Protein AF-0000000067789914 (afdb_homodimer)

Radius of gyration: 26.46 Å; Cα contacts (8 Å, |Δi|>4): 735; chains: 2; bounding box: 71×83×66 Å

Structure (mmCIF, N/CA/C/O backbone):
data_AF-0000000067789914-model_v1
#
loop_
_entity.id
_entity.type
_entity.pdbx_description
1 polymer 'HNH nuclease domain-containing protein'
#
loop_
_atom_site.group_PDB
_atom_site.id
_atom_site.type_symbol
_atom_site.label_atom_id
_atom_site.label_alt_id
_atom_site.label_comp_id
_atom_site.label_asym_id
_atom_site.label_entity_id
_atom_site.label_seq_id
_atom_site.pdbx_PDB_ins_code
_atom_site.Cartn_x
_atom_site.Cartn_y
_atom_site.Cartn_z
_atom_site.occupancy
_atom_site.B_iso_or_equiv
_atom_site.auth_seq_id
_atom_site.auth_comp_id
_atom_site.auth_asym_id
_atom_site.auth_atom_id
_atom_site.pdbx_PDB_model_num
ATOM 1 N N . MET A 1 1 ? -0.76 -32.875 -43.969 1 35.53 1 MET A N 1
ATOM 2 C CA . MET A 1 1 ? -0.028 -32.812 -42.719 1 35.53 1 MET A CA 1
ATOM 3 C C . MET A 1 1 ? -0.705 -31.859 -41.719 1 35.53 1 MET A C 1
ATOM 5 O O . MET A 1 1 ? -1.099 -30.75 -42.094 1 35.53 1 MET A O 1
ATOM 9 N N . ALA A 1 2 ? -1.448 -32.344 -40.812 1 41.44 2 ALA A N 1
ATOM 10 C CA . ALA A 1 2 ? -2.148 -31.484 -39.875 1 41.44 2 ALA A CA 1
ATOM 11 C C . ALA A 1 2 ? -1.268 -30.312 -39.438 1 41.44 2 ALA A C 1
ATOM 13 O O . ALA A 1 2 ? -0.087 -30.484 -39.125 1 41.44 2 ALA A O 1
ATOM 14 N N . ALA A 1 3 ? -1.352 -29.172 -39.906 1 44.84 3 ALA A N 1
ATOM 15 C CA . ALA A 1 3 ? -0.562 -27.969 -39.625 1 44.84 3 ALA A CA 1
ATOM 16 C C . ALA A 1 3 ? -0.208 -27.922 -38.125 1 44.84 3 ALA A C 1
ATOM 18 O O . ALA A 1 3 ? -1.093 -27.969 -37.281 1 44.84 3 ALA A O 1
ATOM 19 N N . THR A 1 4 ? 0.9 -28.578 -37.688 1 54.66 4 THR A N 1
ATOM 20 C CA . THR A 1 4 ? 1.365 -28.609 -36.281 1 54.66 4 THR A CA 1
ATOM 21 C C . THR A 1 4 ? 1.207 -27.234 -35.625 1 54.66 4 THR A C 1
ATOM 23 O O . THR A 1 4 ? 1.717 -26.234 -36.156 1 54.66 4 THR A O 1
ATOM 26 N N . ASN A 1 5 ? 0.091 -26.891 -35.062 1 72.44 5 ASN A N 1
ATOM 27 C CA . ASN A 1 5 ? -0.246 -25.625 -34.438 1 72.44 5 ASN A CA 1
ATOM 28 C C . ASN A 1 5 ? 0.739 -25.266 -33.344 1 72.44 5 ASN A C 1
ATOM 30 O O . ASN A 1 5 ? 0.471 -25.5 -32.156 1 72.44 5 ASN A O 1
ATOM 34 N N . HIS A 1 6 ? 1.979 -24.844 -33.812 1 89.19 6 HIS A N 1
ATOM 35 C CA . HIS A 1 6 ? 3.043 -24.453 -32.906 1 89.19 6 HIS A CA 1
ATOM 36 C C . HIS A 1 6 ? 2.676 -23.172 -32.156 1 89.19 6 HIS A C 1
ATOM 38 O O . HIS A 1 6 ? 1.921 -22.344 -32.656 1 89.19 6 HIS A O 1
ATOM 44 N N . TRP A 1 7 ? 3.145 -23.109 -30.922 1 95.88 7 TRP A N 1
ATOM 45 C CA . TRP A 1 7 ? 2.959 -21.906 -30.125 1 95.88 7 TRP A CA 1
ATOM 46 C C . TRP A 1 7 ? 3.75 -20.734 -30.719 1 95.88 7 TRP A C 1
ATOM 48 O O . TRP A 1 7 ? 4.945 -20.875 -31 1 95.88 7 TRP A O 1
ATOM 58 N N . THR A 1 8 ? 3.082 -19.656 -30.969 1 95.44 8 THR A N 1
ATOM 59 C CA . THR A 1 8 ? 3.775 -18.469 -31.453 1 95.44 8 THR A CA 1
ATOM 60 C C . THR A 1 8 ? 4.492 -17.75 -30.312 1 95.44 8 THR A C 1
ATOM 62 O O . THR A 1 8 ? 4.211 -18.016 -29.141 1 95.44 8 THR A O 1
ATOM 65 N N . ARG A 1 9 ? 5.383 -16.891 -30.688 1 96.25 9 ARG A N 1
ATOM 66 C CA . ARG A 1 9 ? 6.109 -16.109 -29.703 1 96.25 9 ARG A CA 1
ATOM 67 C C . ARG A 1 9 ? 5.148 -15.336 -28.797 1 96.25 9 ARG A C 1
ATOM 69 O O . ARG A 1 9 ? 5.297 -15.328 -27.578 1 96.25 9 ARG A O 1
ATOM 76 N N . ASP A 1 10 ? 4.172 -14.703 -29.359 1 96.25 10 ASP A N 1
ATOM 77 C CA . ASP A 1 10 ? 3.197 -13.93 -28.594 1 96.25 10 ASP A CA 1
ATOM 78 C C . ASP A 1 10 ? 2.404 -14.828 -27.656 1 96.25 10 ASP A C 1
ATOM 80 O O . ASP A 1 10 ? 2.174 -14.469 -26.484 1 96.25 10 ASP A O 1
ATOM 84 N N . GLN A 1 11 ? 2.037 -15.938 -28.141 1 97.5 11 GLN A N 1
ATOM 85 C CA . GLN A 1 11 ? 1.298 -16.875 -27.312 1 97.5 11 GLN A CA 1
ATOM 86 C C . GLN A 1 11 ? 2.133 -17.328 -26.109 1 97.5 11 GLN A C 1
ATOM 88 O O . GLN A 1 11 ? 1.62 -17.438 -25 1 97.5 11 GLN A O 1
ATOM 93 N N . LEU A 1 12 ? 3.377 -17.547 -26.375 1 98 12 LEU A N 1
ATOM 94 C CA . LEU A 1 12 ? 4.289 -17.984 -25.328 1 98 12 LEU A CA 1
ATOM 95 C C . LEU A 1 12 ? 4.469 -16.891 -24.281 1 98 12 LEU A C 1
ATOM 97 O O . LEU A 1 12 ? 4.496 -17.188 -23.078 1 98 12 LEU A O 1
ATOM 101 N N . LEU A 1 13 ? 4.59 -15.68 -24.703 1 97.56 13 LEU A N 1
ATOM 102 C CA . LEU A 1 13 ? 4.75 -14.555 -23.781 1 97.56 13 LEU A CA 1
ATOM 103 C C . LEU A 1 13 ? 3.496 -14.352 -22.938 1 97.56 13 LEU A C 1
ATOM 105 O O . LEU A 1 13 ? 3.586 -14.055 -21.75 1 97.56 13 LEU A O 1
ATOM 109 N N . ILE A 1 14 ? 2.371 -14.547 -23.531 1 96.81 14 ILE A N 1
ATOM 110 C CA . ILE A 1 14 ? 1.101 -14.445 -22.828 1 96.81 14 ILE A CA 1
ATOM 111 C C . ILE A 1 14 ? 0.996 -15.57 -21.781 1 96.81 14 ILE A C 1
ATOM 113 O O . ILE A 1 14 ? 0.598 -15.336 -20.641 1 96.81 14 ILE A O 1
ATOM 117 N N . ALA A 1 15 ? 1.391 -16.734 -22.219 1 97.81 15 ALA A N 1
ATOM 118 C CA . ALA A 1 15 ? 1.389 -17.859 -21.297 1 97.81 15 ALA A CA 1
ATOM 119 C C . ALA A 1 15 ? 2.303 -17.594 -20.094 1 97.81 15 ALA A C 1
ATOM 121 O O . ALA A 1 15 ? 1.934 -17.875 -18.953 1 97.81 15 ALA A O 1
ATOM 122 N N . PHE A 1 16 ? 3.447 -17.078 -20.375 1 97.75 16 PHE A N 1
ATOM 123 C CA . PHE A 1 16 ? 4.395 -16.797 -19.297 1 97.75 16 PHE A CA 1
ATOM 124 C C . PHE A 1 16 ? 3.842 -15.734 -18.359 1 97.75 16 PHE A C 1
ATOM 126 O O . PHE A 1 16 ? 4.004 -15.836 -17.141 1 97.75 16 PHE A O 1
ATOM 133 N N . THR A 1 17 ? 3.199 -14.75 -18.922 1 96.38 17 THR A N 1
ATOM 134 C CA . THR A 1 17 ? 2.564 -13.719 -18.109 1 96.38 17 THR A CA 1
ATOM 135 C C . THR A 1 17 ? 1.504 -14.312 -17.188 1 96.38 17 THR A C 1
ATOM 137 O O . THR A 1 17 ? 1.476 -14.023 -15.992 1 96.38 17 THR A O 1
ATOM 140 N N . LEU A 1 18 ? 0.716 -15.188 -17.75 1 96.44 18 LEU A N 1
ATOM 141 C CA . LEU A 1 18 ? -0.323 -15.836 -16.969 1 96.44 18 LEU A CA 1
ATOM 142 C C . LEU A 1 18 ? 0.291 -16.719 -15.875 1 96.44 18 LEU A C 1
ATOM 144 O O . LEU A 1 18 ? -0.175 -16.719 -14.734 1 96.44 18 LEU A O 1
ATOM 148 N N . TYR A 1 19 ? 1.326 -17.453 -16.266 1 96.69 19 TYR A N 1
ATOM 149 C CA . TYR A 1 19 ? 2.018 -18.281 -15.281 1 96.69 19 TYR A CA 1
ATOM 150 C C . TYR A 1 19 ? 2.496 -17.453 -14.102 1 96.69 19 TYR A C 1
ATOM 152 O O . TYR A 1 19 ? 2.361 -17.875 -12.945 1 96.69 19 TYR A O 1
ATOM 160 N N . SER A 1 20 ? 3.043 -16.297 -14.359 1 95.56 20 SER A N 1
ATOM 161 C CA . SER A 1 20 ? 3.633 -15.461 -13.32 1 95.56 20 SER A CA 1
ATOM 162 C C . SER A 1 20 ? 2.566 -14.922 -12.375 1 95.56 20 SER A C 1
ATOM 164 O O . SER A 1 20 ? 2.857 -14.602 -11.219 1 95.56 20 SER A O 1
ATOM 166 N N . GLN A 1 21 ? 1.334 -14.859 -12.773 1 93.88 21 GLN A N 1
ATOM 167 C CA . GLN A 1 21 ? 0.291 -14.18 -12.016 1 93.88 21 GLN A CA 1
ATOM 168 C C . GLN A 1 21 ? -0.58 -15.18 -11.258 1 93.88 21 GLN A C 1
ATOM 170 O O . GLN A 1 21 ? -1.138 -14.859 -10.211 1 93.88 21 GLN A O 1
ATOM 175 N N . LEU A 1 22 ? -0.667 -16.391 -11.789 1 94.88 22 LEU A N 1
ATOM 176 C CA . LEU A 1 22 ? -1.569 -17.375 -11.203 1 94.88 22 LEU A CA 1
ATOM 177 C C . LEU A 1 22 ? -0.856 -18.188 -10.133 1 94.88 22 LEU A C 1
ATOM 179 O O . LEU A 1 22 ? 0.301 -18.578 -10.312 1 94.88 22 LEU A O 1
ATOM 183 N N . PRO A 1 23 ? -1.585 -18.438 -9.023 1 93.56 23 PRO A N 1
ATOM 184 C CA . PRO A 1 23 ? -1.003 -19.344 -8.031 1 93.56 23 PRO A CA 1
ATOM 185 C C . PRO A 1 23 ? -0.77 -20.75 -8.586 1 93.56 23 PRO A C 1
ATOM 187 O O . PRO A 1 23 ? -1.445 -21.172 -9.531 1 93.56 23 PRO A O 1
ATOM 190 N N . PHE A 1 24 ? 0.145 -21.5 -7.984 1 91.19 24 PHE A N 1
ATOM 191 C CA . PHE A 1 24 ? 0.533 -22.828 -8.453 1 91.19 24 PHE A CA 1
ATOM 192 C C . PHE A 1 24 ? -0.662 -23.781 -8.445 1 91.19 24 PHE A C 1
ATOM 194 O O . PHE A 1 24 ? -0.779 -24.641 -9.32 1 91.19 24 PHE A O 1
ATOM 201 N N . GLY A 1 25 ? -1.598 -23.625 -7.578 1 89.44 25 GLY A N 1
ATOM 202 C CA . GLY A 1 25 ? -2.738 -24.516 -7.461 1 89.44 25 GLY A CA 1
ATOM 203 C C . GLY A 1 25 ? -3.863 -24.172 -8.422 1 89.44 25 GLY A C 1
ATOM 204 O O . GLY A 1 25 ? -4.875 -24.891 -8.477 1 89.44 25 GLY A O 1
ATOM 205 N N . ARG A 1 26 ? -3.619 -23.203 -9.25 1 94.12 26 ARG A N 1
ATOM 206 C CA . ARG A 1 26 ? -4.695 -22.734 -10.117 1 94.12 26 ARG A CA 1
ATOM 207 C C . ARG A 1 26 ? -4.293 -22.828 -11.586 1 94.12 26 ARG A C 1
ATOM 209 O O . ARG A 1 26 ? -4.848 -22.125 -12.438 1 94.12 26 ARG A O 1
ATOM 216 N N . LEU A 1 27 ? -3.371 -23.719 -11.914 1 95.25 27 LEU A N 1
ATOM 217 C CA . LEU A 1 27 ? -2.908 -23.922 -13.281 1 95.25 27 LEU A CA 1
ATOM 218 C C . LEU A 1 27 ? -3.646 -25.078 -13.945 1 95.25 27 LEU A C 1
ATOM 220 O O . LEU A 1 27 ? -3.033 -26.078 -14.312 1 95.25 27 LEU A O 1
ATOM 224 N N . HIS A 1 28 ? -5 -24.922 -14.078 1 96.81 28 HIS A N 1
ATOM 225 C CA . HIS A 1 28 ? -5.816 -26 -14.648 1 96.81 28 HIS A CA 1
ATOM 226 C C . HIS A 1 28 ? -6.863 -25.438 -15.609 1 96.81 28 HIS A C 1
ATOM 228 O O . HIS A 1 28 ? -7.145 -24.234 -15.594 1 96.81 28 HIS A O 1
ATOM 234 N N . SER A 1 29 ? -7.418 -26.312 -16.406 1 97.5 29 SER A N 1
ATOM 235 C CA . SER A 1 29 ? -8.242 -25.922 -17.547 1 97.5 29 SER A CA 1
ATOM 236 C C . SER A 1 29 ? -9.586 -25.344 -17.078 1 97.5 29 SER A C 1
ATOM 238 O O . SER A 1 29 ? -10.305 -24.734 -17.875 1 97.5 29 SER A O 1
ATOM 240 N N . ARG A 1 30 ? -9.969 -25.531 -15.836 1 97.19 30 ARG A N 1
ATOM 241 C CA . ARG A 1 30 ? -11.242 -25.047 -15.312 1 97.19 30 ARG A CA 1
ATOM 242 C C . ARG A 1 30 ? -11.109 -23.625 -14.781 1 97.19 30 ARG A C 1
ATOM 244 O O . ARG A 1 30 ? -12.102 -22.984 -14.422 1 97.19 30 ARG A O 1
ATOM 251 N N . ASN A 1 31 ? -9.883 -23.109 -14.711 1 96.25 31 ASN A N 1
ATOM 252 C CA . ASN A 1 31 ? -9.648 -21.75 -14.266 1 96.25 31 ASN A CA 1
ATOM 253 C C . ASN A 1 31 ? -10.219 -20.734 -15.242 1 96.25 31 ASN A C 1
ATOM 255 O O . ASN A 1 31 ? -9.891 -20.75 -16.438 1 96.25 31 ASN A O 1
ATOM 259 N N . PRO A 1 32 ? -11 -19.797 -14.719 1 94.81 32 PRO A N 1
ATOM 260 C CA . PRO A 1 32 ? -11.664 -18.859 -15.617 1 94.81 32 PRO A CA 1
ATOM 261 C C . PRO A 1 32 ? -10.68 -18 -16.406 1 94.81 32 PRO A C 1
ATOM 263 O O . PRO A 1 32 ? -10.938 -17.656 -17.562 1 94.81 32 PRO A O 1
ATOM 266 N N . ASP A 1 33 ? -9.578 -17.672 -15.805 1 94.38 33 ASP A N 1
ATOM 267 C CA . ASP A 1 33 ? -8.578 -16.891 -16.516 1 94.38 33 ASP A CA 1
ATOM 268 C C . ASP A 1 33 ? -7.953 -17.688 -17.656 1 94.38 33 ASP A C 1
ATOM 270 O O . ASP A 1 33 ? -7.746 -17.172 -18.75 1 94.38 33 ASP A O 1
ATOM 274 N N . ILE A 1 34 ? -7.672 -18.891 -17.359 1 97.44 34 ILE A N 1
ATOM 275 C CA . ILE A 1 34 ? -7.078 -19.75 -18.375 1 97.44 34 ILE A CA 1
ATOM 276 C C . ILE A 1 34 ? -8.07 -19.969 -19.516 1 97.44 34 ILE A C 1
ATOM 278 O O . ILE A 1 34 ? -7.699 -19.906 -20.703 1 97.44 34 ILE A O 1
ATOM 282 N N . ILE A 1 35 ? -9.344 -20.172 -19.219 1 97.56 35 ILE A N 1
ATOM 283 C CA . ILE A 1 35 ? -10.383 -20.328 -20.219 1 97.56 35 ILE A CA 1
ATOM 284 C C . ILE A 1 35 ? -10.461 -19.078 -21.094 1 97.56 35 ILE A C 1
ATOM 286 O O . ILE A 1 35 ? -10.445 -19.172 -22.328 1 97.56 35 ILE A O 1
ATOM 290 N N . ARG A 1 36 ? -10.406 -17.969 -20.453 1 95.56 36 ARG A N 1
ATOM 291 C CA . ARG A 1 36 ? -10.531 -16.688 -21.156 1 95.56 36 ARG A CA 1
ATOM 292 C C . ARG A 1 36 ? -9.359 -16.469 -22.094 1 95.56 36 ARG A C 1
ATOM 294 O O . ARG A 1 36 ? -9.547 -16.203 -23.281 1 95.56 36 ARG A O 1
ATOM 301 N N . TYR A 1 37 ? -8.164 -16.609 -21.578 1 96 37 TYR A N 1
ATOM 302 C CA . TYR A 1 37 ? -6.988 -16.281 -22.375 1 96 37 TYR A CA 1
ATOM 303 C C . TYR A 1 37 ? -6.734 -17.344 -23.438 1 96 37 TYR A C 1
ATOM 305 O O . TYR A 1 37 ? -6.23 -17.031 -24.516 1 96 37 TYR A O 1
ATOM 313 N N . ALA A 1 38 ? -7.082 -18.578 -23.172 1 97.38 38 ALA A N 1
ATOM 314 C CA . ALA A 1 38 ? -7 -19.625 -24.203 1 97.38 38 ALA A CA 1
ATOM 315 C C . ALA A 1 38 ? -7.828 -19.25 -25.422 1 97.38 38 ALA A C 1
ATOM 317 O O . ALA A 1 38 ? -7.359 -19.375 -26.562 1 97.38 38 ALA A O 1
ATOM 318 N N . ALA A 1 39 ? -9.031 -18.781 -25.156 1 95.62 39 ALA A N 1
ATOM 319 C CA . ALA A 1 39 ? -9.906 -18.344 -26.25 1 95.62 39 ALA A CA 1
ATOM 320 C C . ALA A 1 39 ? -9.289 -17.188 -27.016 1 95.62 39 ALA A C 1
ATOM 322 O O . ALA A 1 39 ? -9.32 -17.172 -28.25 1 95.62 39 ALA A O 1
ATOM 323 N N . LEU A 1 40 ? -8.703 -16.281 -26.328 1 94.44 40 LEU A N 1
ATOM 324 C CA . LEU A 1 40 ? -8.148 -15.078 -26.953 1 94.44 40 LEU A CA 1
ATOM 325 C C . LEU A 1 40 ? -6.957 -15.43 -27.844 1 94.44 40 LEU A C 1
ATOM 327 O O . LEU A 1 40 ? -6.707 -14.766 -28.844 1 94.44 40 LEU A O 1
ATOM 331 N N . ILE A 1 41 ? -6.258 -16.5 -27.5 1 95.75 41 ILE A N 1
ATOM 332 C CA . ILE A 1 41 ? -5.059 -16.812 -28.281 1 95.75 41 ILE A CA 1
ATOM 333 C C . ILE A 1 41 ? -5.328 -18.016 -29.188 1 95.75 41 ILE A C 1
ATOM 335 O O . ILE A 1 41 ? -4.395 -18.625 -29.703 1 95.75 41 ILE A O 1
ATOM 339 N N . ASN A 1 42 ? -6.617 -18.438 -29.312 1 94.38 42 ASN A N 1
ATOM 340 C CA . ASN A 1 42 ? -7.074 -19.5 -30.203 1 94.38 42 ASN A CA 1
ATOM 341 C C . ASN A 1 42 ? -6.453 -20.844 -29.844 1 94.38 42 ASN A C 1
ATOM 343 O O . ASN A 1 42 ? -5.914 -21.531 -30.703 1 94.38 42 ASN A O 1
ATOM 347 N N . ARG A 1 43 ? -6.465 -21.156 -28.547 1 96.94 43 ARG A N 1
ATOM 348 C CA . ARG A 1 43 ? -6.066 -22.438 -27.969 1 96.94 43 ARG A CA 1
ATOM 349 C C . ARG A 1 43 ? -7.172 -23.016 -27.094 1 96.94 43 ARG A C 1
ATOM 351 O O . ARG A 1 43 ? -8.156 -22.344 -26.797 1 96.94 43 ARG A O 1
ATOM 358 N N . THR A 1 44 ? -7.055 -24.234 -26.75 1 97.5 44 THR A N 1
ATOM 359 C CA . THR A 1 44 ? -7.973 -24.812 -25.781 1 97.5 44 THR A CA 1
ATOM 360 C C . THR A 1 44 ? -7.5 -24.547 -24.359 1 97.5 44 THR A C 1
ATOM 362 O O . THR A 1 44 ? -6.301 -24.375 -24.125 1 97.5 44 THR A O 1
ATOM 365 N N . PRO A 1 45 ? -8.391 -24.484 -23.422 1 98.12 45 PRO A N 1
ATOM 366 C CA . PRO A 1 45 ? -7.984 -24.312 -22.016 1 98.12 45 PRO A CA 1
ATOM 367 C C . PRO A 1 45 ? -7 -25.391 -21.562 1 98.12 45 PRO A C 1
ATOM 369 O O . PRO A 1 45 ? -6.062 -25.094 -20.812 1 98.12 45 PRO A O 1
ATOM 372 N N . SER A 1 46 ? -7.211 -26.578 -22.047 1 97.94 46 SER A N 1
ATOM 373 C CA . SER A 1 46 ? -6.316 -27.672 -21.672 1 97.94 46 SER A CA 1
ATOM 374 C C . SER A 1 46 ? -4.906 -27.438 -22.203 1 97.94 46 SER A C 1
ATOM 376 O O . SER A 1 46 ? -3.926 -27.703 -21.5 1 97.94 46 SER A O 1
ATOM 378 N N . ALA A 1 47 ? -4.82 -26.953 -23.391 1 97.12 47 ALA A N 1
ATOM 379 C CA . ALA A 1 47 ? -3.514 -26.688 -23.984 1 97.12 47 ALA A CA 1
ATOM 380 C C . ALA A 1 47 ? -2.777 -25.594 -23.234 1 97.12 47 ALA A C 1
ATOM 382 O O . ALA A 1 47 ? -1.581 -25.703 -22.953 1 97.12 47 ALA A O 1
ATOM 383 N N . LEU A 1 48 ? -3.484 -24.547 -22.906 1 97.88 48 LEU A N 1
ATOM 384 C CA . LEU A 1 48 ? -2.861 -23.438 -22.172 1 97.88 48 LEU A CA 1
ATOM 385 C C . LEU A 1 48 ? -2.488 -23.875 -20.766 1 97.88 48 LEU A C 1
ATOM 387 O O . LEU A 1 48 ? -1.4 -23.547 -20.281 1 97.88 48 LEU A O 1
ATOM 391 N N . ALA A 1 49 ? -3.35 -24.594 -20.125 1 97.62 49 ALA A N 1
ATOM 392 C CA . ALA A 1 49 ? -3.041 -25.109 -18.797 1 97.62 49 ALA A CA 1
ATOM 393 C C . ALA A 1 49 ? -1.771 -25.953 -18.828 1 97.62 49 ALA A C 1
ATOM 395 O O . ALA A 1 49 ? -0.897 -25.797 -17.969 1 97.62 49 ALA A O 1
ATOM 396 N N . MET A 1 50 ? -1.703 -26.797 -19.828 1 96.56 50 MET A N 1
ATOM 397 C CA . MET A 1 50 ? -0.527 -27.641 -19.953 1 96.56 50 MET A CA 1
ATOM 398 C C . MET A 1 50 ? 0.73 -26.812 -20.172 1 96.56 50 MET A C 1
ATOM 400 O O . MET A 1 50 ? 1.791 -27.125 -19.625 1 96.56 50 MET A O 1
ATOM 404 N N . LYS A 1 51 ? 0.602 -25.797 -20.969 1 96.81 51 LYS A N 1
ATOM 405 C CA . LYS A 1 51 ? 1.731 -24.906 -21.203 1 96.81 51 LYS A CA 1
ATOM 406 C C . LYS A 1 51 ? 2.209 -24.266 -19.906 1 96.81 51 LYS A C 1
ATOM 408 O O . LYS A 1 51 ? 3.412 -24.172 -19.656 1 96.81 51 LYS A O 1
ATOM 413 N N . LEU A 1 52 ? 1.256 -23.828 -19.062 1 97.19 52 LEU A N 1
ATOM 414 C CA . LEU A 1 52 ? 1.596 -23.219 -17.781 1 97.19 52 LEU A CA 1
ATOM 415 C C . LEU A 1 52 ? 2.279 -24.219 -16.875 1 97.19 52 LEU A C 1
ATOM 417 O O . LEU A 1 52 ? 3.236 -23.875 -16.172 1 97.19 52 LEU A O 1
ATOM 421 N N . VAL A 1 53 ? 1.844 -25.422 -16.875 1 95.81 53 VAL A N 1
ATOM 422 C CA . VAL A 1 53 ? 2.439 -26.469 -16.047 1 95.81 53 VAL A CA 1
ATOM 423 C C . VAL A 1 53 ? 3.85 -26.781 -16.547 1 95.81 53 VAL A C 1
ATOM 425 O O . VAL A 1 53 ? 4.754 -27.031 -15.75 1 95.81 53 VAL A O 1
ATOM 428 N N . ASN A 1 54 ? 4.012 -26.766 -17.891 1 95.06 54 ASN A N 1
ATOM 429 C CA . ASN A 1 54 ? 5.352 -26.922 -18.438 1 95.06 54 ASN A CA 1
ATOM 430 C C . ASN A 1 54 ? 6.293 -25.812 -17.969 1 95.06 54 ASN A C 1
ATOM 432 O O . ASN A 1 54 ? 7.438 -26.094 -17.594 1 95.06 54 ASN A O 1
ATOM 436 N N . LEU A 1 55 ? 5.797 -24.625 -17.969 1 96.06 55 LEU A N 1
ATOM 437 C CA . LEU A 1 55 ? 6.59 -23.5 -17.469 1 96.06 55 LEU A CA 1
ATOM 438 C C . LEU A 1 55 ? 6.918 -23.688 -15.992 1 96.06 55 LEU A C 1
ATOM 440 O O . LEU A 1 55 ? 8.031 -23.406 -15.555 1 96.06 55 LEU A O 1
ATOM 444 N N . ALA A 1 56 ? 5.934 -24.156 -15.219 1 94.56 56 ALA A N 1
ATOM 445 C CA . ALA A 1 56 ? 6.125 -24.422 -13.797 1 94.56 56 ALA A CA 1
ATOM 446 C C . ALA A 1 56 ? 7.246 -25.438 -13.57 1 94.56 56 ALA A C 1
ATOM 448 O O . ALA A 1 56 ? 8.055 -25.281 -12.656 1 94.56 56 ALA A O 1
ATOM 449 N N . SER A 1 57 ? 7.336 -26.453 -14.422 1 93.5 57 SER A N 1
ATOM 450 C CA . SER A 1 57 ? 8.312 -27.516 -14.273 1 93.5 57 SER A CA 1
ATOM 451 C C . SER A 1 57 ? 9.734 -27 -14.43 1 93.5 57 SER A C 1
ATOM 453 O O . SER A 1 57 ? 10.695 -27.656 -14.023 1 93.5 57 SER A O 1
ATOM 455 N N . LEU A 1 58 ? 9.844 -25.812 -14.984 1 93.56 58 LEU A N 1
ATOM 456 C CA . LEU A 1 58 ? 11.156 -25.219 -15.219 1 93.56 58 LEU A CA 1
ATOM 457 C C . LEU A 1 58 ? 11.461 -24.141 -14.18 1 93.56 58 LEU A C 1
ATOM 459 O O . LEU A 1 58 ? 12.562 -23.578 -14.164 1 93.56 58 LEU A O 1
ATOM 463 N N . ASP A 1 59 ? 10.477 -23.797 -13.328 1 91.81 59 ASP A N 1
ATOM 464 C CA . ASP A 1 59 ? 10.648 -22.797 -12.273 1 91.81 59 ASP A CA 1
ATOM 465 C C . ASP A 1 59 ? 11.578 -23.312 -11.18 1 91.81 59 ASP A C 1
ATOM 467 O O . ASP A 1 59 ? 11.312 -24.344 -10.562 1 91.81 59 ASP A O 1
ATOM 471 N N . PRO A 1 60 ? 12.68 -22.625 -10.984 1 86.94 60 PRO A N 1
ATOM 472 C CA . PRO A 1 60 ? 13.641 -23.094 -9.969 1 86.94 60 PRO A CA 1
ATOM 473 C C . PRO A 1 60 ? 13 -23.281 -8.602 1 86.94 60 PRO A C 1
ATOM 475 O O . PRO A 1 60 ? 13.422 -24.156 -7.836 1 86.94 60 PRO A O 1
ATOM 478 N N . PHE A 1 61 ? 12.062 -22.516 -8.219 1 86 61 PHE A N 1
ATOM 479 C CA . PHE A 1 61 ? 11.344 -22.641 -6.957 1 86 61 PHE A CA 1
ATOM 480 C C . PHE A 1 61 ? 10.656 -24 -6.863 1 86 61 PHE A C 1
ATOM 482 O O . PHE A 1 61 ? 10.672 -24.641 -5.809 1 86 61 PHE A O 1
ATOM 489 N N . ILE A 1 62 ? 10.094 -24.375 -7.965 1 85.38 62 ILE A N 1
ATOM 490 C CA . ILE A 1 62 ? 9.391 -25.656 -8 1 85.38 62 ILE A CA 1
ATOM 491 C C . ILE A 1 62 ? 10.398 -26.797 -8.008 1 85.38 62 ILE A C 1
ATOM 493 O O . ILE A 1 62 ? 10.25 -27.766 -7.258 1 85.38 62 ILE A O 1
ATOM 497 N N . ILE A 1 63 ? 11.391 -26.688 -8.789 1 84.06 63 ILE A N 1
ATOM 498 C CA . ILE A 1 63 ? 12.422 -27.703 -8.891 1 84.06 63 ILE A CA 1
ATOM 499 C C . ILE A 1 63 ? 13.07 -27.906 -7.523 1 84.06 63 ILE A C 1
ATOM 501 O O . ILE A 1 63 ? 13.219 -29.047 -7.066 1 84.06 63 ILE A O 1
ATOM 505 N N . ASP A 1 64 ? 13.352 -26.844 -6.816 1 82.88 64 ASP A N 1
ATOM 506 C CA . ASP A 1 64 ? 14.039 -26.875 -5.531 1 82.88 64 ASP A CA 1
ATOM 507 C C . ASP A 1 64 ? 13.148 -27.484 -4.445 1 82.88 64 ASP A C 1
ATOM 509 O O . ASP A 1 64 ? 13.648 -28.047 -3.469 1 82.88 64 ASP A O 1
ATOM 513 N N . SER A 1 65 ? 11.867 -27.281 -4.621 1 79 65 SER A N 1
ATOM 514 C CA . SER A 1 65 ? 10.922 -27.781 -3.619 1 79 65 SER A CA 1
ATOM 515 C C . SER A 1 65 ? 10.703 -29.281 -3.764 1 79 65 SER A C 1
ATOM 517 O O . SER A 1 65 ? 10.125 -29.922 -2.883 1 79 65 SER A O 1
ATOM 519 N N . GLY A 1 66 ? 11.227 -29.859 -4.895 1 75.62 66 GLY A N 1
ATOM 520 C CA . GLY A 1 66 ? 11.047 -31.266 -5.148 1 75.62 66 GLY A CA 1
ATOM 521 C C . GLY A 1 66 ? 9.75 -31.594 -5.871 1 75.62 66 GLY A C 1
ATOM 522 O O . GLY A 1 66 ? 9.5 -32.75 -6.234 1 75.62 66 GLY A O 1
ATOM 52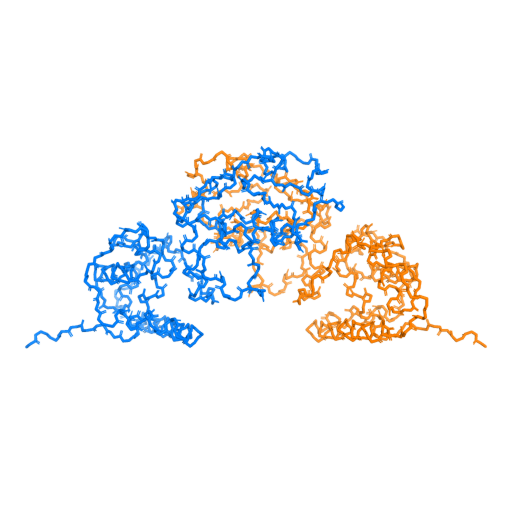3 N N . ARG A 1 67 ? 8.984 -30.562 -5.992 1 71.62 67 ARG A N 1
ATOM 524 C CA . ARG A 1 67 ? 7.766 -30.766 -6.77 1 71.62 67 ARG A CA 1
ATOM 525 C C . ARG A 1 67 ? 8.086 -30.953 -8.25 1 71.62 67 ARG A C 1
ATOM 527 O O . ARG A 1 67 ? 9.047 -30.375 -8.758 1 71.62 67 ARG A O 1
ATOM 534 N N . THR A 1 68 ? 7.555 -32 -8.852 1 68.62 68 THR A N 1
ATOM 535 C CA . THR A 1 68 ? 7.855 -32.25 -10.258 1 68.62 68 THR A CA 1
ATOM 536 C C . THR A 1 68 ? 6.699 -31.797 -11.141 1 68.62 68 THR A C 1
ATOM 538 O O . THR A 1 68 ? 5.535 -32.062 -10.836 1 68.62 68 THR A O 1
ATOM 541 N N . GLY A 1 69 ? 6.934 -30.703 -11.828 1 63.5 69 GLY A N 1
ATOM 542 C CA . GLY A 1 69 ? 5.984 -30.453 -12.898 1 63.5 69 GLY A CA 1
ATOM 543 C C . GLY A 1 69 ? 6.035 -31.484 -14.008 1 63.5 69 GLY A C 1
ATOM 544 O O . GLY A 1 69 ? 6.77 -32.469 -13.906 1 63.5 69 GLY A O 1
ATOM 545 N N . LEU A 1 70 ? 5.121 -31.422 -14.977 1 69.38 70 LEU A N 1
ATOM 546 C CA . LEU A 1 70 ? 5.117 -32.344 -16.109 1 69.38 70 LEU A CA 1
ATOM 547 C C . LEU A 1 70 ? 6.441 -32.25 -16.875 1 69.38 70 LEU A C 1
ATOM 549 O O . LEU A 1 70 ? 7.066 -31.203 -16.938 1 69.38 70 LEU A O 1
ATOM 553 N N . ARG A 1 71 ? 7.004 -33.344 -17.25 1 73 71 ARG A N 1
ATOM 554 C CA . ARG A 1 71 ? 8.266 -33.469 -17.969 1 73 71 ARG A CA 1
ATOM 555 C C . ARG A 1 71 ? 8.109 -33 -19.422 1 73 71 ARG A C 1
ATOM 557 O O . ARG A 1 71 ? 9.07 -33.062 -20.188 1 73 71 ARG A O 1
ATOM 564 N N . GLY A 1 72 ? 7.117 -32.312 -19.766 1 84.44 72 GLY A N 1
ATOM 565 C CA . GLY A 1 72 ? 6.867 -32.031 -21.172 1 84.44 72 GLY A CA 1
ATOM 566 C C . GLY A 1 72 ? 7.273 -30.625 -21.594 1 84.44 72 GLY A C 1
ATOM 567 O O . GLY A 1 72 ? 6.84 -30.125 -22.625 1 84.44 72 GLY A O 1
ATOM 568 N N . ALA A 1 73 ? 8.203 -30 -20.891 1 91.5 73 ALA A N 1
ATOM 569 C CA . ALA A 1 73 ? 8.602 -28.641 -21.25 1 91.5 73 ALA A CA 1
ATOM 570 C C . ALA A 1 73 ? 9.406 -28.625 -22.562 1 91.5 73 ALA A C 1
ATOM 572 O O . ALA A 1 73 ? 10.273 -29.484 -22.766 1 91.5 73 ALA A O 1
ATOM 573 N N . SER A 1 74 ? 9.086 -27.812 -23.422 1 93.12 74 SER A N 1
ATOM 574 C CA . SER A 1 74 ? 9.727 -27.688 -24.719 1 93.12 74 SER A CA 1
ATOM 575 C C . SER A 1 74 ? 10.953 -26.797 -24.656 1 93.12 74 SER A C 1
ATOM 577 O O . SER A 1 74 ? 11.211 -26.156 -23.641 1 93.12 74 SER A O 1
ATOM 579 N N . ASN A 1 75 ? 11.711 -26.766 -25.781 1 94.5 75 ASN A N 1
ATOM 580 C CA . ASN A 1 75 ? 12.828 -25.828 -25.906 1 94.5 75 ASN A CA 1
ATOM 581 C C . ASN A 1 75 ? 12.359 -24.375 -25.859 1 94.5 75 ASN A C 1
ATOM 583 O O . ASN A 1 75 ? 13.062 -23.516 -25.344 1 94.5 75 ASN A O 1
ATOM 587 N N . ALA A 1 76 ? 11.211 -24.156 -26.391 1 95.75 76 ALA A N 1
ATOM 588 C CA . ALA A 1 76 ? 10.648 -22.812 -26.375 1 95.75 76 ALA A CA 1
ATOM 589 C C . ALA A 1 76 ? 10.344 -22.375 -24.938 1 95.75 76 ALA A C 1
ATOM 591 O O . ALA A 1 76 ? 10.562 -21.219 -24.578 1 95.75 76 ALA A O 1
ATOM 592 N N . ASP A 1 77 ? 9.852 -23.266 -24.156 1 96.25 77 ASP A N 1
ATOM 593 C CA . ASP A 1 77 ? 9.602 -22.969 -22.75 1 96.25 77 ASP A CA 1
ATOM 594 C C . ASP A 1 77 ? 10.891 -22.594 -22.031 1 96.25 77 ASP A C 1
ATOM 596 O O . ASP A 1 77 ? 10.93 -21.625 -21.281 1 96.25 77 ASP A O 1
ATOM 600 N N . ARG A 1 78 ? 11.969 -23.375 -22.266 1 96.12 78 ARG A N 1
ATOM 601 C CA . ARG A 1 78 ? 13.273 -23.125 -21.656 1 96.12 78 ARG A CA 1
ATOM 602 C C . ARG A 1 78 ? 13.844 -21.781 -22.078 1 96.12 78 ARG A C 1
ATOM 604 O O . ARG A 1 78 ? 14.438 -21.062 -21.281 1 96.12 78 ARG A O 1
ATOM 611 N N . ALA A 1 79 ? 13.609 -21.5 -23.297 1 96.81 79 ALA A N 1
ATOM 612 C CA . ALA A 1 79 ? 14.117 -20.234 -23.844 1 96.81 79 ALA A CA 1
ATOM 613 C C . ALA A 1 79 ? 13.461 -19.047 -23.156 1 96.81 79 ALA A C 1
ATOM 615 O O . ALA A 1 79 ? 14.109 -18.016 -22.938 1 96.81 79 ALA A O 1
ATOM 616 N N . LEU A 1 80 ? 12.195 -19.125 -22.828 1 97.31 80 LEU A N 1
ATOM 617 C CA . LEU A 1 80 ? 11.492 -18.047 -22.141 1 97.31 80 LEU A CA 1
ATOM 618 C C . LEU A 1 80 ? 12.148 -17.75 -20.797 1 97.31 80 LEU A C 1
ATOM 620 O O . LEU A 1 80 ? 12.398 -16.578 -20.469 1 97.31 80 LEU A O 1
ATOM 624 N N . TRP A 1 81 ? 12.445 -18.781 -20.078 1 95.94 81 TRP A N 1
ATOM 625 C CA . TRP A 1 81 ? 13.086 -18.594 -18.781 1 95.94 81 TRP A CA 1
ATOM 626 C C . TRP A 1 81 ? 14.477 -17.984 -18.938 1 95.94 81 TRP A C 1
ATOM 628 O O . TRP A 1 81 ? 14.867 -17.125 -18.156 1 95.94 81 TRP A O 1
ATOM 638 N N . GLN A 1 82 ? 15.227 -18.422 -19.906 1 96.19 82 GLN A N 1
ATOM 639 C CA . GLN A 1 82 ? 16.562 -17.891 -20.172 1 96.19 82 GLN A CA 1
ATOM 640 C C . GLN A 1 82 ? 16.5 -16.406 -20.5 1 96.19 82 GLN A C 1
ATOM 642 O O . GLN A 1 82 ? 17.312 -15.617 -20.031 1 96.19 82 GLN A O 1
ATOM 647 N N . GLU A 1 83 ? 15.5 -16.109 -21.266 1 96.25 83 GLU A N 1
ATOM 648 C CA . GLU A 1 83 ? 15.328 -14.703 -21.641 1 96.25 83 GLU A CA 1
ATOM 649 C C . GLU A 1 83 ? 14.953 -13.852 -20.438 1 96.25 83 GLU A C 1
ATOM 651 O O . GLU A 1 83 ? 15.484 -12.758 -20.25 1 96.25 83 GLU A O 1
ATOM 656 N N . MET A 1 84 ? 14.031 -14.359 -19.656 1 93.69 84 MET A N 1
ATOM 657 C CA . MET A 1 84 ? 13.617 -13.648 -18.438 1 93.69 84 MET A CA 1
ATOM 658 C C . MET A 1 84 ? 14.797 -13.438 -17.5 1 93.69 84 MET A C 1
ATOM 660 O O . MET A 1 84 ? 14.984 -12.344 -16.969 1 93.69 84 MET A O 1
ATOM 664 N N . ASP A 1 85 ? 15.602 -14.414 -17.375 1 90.19 85 ASP A N 1
ATOM 665 C CA . ASP A 1 85 ? 16.766 -14.352 -16.484 1 90.19 85 ASP A CA 1
ATOM 666 C C . ASP A 1 85 ? 17.844 -13.438 -17.047 1 90.19 85 ASP A C 1
ATOM 668 O O . ASP A 1 85 ? 18.5 -12.711 -16.312 1 90.19 85 ASP A O 1
ATOM 672 N N . GLY A 1 86 ? 18.031 -13.484 -18.297 1 91.12 86 GLY A N 1
ATOM 673 C CA . GLY A 1 86 ? 19.109 -12.75 -18.953 1 91.12 86 GLY A CA 1
ATOM 674 C C . GLY A 1 86 ? 18.859 -11.258 -19 1 91.12 86 GLY A C 1
ATOM 675 O O . GLY A 1 86 ? 19.781 -10.469 -18.781 1 91.12 86 GLY A O 1
ATOM 676 N N . ASN A 1 87 ? 17.656 -10.898 -19.359 1 92.81 87 ASN A N 1
ATOM 677 C CA . ASN A 1 87 ? 17.25 -9.5 -19.438 1 92.81 87 ASN A CA 1
ATOM 678 C C . ASN A 1 87 ? 15.797 -9.312 -19.031 1 92.81 87 ASN A C 1
ATOM 680 O O . ASN A 1 87 ? 14.922 -9.133 -19.875 1 92.81 87 ASN A O 1
ATOM 684 N N . PRO A 1 88 ? 15.617 -9.25 -17.781 1 89.56 88 PRO A N 1
ATOM 685 C CA . PRO A 1 88 ? 14.25 -9.195 -17.266 1 89.56 88 PRO A CA 1
ATOM 686 C C . PRO A 1 88 ? 13.469 -7.984 -17.781 1 89.56 88 PRO A C 1
ATOM 688 O O . PRO A 1 88 ? 12.266 -8.078 -18.016 1 89.56 88 PRO A O 1
ATOM 691 N N . GLU A 1 89 ? 14.125 -6.902 -17.922 1 88.81 89 GLU A N 1
ATOM 692 C CA . GLU A 1 89 ? 13.438 -5.691 -18.359 1 88.81 89 GLU A CA 1
ATOM 693 C C . GLU A 1 89 ? 12.906 -5.84 -19.781 1 88.81 89 GLU A C 1
ATOM 695 O O . GLU A 1 89 ? 11.742 -5.531 -20.047 1 88.81 89 GLU A O 1
ATOM 700 N N . LEU A 1 90 ? 13.82 -6.285 -20.641 1 93.25 90 LEU A N 1
ATOM 701 C CA . LEU A 1 90 ? 13.406 -6.488 -22.016 1 93.25 90 LEU A CA 1
ATOM 702 C C . LEU A 1 90 ? 12.312 -7.551 -22.109 1 93.25 90 LEU A C 1
ATOM 704 O O . LEU A 1 90 ? 11.352 -7.391 -22.859 1 93.25 90 LEU A O 1
ATOM 708 N N . PHE A 1 91 ? 12.477 -8.594 -21.406 1 95 91 PHE A N 1
ATOM 709 C CA . PHE A 1 91 ? 11.492 -9.672 -21.391 1 95 91 PHE A CA 1
ATOM 710 C C . PHE A 1 91 ? 10.125 -9.148 -20.938 1 95 91 PHE A C 1
ATOM 712 O O . PHE A 1 91 ? 9.109 -9.469 -21.562 1 95 91 PHE A O 1
ATOM 719 N N . GLU A 1 92 ? 10.133 -8.344 -19.922 1 93.56 92 GLU A N 1
ATOM 720 C CA . GLU A 1 92 ? 8.906 -7.738 -19.406 1 93.56 92 GLU A CA 1
ATOM 721 C C . GLU A 1 92 ? 8.234 -6.859 -20.453 1 93.56 92 GLU A C 1
ATOM 723 O O . GLU A 1 92 ? 7.016 -6.887 -20.609 1 93.56 92 GLU A O 1
ATOM 728 N N . GLN A 1 93 ? 9 -6.102 -21.078 1 93.62 93 GLN A N 1
ATOM 729 C CA . GLN A 1 93 ? 8.477 -5.238 -22.125 1 93.62 93 GLN A CA 1
ATOM 730 C C . GLN A 1 93 ? 7.801 -6.055 -23.219 1 93.62 93 GLN A C 1
ATOM 732 O O . GLN A 1 93 ? 6.738 -5.676 -23.719 1 93.62 93 GLN A O 1
ATOM 737 N N . GLN A 1 94 ? 8.422 -7.125 -23.547 1 95.81 94 GLN A N 1
ATOM 738 C CA . GLN A 1 94 ? 7.859 -7.988 -24.578 1 95.81 94 GLN A CA 1
ATOM 739 C C . GLN A 1 94 ? 6.547 -8.617 -24.125 1 95.81 94 GLN A C 1
ATOM 741 O O . GLN A 1 94 ? 5.594 -8.703 -24.891 1 95.81 94 GLN A O 1
ATOM 746 N N . CYS A 1 95 ? 6.484 -9.047 -22.922 1 96.12 95 CYS A N 1
ATOM 747 C CA . CYS A 1 95 ? 5.258 -9.602 -22.359 1 96.12 95 CYS A CA 1
ATOM 748 C C . CYS A 1 95 ? 4.141 -8.57 -22.375 1 96.12 95 CYS A C 1
ATOM 750 O O . CYS A 1 95 ? 3.012 -8.867 -22.766 1 96.12 95 CYS A O 1
ATOM 752 N N . GLN A 1 96 ? 4.496 -7.383 -21.969 1 93.19 96 GLN A N 1
ATOM 753 C CA . GLN A 1 96 ? 3.516 -6.305 -21.938 1 93.19 96 GLN A CA 1
ATOM 754 C C . GLN A 1 96 ? 2.99 -6.004 -23.344 1 93.19 96 GLN A C 1
ATOM 756 O O . GLN A 1 96 ? 1.786 -5.82 -23.531 1 93.19 96 GLN A O 1
ATOM 761 N N . GLN A 1 97 ? 3.9 -5.969 -24.266 1 93.12 97 GLN A N 1
ATOM 762 C CA . GLN A 1 97 ? 3.514 -5.703 -25.656 1 93.12 97 GLN A CA 1
ATOM 763 C C . GLN A 1 97 ? 2.6 -6.801 -26.188 1 93.12 97 GLN A C 1
ATOM 765 O O . GLN A 1 97 ? 1.626 -6.52 -26.891 1 93.12 97 GLN A O 1
ATOM 770 N N . ALA A 1 98 ? 2.893 -8.016 -25.875 1 95.06 98 ALA A N 1
ATOM 771 C CA . ALA A 1 98 ? 2.066 -9.141 -26.297 1 95.06 98 ALA A CA 1
ATOM 772 C C . ALA A 1 98 ? 0.659 -9.039 -25.719 1 95.06 98 ALA A C 1
ATOM 774 O O . ALA A 1 98 ? -0.327 -9.289 -26.422 1 95.06 98 ALA A O 1
ATOM 775 N N . MET A 1 99 ? 0.576 -8.648 -24.516 1 93.31 99 MET A N 1
ATOM 776 C CA . MET A 1 99 ? -0.715 -8.523 -23.844 1 93.31 99 MET A CA 1
ATOM 777 C C . MET A 1 99 ? -1.529 -7.379 -24.438 1 93.31 99 MET A C 1
ATOM 779 O O . MET A 1 99 ? -2.742 -7.508 -24.625 1 93.31 99 MET A O 1
ATOM 783 N N . ILE A 1 100 ? -0.879 -6.297 -24.703 1 89.56 100 ILE A N 1
ATOM 784 C CA . ILE A 1 100 ? -1.535 -5.141 -25.297 1 89.56 100 ILE A CA 1
ATOM 785 C C . ILE A 1 100 ? -2.066 -5.504 -26.688 1 89.56 100 ILE A C 1
ATOM 787 O O . ILE A 1 100 ? -3.209 -5.184 -27.016 1 89.56 100 ILE A O 1
ATOM 791 N N . SER A 1 101 ? -1.265 -6.18 -27.453 1 90.5 101 SER A N 1
ATOM 792 C CA . SER A 1 101 ? -1.655 -6.594 -28.797 1 90.5 101 SER A CA 1
ATOM 793 C C . SER A 1 101 ? -2.848 -7.547 -28.75 1 90.5 101 SER A C 1
ATOM 795 O O . SER A 1 101 ? -3.729 -7.48 -29.609 1 90.5 101 SER A O 1
ATOM 797 N N . LEU A 1 102 ? -2.83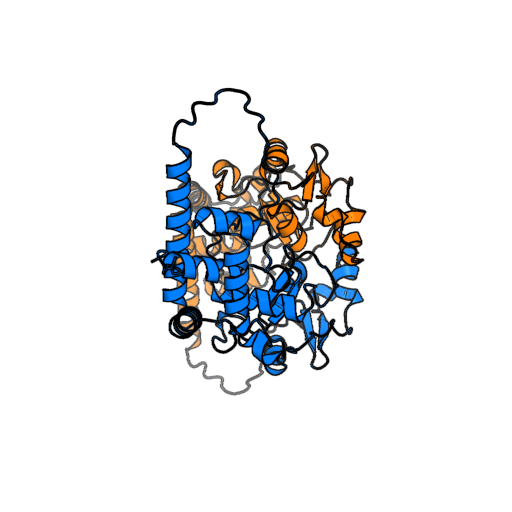2 -8.367 -27.828 1 90.62 102 LEU A N 1
ATOM 798 C CA . LEU A 1 102 ? -3.92 -9.328 -27.672 1 90.62 102 LEU A CA 1
ATOM 799 C C . LEU A 1 102 ? -5.238 -8.609 -27.391 1 90.62 102 LEU A C 1
ATOM 801 O O . LEU A 1 102 ? -6.266 -8.938 -27.984 1 90.62 102 LEU A O 1
ATOM 805 N N . GLU A 1 103 ? -5.203 -7.672 -26.469 1 82.75 103 GLU A N 1
ATOM 806 C CA . GLU A 1 103 ? -6.41 -6.949 -26.062 1 82.75 103 GLU A CA 1
ATOM 807 C C . GLU A 1 103 ? -6.922 -6.066 -27.203 1 82.75 103 GLU A C 1
ATOM 809 O O . GLU A 1 103 ? -8.133 -5.91 -27.375 1 82.75 103 GLU A O 1
ATOM 814 N N . ALA A 1 104 ? -6.023 -5.48 -27.922 1 79 104 ALA A N 1
ATOM 815 C CA . ALA A 1 104 ? -6.398 -4.652 -29.062 1 79 104 ALA A CA 1
ATOM 816 C C . ALA A 1 104 ? -7.059 -5.488 -30.156 1 79 104 ALA A C 1
ATOM 818 O O . ALA A 1 104 ? -8.016 -5.043 -30.781 1 79 104 ALA A O 1
ATOM 819 N N . GLY A 1 105 ? -6.559 -6.629 -30.359 1 73.5 105 GLY A N 1
ATOM 820 C CA . GLY A 1 105 ? -7.137 -7.52 -31.344 1 73.5 105 GLY A CA 1
ATOM 821 C C . GLY A 1 105 ? -8.516 -8.023 -30.969 1 73.5 105 GLY A C 1
ATOM 822 O O . GLY A 1 105 ? -9.391 -8.172 -31.828 1 73.5 105 GLY A O 1
ATOM 823 N N . ALA A 1 106 ? -8.734 -8.375 -29.766 1 69.06 106 ALA A N 1
ATOM 824 C CA . ALA A 1 106 ? -10.023 -8.844 -29.281 1 69.06 106 ALA A CA 1
ATOM 825 C C . ALA A 1 106 ? -11.086 -7.762 -29.422 1 69.06 106 ALA A C 1
ATOM 827 O O . ALA A 1 106 ? -12.25 -8.062 -29.703 1 69.06 106 ALA A O 1
ATOM 828 N N . ALA A 1 107 ? -10.664 -6.504 -29.203 1 58.78 107 ALA A N 1
ATOM 829 C CA . ALA A 1 107 ? -11.594 -5.383 -29.344 1 58.78 107 ALA A CA 1
ATOM 830 C C . ALA A 1 107 ? -12.047 -5.215 -30.781 1 58.78 107 ALA A C 1
ATOM 832 O O . ALA A 1 107 ? -13.203 -4.859 -31.047 1 58.78 107 ALA A O 1
ATOM 833 N N . THR A 1 108 ? -11.188 -5.496 -31.656 1 53.44 108 THR A N 1
ATOM 834 C CA . THR A 1 108 ? -11.508 -5.379 -33.062 1 53.44 108 THR A CA 1
ATOM 835 C C . THR A 1 108 ? -12.352 -6.562 -33.531 1 53.44 108 THR A C 1
ATOM 837 O O . THR A 1 108 ? -13.156 -6.43 -34.438 1 53.44 108 THR A O 1
ATOM 840 N N . ALA A 1 109 ? -12.195 -7.77 -33.031 1 49.94 109 ALA A N 1
ATOM 841 C CA . ALA A 1 109 ? -12.961 -8.938 -33.438 1 49.94 109 ALA A CA 1
ATOM 842 C C . ALA A 1 109 ? -14.406 -8.859 -32.938 1 49.94 109 ALA A C 1
ATOM 844 O O . ALA A 1 109 ? -15.305 -9.438 -33.562 1 49.94 109 ALA A O 1
ATOM 845 N N . THR A 1 110 ? -14.742 -8.172 -31.875 1 44.78 110 THR A N 1
ATOM 846 C CA . THR A 1 110 ? -16.094 -8.078 -31.344 1 44.78 110 THR A CA 1
ATOM 847 C C . THR A 1 110 ? -16.938 -7.129 -32.188 1 44.78 110 THR A C 1
ATOM 849 O O . THR A 1 110 ? -18.156 -7.039 -32 1 44.78 110 THR A O 1
ATOM 852 N N . VAL A 1 111 ? -16.312 -6.387 -33.094 1 38.94 111 VAL A N 1
ATOM 853 C CA . VAL A 1 111 ? -17.156 -5.523 -33.906 1 38.94 111 VAL A CA 1
ATOM 854 C C . VAL A 1 111 ? -17.734 -6.316 -35.094 1 38.94 111 VAL A C 1
ATOM 856 O O . VAL A 1 111 ? -18.328 -5.738 -36 1 38.94 111 VAL A O 1
ATOM 859 N N . ALA A 1 112 ? -17.5 -7.625 -35.312 1 36.66 112 ALA A N 1
ATOM 860 C CA . ALA A 1 112 ? -18.281 -8.141 -36.438 1 36.66 112 ALA A CA 1
ATOM 861 C C . ALA A 1 112 ? -19.766 -8.164 -36.094 1 36.66 112 ALA A C 1
ATOM 863 O O . ALA A 1 112 ? -20.156 -8.477 -34.969 1 36.66 112 ALA A O 1
ATOM 864 N N . PRO A 1 113 ? -20.688 -7.48 -36.906 1 35.59 113 PRO A N 1
ATOM 865 C CA . PRO A 1 113 ? -22.141 -7.418 -36.781 1 35.59 113 PRO A CA 1
ATOM 866 C C . PRO A 1 113 ? -22.766 -8.797 -36.531 1 35.59 113 PRO A C 1
ATOM 868 O O . PRO A 1 113 ? -22.656 -9.68 -37.406 1 35.59 113 PRO A O 1
ATOM 871 N N . SER A 1 114 ? -22.641 -9.43 -35.438 1 33.62 114 SER A N 1
ATOM 872 C CA . SER A 1 114 ? -23.516 -10.602 -35.375 1 33.62 114 SER A CA 1
ATOM 873 C C . SER A 1 114 ? -24.969 -10.219 -35.656 1 33.62 114 SER A C 1
ATOM 875 O O . SER A 1 114 ? -25.453 -9.188 -35.188 1 33.62 114 SER A O 1
ATOM 877 N N . PRO A 1 115 ? -25.609 -10.656 -36.719 1 33.44 115 PRO A N 1
ATOM 878 C CA . PRO A 1 115 ? -27.031 -10.398 -37 1 33.44 115 PRO A CA 1
ATOM 879 C C . PRO A 1 115 ? -27.922 -10.609 -35.781 1 33.44 115 PRO A C 1
ATOM 881 O O . PRO A 1 115 ? -29.141 -10.406 -35.875 1 33.44 115 PRO A O 1
ATOM 884 N N . PHE A 1 116 ? -27.75 -11.75 -35.125 1 33.53 116 PHE A N 1
ATOM 885 C CA . PHE A 1 116 ? -28.781 -12.078 -34.156 1 33.53 116 PHE A CA 1
ATOM 886 C C . PHE A 1 116 ? -28.906 -10.984 -33.125 1 33.53 116 PHE A C 1
ATOM 888 O O . PHE A 1 116 ? -27.922 -10.633 -32.469 1 33.53 116 PHE A O 1
ATOM 895 N N . GLN A 1 117 ? -29.922 -10 -33.25 1 26.78 117 GLN A N 1
ATOM 896 C CA . GLN A 1 117 ? -30.438 -8.805 -32.594 1 26.78 117 GLN A CA 1
ATOM 897 C C . GLN A 1 117 ? -30.344 -8.93 -31.062 1 26.78 117 GLN A C 1
ATOM 899 O O . GLN A 1 117 ? -29.766 -8.07 -30.406 1 26.78 117 GLN A O 1
ATOM 904 N N . ALA A 1 118 ? -31.641 -8.547 -30.359 1 28.25 118 ALA A N 1
ATOM 905 C CA . ALA A 1 118 ? -32.125 -7.812 -29.203 1 28.25 118 ALA A CA 1
ATOM 906 C C . ALA A 1 118 ? -31.844 -8.578 -27.906 1 28.25 118 ALA A C 1
ATOM 908 O O . ALA A 1 118 ? -32.125 -8.086 -26.812 1 28.25 118 ALA A O 1
ATOM 909 N N . ASN A 1 119 ? -32.062 -9.914 -27.938 1 28.56 119 ASN A N 1
ATOM 910 C CA . ASN A 1 119 ? -32.281 -10.297 -26.547 1 28.56 119 ASN A CA 1
ATOM 911 C C . ASN A 1 119 ? -31.031 -10.086 -25.703 1 28.56 119 ASN A C 1
ATOM 913 O O . ASN A 1 119 ? -30.047 -10.82 -25.844 1 28.56 119 ASN A O 1
ATOM 917 N N . GLU A 1 120 ? -30.641 -8.898 -25.594 1 29.38 120 GLU A N 1
ATOM 918 C CA . GLU A 1 120 ? -29.562 -8.25 -24.844 1 29.38 120 GLU A CA 1
ATOM 919 C C . GLU A 1 120 ? -29.5 -8.773 -23.406 1 29.38 120 GLU A C 1
ATOM 921 O O . GLU A 1 120 ? -30.156 -8.227 -22.516 1 29.38 120 GLU A O 1
ATOM 926 N N . SER A 1 121 ? -29.859 -10.102 -23.297 1 29.91 121 SER A N 1
ATOM 927 C CA . SER A 1 121 ? -29.688 -10.461 -21.906 1 29.91 121 SER A CA 1
ATOM 928 C C . SER A 1 121 ? -28.312 -10.023 -21.391 1 29.91 121 SER A C 1
ATOM 930 O O . SER A 1 121 ? -27.297 -10.32 -22.016 1 29.91 121 SER A O 1
ATOM 932 N N . ASP A 1 122 ? -28.234 -8.836 -20.891 1 29.56 122 ASP A N 1
ATOM 933 C CA . ASP A 1 122 ? -27.203 -8.195 -20.078 1 29.56 122 ASP A CA 1
ATOM 934 C C . ASP A 1 122 ? -26.531 -9.195 -19.141 1 29.56 122 ASP A C 1
ATOM 936 O O . ASP A 1 122 ? -27.016 -9.422 -18.031 1 29.56 122 ASP A O 1
ATOM 940 N N . ILE A 1 123 ? -26.328 -10.414 -19.625 1 26.44 123 ILE A N 1
ATOM 941 C CA . ILE A 1 123 ? -25.516 -11.18 -18.672 1 26.44 123 ILE A CA 1
ATOM 942 C C . ILE A 1 123 ? -24.328 -10.352 -18.219 1 26.44 123 ILE A C 1
ATOM 944 O O . ILE A 1 123 ? -23.453 -10.031 -19.031 1 26.44 123 ILE A O 1
ATOM 948 N N . ARG A 1 124 ? -24.578 -9.438 -17.391 1 29.78 124 ARG A N 1
ATOM 949 C CA . ARG A 1 124 ? -23.516 -8.914 -16.531 1 29.78 124 ARG A CA 1
ATOM 950 C C . ARG A 1 124 ? -22.5 -9.992 -16.203 1 29.78 124 ARG A C 1
ATOM 952 O O . ARG A 1 124 ? -22.828 -11.008 -15.594 1 29.78 124 ARG A O 1
ATOM 959 N N . ASP A 1 125 ? -21.719 -10.406 -17.219 1 27.69 125 ASP A N 1
ATOM 960 C CA . ASP A 1 125 ? -20.578 -11.273 -16.969 1 27.69 125 ASP A CA 1
ATOM 961 C C . ASP A 1 125 ? -19.938 -10.953 -15.609 1 27.69 125 ASP A C 1
ATOM 963 O O . ASP A 1 125 ? -19.203 -9.977 -15.477 1 27.69 125 ASP A O 1
ATOM 967 N N . TYR A 1 126 ? -20.734 -11.109 -14.547 1 29.81 126 TYR A N 1
ATOM 968 C CA . TYR A 1 126 ? -20.25 -11.164 -13.172 1 29.81 126 TYR A CA 1
ATOM 969 C C . TYR A 1 126 ? -18.984 -12.008 -13.062 1 29.81 126 TYR A C 1
ATOM 971 O O . TYR A 1 126 ? -18.672 -12.539 -11.992 1 29.81 126 TYR A O 1
ATOM 979 N N . HIS A 1 127 ? -18.516 -12.656 -14.156 1 29.27 127 HIS A N 1
ATOM 980 C CA . HIS A 1 127 ? -17.375 -13.531 -13.906 1 29.27 127 HIS A CA 1
ATOM 981 C C . HIS A 1 127 ? -16.266 -12.789 -13.172 1 29.27 127 HIS A C 1
ATOM 983 O O . HIS A 1 127 ? -16.062 -11.594 -13.383 1 29.27 127 HIS A O 1
ATOM 989 N N . GLY A 1 128 ? -16.062 -13.141 -11.961 1 31.52 128 GLY A N 1
ATOM 990 C CA . GLY A 1 128 ? -14.93 -12.875 -11.086 1 31.52 128 GLY A CA 1
ATOM 991 C C . GLY A 1 128 ? -13.633 -12.641 -11.844 1 31.52 128 GLY A C 1
ATOM 992 O O . GLY A 1 128 ? -12.547 -12.961 -11.352 1 31.52 128 GLY A O 1
ATOM 993 N N . GLY A 1 129 ? -13.75 -12.609 -13.164 1 31.39 129 GLY A N 1
ATOM 994 C CA . GLY A 1 129 ? -12.406 -12.438 -13.695 1 31.39 129 GLY A CA 1
ATOM 995 C C . GLY A 1 129 ? -11.648 -11.297 -13.039 1 31.39 129 GLY A C 1
ATOM 996 O O . GLY A 1 129 ? -12.188 -10.203 -12.875 1 31.39 129 GLY A O 1
ATOM 997 N N . GLU A 1 130 ? -10.953 -11.633 -12 1 37.09 130 GLU A N 1
ATOM 998 C CA . GLU A 1 130 ? -9.906 -10.758 -11.484 1 37.09 130 GLU A CA 1
ATOM 999 C C . GLU A 1 130 ? -9.312 -9.891 -12.594 1 37.09 130 GLU A C 1
ATOM 1001 O O . GLU A 1 130 ? -8.758 -10.414 -13.562 1 37.09 130 GLU A O 1
ATOM 1006 N N . ARG A 1 131 ? -10.039 -8.961 -13.031 1 35.34 131 ARG A N 1
ATOM 1007 C CA . ARG A 1 131 ? -9.422 -8.008 -13.945 1 35.34 131 ARG A CA 1
ATOM 1008 C C . ARG A 1 131 ? -7.922 -7.883 -13.672 1 35.34 131 ARG A C 1
ATOM 1010 O O . ARG A 1 131 ? -7.512 -7.668 -12.531 1 35.34 131 ARG A O 1
ATOM 1017 N N . PHE A 1 132 ? -7.203 -8.758 -14.445 1 37.66 132 PHE A N 1
ATOM 1018 C CA . PHE A 1 132 ? -5.781 -8.43 -14.5 1 37.66 132 PHE A CA 1
ATOM 1019 C C . PHE A 1 132 ? -5.57 -6.922 -14.5 1 37.66 132 PHE A C 1
ATOM 1021 O O . PHE A 1 132 ? -5.965 -6.234 -15.445 1 37.66 132 PHE A O 1
ATOM 1028 N N . ALA A 1 133 ? -6.027 -6.355 -13.516 1 40.78 133 ALA A N 1
ATOM 1029 C CA . ALA A 1 133 ? -5.617 -4.957 -13.477 1 40.78 133 ALA A CA 1
ATOM 1030 C C . ALA A 1 133 ? -4.25 -4.766 -14.133 1 40.78 133 ALA A C 1
ATOM 1032 O O . ALA A 1 133 ? -3.309 -5.508 -13.852 1 40.78 133 ALA A O 1
ATOM 1033 N N . GLN A 1 134 ? -4.238 -4.375 -15.328 1 42.81 134 GLN A N 1
ATOM 1034 C CA . GLN A 1 134 ? -3.033 -3.98 -16.047 1 42.81 134 GLN A CA 1
ATOM 1035 C C . GLN A 1 134 ? -2.062 -3.238 -15.141 1 42.81 134 GLN A C 1
ATOM 1037 O O . GLN A 1 134 ? -2.049 -2.006 -15.109 1 42.81 134 GLN A O 1
ATOM 1042 N N . VAL A 1 135 ? -2.191 -3.471 -13.875 1 47.53 135 VAL A N 1
ATOM 1043 C CA . VAL A 1 135 ? -1.069 -2.826 -13.195 1 47.53 135 VAL A CA 1
ATOM 1044 C C . VAL A 1 135 ? 0.246 -3.305 -13.805 1 47.53 135 VAL A C 1
ATOM 1046 O O . VAL A 1 135 ? 0.467 -4.508 -13.953 1 47.53 135 VAL A O 1
ATOM 1049 N N . LYS A 1 136 ? 0.811 -2.52 -14.578 1 57.22 136 LYS A N 1
ATOM 1050 C CA . LYS A 1 136 ? 2.141 -2.672 -15.164 1 57.22 136 LYS A CA 1
ATOM 1051 C C . LYS A 1 136 ? 3.133 -3.209 -14.133 1 57.22 136 LYS A C 1
ATOM 1053 O O . LYS A 1 136 ? 3.955 -2.457 -13.609 1 57.22 136 LYS A O 1
ATOM 1058 N N . THR A 1 137 ? 2.631 -4.402 -13.508 1 65.69 137 THR A N 1
ATOM 1059 C CA . THR A 1 137 ? 3.615 -4.992 -12.609 1 65.69 137 THR A CA 1
ATOM 1060 C C . THR A 1 137 ? 4.648 -5.801 -13.391 1 65.69 137 THR A C 1
ATOM 1062 O O . THR A 1 137 ? 4.305 -6.48 -14.359 1 65.69 137 THR A O 1
ATOM 1065 N N . ARG A 1 138 ? 5.801 -5.664 -12.969 1 81.5 138 ARG A N 1
ATOM 1066 C CA . ARG A 1 138 ? 6.941 -6.332 -13.586 1 81.5 138 ARG A CA 1
ATOM 1067 C C . ARG A 1 138 ? 6.879 -7.84 -13.359 1 81.5 138 ARG A C 1
ATOM 1069 O O . ARG A 1 138 ? 6.461 -8.297 -12.297 1 81.5 138 ARG A O 1
ATOM 1076 N N . ILE A 1 139 ? 7.184 -8.648 -14.352 1 89.5 139 ILE A N 1
ATOM 1077 C CA . ILE A 1 139 ? 7.113 -10.109 -14.359 1 89.5 139 ILE A CA 1
ATOM 1078 C C . ILE A 1 139 ? 7.91 -10.664 -13.18 1 89.5 139 ILE A C 1
ATOM 1080 O O . ILE A 1 139 ? 7.445 -11.57 -12.477 1 89.5 139 ILE A O 1
ATOM 1084 N N . GLY A 1 140 ? 9.047 -10.133 -12.922 1 88.38 140 GLY A N 1
ATOM 1085 C CA . GLY A 1 140 ? 9.867 -10.578 -11.805 1 88.38 140 GLY A CA 1
ATOM 1086 C C . GLY A 1 140 ? 9.18 -10.422 -10.461 1 88.38 140 GLY A C 1
ATOM 1087 O O . GLY A 1 140 ? 9.258 -11.305 -9.609 1 88.38 140 GLY A O 1
ATOM 1088 N N . GLN A 1 141 ? 8.508 -9.328 -10.305 1 91.31 141 GLN A N 1
ATOM 1089 C CA . GLN A 1 141 ? 7.785 -9.07 -9.062 1 91.31 141 GLN A CA 1
ATOM 1090 C C . GLN A 1 141 ? 6.609 -10.031 -8.898 1 91.31 141 GLN A C 1
ATOM 1092 O O . GLN A 1 141 ? 6.32 -10.484 -7.793 1 91.31 141 GLN A O 1
ATOM 1097 N N . GLN A 1 142 ? 6.012 -10.375 -10.016 1 94.31 142 GLN A N 1
ATOM 1098 C CA . GLN A 1 142 ? 4.898 -11.32 -9.977 1 94.31 142 GLN A CA 1
ATOM 1099 C C . GLN A 1 142 ? 5.375 -12.719 -9.594 1 94.31 142 GLN A C 1
ATOM 1101 O O . GLN A 1 142 ? 4.727 -13.398 -8.797 1 94.31 142 GLN A O 1
ATOM 1106 N N . LEU A 1 143 ? 6.473 -13.102 -10.18 1 93.94 143 LEU A N 1
ATOM 1107 C CA . LEU A 1 143 ? 7.043 -14.398 -9.844 1 93.94 143 LEU A CA 1
ATOM 1108 C C . LEU A 1 143 ? 7.461 -14.445 -8.375 1 93.94 143 LEU A C 1
ATOM 1110 O O . LEU A 1 143 ? 7.211 -15.438 -7.688 1 93.94 143 LEU A O 1
ATOM 1114 N N . PHE A 1 144 ? 8.109 -13.375 -7.918 1 94.88 144 PHE A N 1
ATOM 1115 C CA . PHE A 1 144 ? 8.492 -13.281 -6.516 1 94.88 144 PHE A CA 1
ATOM 1116 C C . PHE A 1 144 ? 7.281 -13.422 -5.609 1 94.88 144 PHE A C 1
ATOM 1118 O O . PHE A 1 144 ? 7.293 -14.219 -4.668 1 94.88 144 PHE A O 1
ATOM 1125 N N . ARG A 1 145 ? 6.234 -12.68 -5.867 1 97.12 145 ARG A N 1
ATOM 1126 C CA . ARG A 1 145 ? 5 -12.758 -5.094 1 97.12 145 ARG A CA 1
ATOM 1127 C C . ARG A 1 145 ? 4.43 -14.172 -5.098 1 97.12 145 ARG A C 1
ATOM 1129 O O . ARG A 1 145 ? 4.078 -14.711 -4.047 1 97.12 145 ARG A O 1
ATOM 1136 N N . LYS A 1 146 ? 4.336 -14.75 -6.25 1 95.94 146 LYS A N 1
ATOM 1137 C CA . LYS A 1 146 ? 3.818 -16.109 -6.406 1 95.94 146 LYS A CA 1
ATOM 1138 C C . LYS A 1 146 ? 4.57 -17.078 -5.512 1 95.94 146 LYS A C 1
ATOM 1140 O O . LYS A 1 146 ? 3.951 -17.875 -4.789 1 95.94 146 LYS A O 1
ATOM 1145 N N . ARG A 1 147 ? 5.828 -17.016 -5.5 1 95.81 147 ARG A N 1
ATOM 1146 C CA . ARG A 1 147 ? 6.684 -17.922 -4.734 1 95.81 147 ARG A CA 1
ATOM 1147 C C . ARG A 1 147 ? 6.535 -17.672 -3.236 1 95.81 147 ARG A C 1
ATOM 1149 O O . ARG A 1 147 ? 6.379 -18.609 -2.459 1 95.81 147 ARG A O 1
ATOM 1156 N N . VAL A 1 148 ? 6.508 -16.453 -2.863 1 97.44 148 VAL A N 1
ATOM 1157 C CA . VAL A 1 148 ? 6.445 -16.109 -1.445 1 97.44 148 VAL A CA 1
ATOM 1158 C C . VAL A 1 148 ? 5.086 -16.516 -0.879 1 97.44 148 VAL A C 1
ATOM 1160 O O . VAL A 1 148 ? 5.008 -17.141 0.181 1 97.44 148 VAL A O 1
ATOM 1163 N N . LEU A 1 149 ? 4.047 -16.109 -1.546 1 97.94 149 LEU A N 1
ATOM 1164 C CA . LEU A 1 149 ? 2.729 -16.484 -1.044 1 97.94 149 LEU A CA 1
ATOM 1165 C C . LEU A 1 149 ? 2.584 -18 -0.952 1 97.94 149 LEU A C 1
ATOM 1167 O O . LEU A 1 149 ? 2.098 -18.516 0.054 1 97.94 149 LEU A O 1
ATOM 1171 N N . SER A 1 150 ? 3.059 -18.688 -1.943 1 96 150 SER A N 1
ATOM 1172 C CA . SER A 1 150 ? 2.99 -20.141 -1.92 1 96 150 SER A CA 1
ATOM 1173 C C . SER A 1 150 ? 3.816 -20.719 -0.773 1 96 150 SER A C 1
ATOM 1175 O O . SER A 1 150 ? 3.391 -21.656 -0.105 1 96 150 SER A O 1
ATOM 1177 N N . ASN A 1 151 ? 4.961 -20.141 -0.536 1 96.19 151 ASN A N 1
ATOM 1178 C CA . ASN A 1 151 ? 5.859 -20.594 0.521 1 96.19 151 ASN A CA 1
ATOM 1179 C C . ASN A 1 151 ? 5.195 -20.516 1.893 1 96.19 151 ASN A C 1
ATOM 1181 O O . ASN A 1 151 ? 5.551 -21.281 2.799 1 96.19 151 ASN A O 1
ATOM 1185 N N . TYR A 1 152 ? 4.191 -19.656 2.014 1 97.81 152 TYR A N 1
ATOM 1186 C CA . TYR A 1 152 ? 3.521 -19.484 3.297 1 97.81 152 TYR A CA 1
ATOM 1187 C C . TYR A 1 152 ? 2.082 -19.969 3.236 1 97.81 152 TYR A C 1
ATOM 1189 O O . TYR A 1 152 ? 1.244 -19.562 4.043 1 97.81 152 TYR A O 1
ATOM 1197 N N . GLY A 1 153 ? 1.747 -20.719 2.207 1 96.25 153 GLY A N 1
ATOM 1198 C CA . GLY A 1 153 ? 0.423 -21.312 2.109 1 96.25 153 GLY A CA 1
ATOM 1199 C C . GLY A 1 153 ? -0.667 -20.297 1.834 1 96.25 153 GLY A C 1
ATOM 1200 O O . GLY A 1 153 ? -1.801 -20.453 2.291 1 96.25 153 GLY A O 1
ATOM 1201 N N . GLU A 1 154 ? -0.289 -19.203 1.232 1 97.19 154 GLU A N 1
ATOM 1202 C CA . GLU A 1 154 ? -1.231 -18.156 0.86 1 97.19 154 GLU A CA 1
ATOM 1203 C C . GLU A 1 154 ? -1.876 -17.531 2.094 1 97.19 154 GLU A C 1
ATOM 1205 O O . GLU A 1 154 ? -3.076 -17.25 2.1 1 97.19 154 GLU A O 1
ATOM 1210 N N . ARG A 1 155 ? -1.096 -17.406 3.098 1 98.31 155 ARG A N 1
ATOM 1211 C CA . ARG A 1 155 ? -1.576 -16.812 4.34 1 98.31 155 ARG A CA 1
ATOM 1212 C C . ARG A 1 155 ? -0.546 -15.852 4.918 1 98.31 155 ARG A C 1
ATOM 1214 O O . ARG A 1 155 ? 0.66 -16.078 4.797 1 98.31 155 ARG A O 1
ATOM 1221 N N . CYS A 1 156 ? -1.065 -14.828 5.516 1 98.88 156 CYS A N 1
ATOM 1222 C CA . CYS A 1 156 ? -0.174 -13.984 6.297 1 98.88 156 CYS A CA 1
ATOM 1223 C C . CYS A 1 156 ? 0.553 -14.797 7.363 1 98.88 156 CYS A C 1
ATOM 1225 O O . CYS A 1 156 ? -0.079 -15.5 8.156 1 98.88 156 CYS A O 1
ATOM 1227 N N . CYS A 1 157 ? 1.812 -14.625 7.469 1 98.88 157 CYS A N 1
ATOM 1228 C CA . CYS A 1 157 ? 2.57 -15.484 8.375 1 98.88 157 CYS A CA 1
ATOM 1229 C C . CYS A 1 157 ? 2.43 -15.016 9.812 1 98.88 157 CYS A C 1
ATOM 1231 O O . CYS A 1 157 ? 2.801 -15.734 10.742 1 98.88 157 CYS A O 1
ATOM 1233 N N . VAL A 1 158 ? 1.836 -13.836 10.07 1 98.81 158 VAL A N 1
ATOM 1234 C CA . VAL A 1 158 ? 1.619 -13.32 11.414 1 98.81 158 VAL A CA 1
ATOM 1235 C C . VAL A 1 158 ? 0.221 -13.703 11.898 1 98.81 158 VAL A C 1
ATOM 1237 O O . VAL A 1 158 ? 0.071 -14.344 12.945 1 98.81 158 VAL A O 1
ATOM 1240 N N . THR A 1 159 ? -0.794 -13.438 11.07 1 98.75 159 THR A N 1
ATOM 1241 C CA . THR A 1 159 ? -2.156 -13.461 11.594 1 98.75 159 THR A CA 1
ATOM 1242 C C . THR A 1 159 ? -2.93 -14.648 11.031 1 98.75 159 THR A C 1
ATOM 1244 O O . THR A 1 159 ? -3.984 -15.016 11.562 1 98.75 159 THR A O 1
ATOM 1247 N N . GLY A 1 160 ? -2.471 -15.125 9.82 1 98.62 160 GLY A N 1
ATOM 1248 C CA . GLY A 1 160 ? -3.186 -16.219 9.18 1 98.62 160 GLY A CA 1
ATOM 1249 C C . GLY A 1 160 ? -4.234 -15.75 8.188 1 98.62 160 GLY A C 1
ATOM 1250 O O . GLY A 1 160 ? -4.949 -16.562 7.605 1 98.62 160 GLY A O 1
ATOM 1251 N N . LEU A 1 161 ? -4.34 -14.461 7.945 1 98.69 161 LEU A N 1
ATOM 1252 C CA . LEU A 1 161 ? -5.273 -13.945 6.953 1 98.69 161 LEU A CA 1
ATOM 1253 C C . LEU A 1 161 ? -5.086 -14.641 5.613 1 98.69 161 LEU A C 1
ATOM 1255 O O . LEU A 1 161 ? -3.957 -14.805 5.145 1 98.69 161 LEU A O 1
ATOM 1259 N N . GLU A 1 162 ? -6.176 -15.094 4.934 1 98.12 162 GLU A N 1
ATOM 1260 C CA . GLU A 1 162 ? -6.023 -15.992 3.791 1 98.12 162 GLU A CA 1
ATOM 1261 C C . GLU A 1 162 ? -6.676 -15.406 2.541 1 98.12 162 GLU A C 1
ATOM 1263 O O . GLU A 1 162 ? -7.078 -16.141 1.641 1 98.12 162 GLU A O 1
ATOM 1268 N N . GLU A 1 163 ? -6.859 -14.117 2.434 1 97.56 163 GLU A N 1
ATOM 1269 C CA . GLU A 1 163 ? -7.316 -13.469 1.21 1 97.56 163 GLU A CA 1
ATOM 1270 C C . GLU A 1 163 ? -6.137 -12.938 0.396 1 97.56 163 GLU A C 1
ATOM 1272 O O . GLU A 1 163 ? -5.539 -11.914 0.753 1 97.56 163 GLU A O 1
ATOM 1277 N N . PRO A 1 164 ? -5.836 -13.562 -0.711 1 96.69 164 PRO A N 1
ATOM 1278 C CA . PRO A 1 164 ? -4.605 -13.234 -1.438 1 96.69 164 PRO A CA 1
ATOM 1279 C C . PRO A 1 164 ? -4.527 -11.766 -1.84 1 96.69 164 PRO A C 1
ATOM 1281 O O . PRO A 1 164 ? -3.441 -11.18 -1.843 1 96.69 164 PRO A O 1
ATOM 1284 N N . THR A 1 165 ? -5.652 -11.141 -2.139 1 96.5 165 THR A N 1
ATOM 1285 C CA . THR A 1 165 ? -5.676 -9.75 -2.562 1 96.5 165 THR A CA 1
ATOM 1286 C C . THR A 1 165 ? -5.211 -8.836 -1.433 1 96.5 165 THR A C 1
ATOM 1288 O O . THR A 1 165 ? -4.809 -7.695 -1.676 1 96.5 165 THR A O 1
ATOM 1291 N N . LEU A 1 166 ? -5.215 -9.328 -0.215 1 98.69 166 LEU A N 1
ATOM 1292 C CA . LEU A 1 166 ? -4.859 -8.531 0.954 1 98.69 166 LEU A CA 1
ATOM 1293 C C . LEU A 1 166 ? -3.496 -8.945 1.498 1 98.69 166 LEU A C 1
ATOM 1295 O O . LEU A 1 166 ? -3.135 -8.594 2.621 1 98.69 166 LEU A O 1
ATOM 1299 N N . LEU A 1 167 ? -2.805 -9.742 0.68 1 98.62 167 LEU A N 1
ATOM 1300 C CA . LEU A 1 167 ? -1.471 -10.195 1.06 1 98.62 167 LEU A CA 1
ATOM 1301 C C . LEU A 1 167 ? -0.404 -9.531 0.196 1 98.62 167 LEU A C 1
ATOM 1303 O O . LEU A 1 167 ? -0.666 -9.172 -0.954 1 98.62 167 LEU A O 1
ATOM 1307 N N . VAL A 1 168 ? 0.733 -9.391 0.814 1 98.5 168 VAL A N 1
ATOM 1308 C CA . VAL A 1 168 ? 1.894 -8.82 0.141 1 98.5 168 VAL A CA 1
ATOM 1309 C C . VAL A 1 168 ? 3.102 -9.734 0.322 1 98.5 168 VAL A C 1
ATOM 1311 O O . VAL A 1 168 ? 3.322 -10.273 1.409 1 98.5 168 VAL A O 1
ATOM 1314 N N . ALA A 1 169 ? 3.775 -9.992 -0.777 1 98 169 ALA A N 1
ATOM 1315 C CA . ALA A 1 169 ? 5.129 -10.523 -0.653 1 98 169 ALA A CA 1
ATOM 1316 C C . ALA A 1 169 ? 6.109 -9.438 -0.222 1 98 169 ALA A C 1
ATOM 1318 O O . ALA A 1 169 ? 6.629 -8.695 -1.058 1 98 169 ALA A O 1
ATOM 1319 N N . SER A 1 170 ? 6.324 -9.359 1.037 1 98.19 170 SER A N 1
ATOM 1320 C CA . SER A 1 170 ? 7.125 -8.289 1.616 1 98.19 170 SER A CA 1
ATOM 1321 C C . SER A 1 170 ? 8.617 -8.602 1.52 1 98.19 170 SER A C 1
ATOM 1323 O O . SER A 1 170 ? 9.07 -9.656 1.973 1 98.19 170 SER A O 1
ATOM 1325 N N . HIS A 1 171 ? 9.359 -7.715 0.905 1 97.25 171 HIS A N 1
ATOM 1326 C CA . HIS A 1 171 ? 10.812 -7.871 0.899 1 97.25 171 HIS A CA 1
ATOM 1327 C C . HIS A 1 171 ? 11.406 -7.582 2.275 1 97.25 171 HIS A C 1
ATOM 1329 O O . HIS A 1 171 ? 11.141 -6.531 2.861 1 97.25 171 HIS A O 1
ATOM 1335 N N . ILE A 1 172 ? 12.164 -8.477 2.748 1 97.88 172 ILE A N 1
ATOM 1336 C CA . ILE A 1 172 ? 12.852 -8.242 4.012 1 97.88 172 ILE A CA 1
ATOM 1337 C C . ILE A 1 172 ? 13.898 -7.137 3.834 1 97.88 172 ILE A C 1
ATOM 1339 O O . ILE A 1 172 ? 13.875 -6.129 4.547 1 97.88 172 ILE A O 1
ATOM 1343 N N . ARG A 1 173 ? 14.75 -7.406 2.967 1 95 173 ARG A N 1
ATOM 1344 C CA . ARG A 1 173 ? 15.633 -6.34 2.5 1 95 173 ARG A CA 1
ATOM 1345 C C . ARG A 1 173 ? 14.984 -5.551 1.371 1 95 173 ARG A C 1
ATOM 1347 O O . ARG A 1 173 ? 14.57 -6.125 0.359 1 95 173 ARG A O 1
ATOM 1354 N N . PRO A 1 174 ? 14.867 -4.258 1.586 1 91.25 174 PRO A N 1
ATOM 1355 C CA . PRO A 1 174 ? 14.164 -3.459 0.582 1 91.25 174 PRO A CA 1
ATOM 1356 C C . PRO A 1 174 ? 14.758 -3.609 -0.816 1 91.25 174 PRO A C 1
ATOM 1358 O O . PRO A 1 174 ? 15.977 -3.719 -0.964 1 91.25 174 PRO A O 1
ATOM 1361 N N . TRP A 1 175 ? 13.969 -3.486 -1.824 1 79.5 175 TRP A N 1
ATOM 1362 C CA . TRP A 1 175 ? 14.258 -3.709 -3.238 1 79.5 175 TRP A CA 1
ATOM 1363 C C . TRP A 1 175 ? 15.406 -2.824 -3.705 1 79.5 175 TRP A C 1
ATOM 1365 O O . TRP A 1 175 ? 16.281 -3.271 -4.453 1 79.5 175 TRP A O 1
ATOM 1375 N N . LYS A 1 176 ? 15.43 -1.69 -3.213 1 78.94 176 LYS A N 1
ATOM 1376 C CA . LYS A 1 176 ? 16.391 -0.699 -3.674 1 78.94 176 LYS A CA 1
ATOM 1377 C C . LYS A 1 176 ? 17.797 -1.004 -3.145 1 78.94 176 LYS A C 1
ATOM 1379 O O . LYS A 1 176 ? 18.797 -0.563 -3.719 1 78.94 176 LYS A O 1
ATOM 1384 N N . THR A 1 177 ? 17.906 -1.8 -2.143 1 80.88 177 THR A N 1
ATOM 1385 C CA . THR A 1 177 ? 19.188 -1.903 -1.45 1 80.88 177 THR A CA 1
ATOM 1386 C C . THR A 1 177 ? 19.828 -3.256 -1.719 1 80.88 177 THR A C 1
ATOM 1388 O O . THR A 1 177 ? 21 -3.459 -1.404 1 80.88 177 THR A O 1
ATOM 1391 N N . ALA A 1 178 ? 19.078 -4.148 -2.279 1 82.12 178 ALA A N 1
ATOM 1392 C CA . ALA A 1 178 ? 19.672 -5.477 -2.465 1 82.12 178 ALA A CA 1
ATOM 1393 C C . ALA A 1 178 ? 19.141 -6.137 -3.73 1 82.12 178 ALA A C 1
ATOM 1395 O O . ALA A 1 178 ? 18.297 -7.039 -3.66 1 82.12 178 ALA A O 1
ATOM 1396 N N . ALA A 1 179 ? 19.703 -5.875 -4.812 1 80.56 179 ALA A N 1
ATOM 1397 C CA . ALA A 1 179 ? 19.25 -6.371 -6.109 1 80.56 179 ALA A CA 1
ATOM 1398 C C . ALA A 1 179 ? 19.406 -7.883 -6.207 1 80.56 179 ALA A C 1
ATOM 1400 O O . ALA A 1 179 ? 18.562 -8.562 -6.793 1 80.56 179 ALA A O 1
ATOM 1401 N N . GLU A 1 180 ? 20.406 -8.406 -5.523 1 82.81 180 GLU A N 1
ATOM 1402 C CA . GLU A 1 180 ? 20.719 -9.828 -5.621 1 82.81 180 GLU A CA 1
ATOM 1403 C C . GLU A 1 180 ? 19.688 -10.68 -4.902 1 82.81 180 GLU A C 1
ATOM 1405 O O . GLU A 1 180 ? 19.594 -11.883 -5.148 1 82.81 180 GLU A O 1
ATOM 1410 N N . HIS A 1 181 ? 18.906 -10.07 -4.113 1 85.81 181 HIS A N 1
ATOM 1411 C CA . HIS A 1 181 ? 17.969 -10.828 -3.297 1 85.81 181 HIS A CA 1
ATOM 1412 C C . HIS A 1 181 ? 16.531 -10.578 -3.73 1 85.81 181 HIS A C 1
ATOM 1414 O O . HIS A 1 181 ? 15.602 -11.18 -3.195 1 85.81 181 HIS A O 1
ATOM 1420 N N . ARG A 1 182 ? 16.312 -9.844 -4.73 1 84.56 182 ARG A N 1
ATOM 1421 C CA . ARG A 1 182 ? 15 -9.328 -5.094 1 84.56 182 ARG A CA 1
ATOM 1422 C C . ARG A 1 182 ? 14.039 -10.461 -5.426 1 84.56 182 ARG A C 1
ATOM 1424 O O . ARG A 1 182 ? 12.852 -10.398 -5.105 1 84.56 182 ARG A O 1
ATOM 1431 N N . LEU A 1 183 ? 14.602 -11.539 -5.988 1 86.56 183 LEU A N 1
ATOM 1432 C CA . LEU A 1 183 ? 13.703 -12.578 -6.457 1 86.56 183 LEU A CA 1
ATOM 1433 C C . LEU A 1 183 ? 13.852 -13.844 -5.621 1 86.56 183 LEU A C 1
ATOM 1435 O O . LEU A 1 183 ? 13.234 -14.875 -5.922 1 86.56 183 LEU A O 1
ATOM 1439 N N . ASN A 1 184 ? 14.672 -13.773 -4.531 1 90.69 184 ASN A N 1
ATOM 1440 C CA . ASN A 1 184 ? 14.867 -14.875 -3.598 1 90.69 184 ASN A CA 1
ATOM 1441 C C . ASN A 1 184 ? 13.703 -14.992 -2.613 1 90.69 184 ASN A C 1
ATOM 1443 O O . ASN A 1 184 ? 13.469 -14.078 -1.818 1 90.69 184 ASN A O 1
ATOM 1447 N N . PRO A 1 185 ? 13.031 -16.125 -2.635 1 94.25 185 PRO A N 1
ATOM 1448 C CA . PRO A 1 185 ? 11.891 -16.266 -1.73 1 94.25 185 PRO A CA 1
ATOM 1449 C C . PRO A 1 185 ? 12.289 -16.172 -0.258 1 94.25 185 PRO A C 1
ATOM 1451 O O . PRO A 1 185 ? 11.461 -15.828 0.587 1 94.25 185 PRO A O 1
ATOM 1454 N N . SER A 1 186 ? 13.523 -16.391 0.06 1 95.75 186 SER A N 1
ATOM 1455 C CA . SER A 1 186 ? 13.992 -16.297 1.438 1 95.75 186 SER A CA 1
ATOM 1456 C C . SER A 1 186 ? 14.148 -14.836 1.864 1 95.75 186 SER A C 1
ATOM 1458 O O . SER A 1 186 ? 14.344 -14.547 3.047 1 95.75 186 SER A O 1
ATOM 1460 N N . ASN A 1 187 ? 14.031 -13.992 0.959 1 96.75 187 ASN A N 1
ATOM 1461 C CA . ASN A 1 187 ? 13.992 -12.562 1.276 1 96.75 187 ASN A CA 1
ATOM 1462 C C . ASN A 1 187 ? 12.555 -12.055 1.375 1 96.75 187 ASN A C 1
ATOM 1464 O O . ASN A 1 187 ? 12.312 -10.852 1.265 1 96.75 187 ASN A O 1
ATOM 1468 N N . GLY A 1 188 ? 11.617 -12.938 1.467 1 97.75 188 GLY A N 1
ATOM 1469 C CA . GLY A 1 188 ? 10.219 -12.547 1.462 1 97.75 188 GLY A CA 1
ATOM 1470 C C . GLY A 1 188 ? 9.461 -13.039 2.678 1 97.75 188 GLY A C 1
ATOM 1471 O O . GLY A 1 188 ? 9.703 -14.141 3.164 1 97.75 188 GLY A O 1
ATOM 1472 N N . LEU A 1 189 ? 8.57 -12.273 3.184 1 98.75 189 LEU A N 1
ATOM 1473 C CA . LEU A 1 189 ? 7.531 -12.625 4.148 1 98.75 189 LEU A CA 1
ATOM 1474 C C . LEU A 1 189 ? 6.145 -12.43 3.547 1 98.75 189 LEU A C 1
ATOM 1476 O O . LEU A 1 189 ? 5.906 -11.461 2.824 1 98.75 189 LEU A O 1
ATOM 1480 N N . CYS A 1 190 ? 5.301 -13.336 3.775 1 98.81 190 CYS A N 1
ATOM 1481 C CA . CYS A 1 190 ? 3.908 -13.117 3.396 1 98.81 190 CYS A CA 1
ATOM 1482 C C . CYS A 1 190 ? 3.158 -12.359 4.488 1 98.81 190 CYS A C 1
ATOM 1484 O O . CYS A 1 190 ? 2.848 -12.93 5.539 1 98.81 190 CYS A O 1
ATOM 1486 N N . LEU A 1 191 ? 2.836 -11.125 4.23 1 98.94 191 LEU A N 1
ATOM 1487 C CA . LEU A 1 191 ? 2.213 -10.258 5.227 1 98.94 191 LEU A CA 1
ATOM 1488 C C . LEU A 1 191 ? 0.924 -9.648 4.684 1 98.94 191 LEU A C 1
ATOM 1490 O O . LEU A 1 191 ? 0.752 -9.531 3.471 1 98.94 191 LEU A O 1
ATOM 1494 N N . SER A 1 192 ? 0.001 -9.375 5.559 1 98.88 192 SER A N 1
ATOM 1495 C CA . SER A 1 192 ? -1.112 -8.531 5.145 1 98.88 192 SER A CA 1
ATOM 1496 C C . SER A 1 192 ? -0.632 -7.129 4.766 1 98.88 192 SER A C 1
ATOM 1498 O O . SER A 1 192 ? 0.48 -6.734 5.121 1 98.88 192 SER A O 1
ATOM 1500 N N . ASN A 1 193 ? -1.501 -6.422 4.086 1 98.75 193 ASN A N 1
ATOM 1501 C CA . ASN A 1 193 ? -1.168 -5.047 3.734 1 98.75 193 ASN A CA 1
ATOM 1502 C C . ASN A 1 193 ? -0.824 -4.219 4.969 1 98.75 193 ASN A C 1
ATOM 1504 O O . ASN A 1 193 ? 0.078 -3.381 4.93 1 98.75 193 ASN A O 1
ATOM 1508 N N . LEU A 1 194 ? -1.481 -4.426 6.051 1 98.88 194 LEU A N 1
ATOM 1509 C CA . LEU A 1 194 ? -1.241 -3.701 7.293 1 98.88 194 LEU A CA 1
ATOM 1510 C C . LEU A 1 194 ? 0.134 -4.039 7.863 1 98.88 194 LEU A C 1
ATOM 1512 O O . LEU A 1 194 ? 0.92 -3.139 8.172 1 98.88 194 LEU A O 1
ATOM 1516 N N . HIS A 1 195 ? 0.43 -5.273 7.91 1 98.88 195 HIS A N 1
ATOM 1517 C CA . HIS A 1 195 ? 1.671 -5.711 8.539 1 98.88 195 HIS A CA 1
ATOM 1518 C C . HIS A 1 195 ? 2.871 -5.449 7.633 1 98.88 195 HIS A C 1
ATOM 1520 O O . HIS A 1 195 ? 3.973 -5.18 8.117 1 98.88 195 HIS A O 1
ATOM 1526 N N . ASP A 1 196 ? 2.594 -5.562 6.383 1 98.75 196 ASP A N 1
ATOM 1527 C CA . ASP A 1 196 ? 3.652 -5.18 5.453 1 98.75 196 ASP A CA 1
ATOM 1528 C C . ASP A 1 196 ? 4.059 -3.721 5.656 1 98.75 196 ASP A C 1
ATOM 1530 O O . ASP A 1 196 ? 5.246 -3.406 5.723 1 98.75 196 ASP A O 1
ATOM 1534 N N . LYS A 1 197 ? 3.059 -2.857 5.746 1 98.75 197 LYS A N 1
ATOM 1535 C CA . LYS A 1 197 ? 3.352 -1.447 5.984 1 98.75 197 LYS A CA 1
ATOM 1536 C C . LYS A 1 197 ? 4.082 -1.253 7.309 1 98.75 197 LYS A C 1
ATOM 1538 O O . LYS A 1 197 ? 5.055 -0.496 7.379 1 98.75 197 LYS A O 1
ATOM 1543 N N . ALA A 1 198 ? 3.623 -1.91 8.32 1 98.81 198 ALA A N 1
ATOM 1544 C CA . ALA A 1 198 ? 4.262 -1.815 9.633 1 98.81 198 ALA A CA 1
ATOM 1545 C C . ALA A 1 198 ? 5.715 -2.27 9.57 1 98.81 198 ALA A C 1
ATOM 1547 O O . ALA A 1 198 ? 6.59 -1.661 10.188 1 98.81 198 ALA A O 1
ATOM 1548 N N . PHE A 1 199 ? 5.961 -3.318 8.812 1 98.75 199 PHE A N 1
ATOM 1549 C CA . PHE A 1 199 ? 7.305 -3.857 8.648 1 98.75 199 PHE A CA 1
ATOM 1550 C C . PHE A 1 199 ? 8.18 -2.9 7.855 1 98.75 199 PHE A C 1
ATOM 1552 O O . PHE A 1 199 ? 9.297 -2.578 8.273 1 98.75 199 PHE A O 1
ATOM 1559 N N . ASP A 1 200 ? 7.652 -2.359 6.816 1 97.56 200 ASP A N 1
ATOM 1560 C CA . ASP A 1 200 ? 8.359 -1.427 5.945 1 97.56 200 ASP A CA 1
ATOM 1561 C C . ASP A 1 200 ? 8.742 -0.156 6.703 1 97.56 200 ASP A C 1
ATOM 1563 O O . ASP A 1 200 ? 9.812 0.414 6.469 1 97.56 200 ASP A O 1
ATOM 1567 N N . MET A 1 201 ? 7.887 0.217 7.594 1 97.44 201 MET A N 1
ATOM 1568 C CA . MET A 1 201 ? 8.078 1.488 8.281 1 97.44 201 MET A CA 1
ATOM 1569 C C . MET A 1 201 ? 8.836 1.287 9.594 1 97.44 201 MET A C 1
ATOM 1571 O O . MET A 1 201 ? 9.016 2.232 10.359 1 97.44 201 MET A O 1
ATOM 1575 N N . GLY A 1 202 ? 9.211 0.111 9.859 1 98.19 202 GLY A N 1
ATOM 1576 C CA . GLY A 1 202 ? 10.031 -0.187 11.023 1 98.19 202 GLY A CA 1
ATOM 1577 C C . GLY A 1 202 ? 9.234 -0.25 12.32 1 98.19 202 GLY A C 1
ATOM 1578 O O . GLY A 1 202 ? 9.805 -0.137 13.406 1 98.19 202 GLY A O 1
ATOM 1579 N N . LEU A 1 203 ? 7.965 -0.424 12.203 1 98.62 203 LEU A N 1
ATOM 1580 C CA . LEU A 1 203 ? 7.121 -0.482 13.391 1 98.62 203 LEU A CA 1
ATOM 1581 C C . LEU A 1 203 ? 7.125 -1.882 13.992 1 98.62 203 LEU A C 1
ATOM 1583 O O . LEU A 1 203 ? 6.805 -2.057 15.172 1 98.62 203 LEU A O 1
ATOM 1587 N N . ILE A 1 204 ? 7.41 -2.881 13.156 1 98.81 204 ILE A N 1
ATOM 1588 C CA . ILE A 1 204 ? 7.586 -4.246 13.633 1 98.81 204 ILE A CA 1
ATOM 1589 C C . ILE A 1 204 ? 8.836 -4.855 13.008 1 98.81 204 ILE A C 1
ATOM 1591 O O . ILE A 1 204 ? 9.344 -4.352 12.008 1 98.81 204 ILE A O 1
ATOM 1595 N N . SER A 1 205 ? 9.344 -5.824 13.586 1 98.81 205 SER A N 1
ATOM 1596 C CA . SER A 1 205 ? 10.414 -6.676 13.078 1 98.81 205 SER A CA 1
ATOM 1597 C C . SER A 1 205 ? 10.344 -8.078 13.68 1 98.81 205 SER A C 1
ATOM 1599 O O . SER A 1 205 ? 9.367 -8.414 14.352 1 98.81 205 SER A O 1
ATOM 1601 N N . PHE A 1 206 ? 11.289 -8.898 13.336 1 98.75 206 PHE A N 1
ATOM 1602 C CA . PHE A 1 206 ? 11.344 -10.258 13.852 1 98.75 206 PHE A CA 1
ATOM 1603 C C . PHE A 1 206 ? 12.758 -10.609 14.305 1 98.75 206 PHE A C 1
ATOM 1605 O O . PHE A 1 206 ? 13.734 -10.242 13.641 1 98.75 206 PHE A O 1
ATOM 1612 N N . ASN A 1 207 ? 12.859 -11.273 15.406 1 98.44 207 ASN A N 1
ATOM 1613 C CA . ASN A 1 207 ? 14.172 -11.672 15.898 1 98.44 207 ASN A CA 1
ATOM 1614 C C . ASN A 1 207 ? 14.656 -12.945 15.211 1 98.44 207 ASN A C 1
ATOM 1616 O O . ASN A 1 207 ? 14.062 -13.398 14.227 1 98.44 207 ASN A O 1
ATOM 1620 N N . ASP A 1 208 ? 15.742 -13.555 15.711 1 98.12 208 ASP A N 1
ATOM 1621 C CA . ASP A 1 208 ? 16.391 -14.68 15.039 1 98.12 208 ASP A CA 1
ATOM 1622 C C . ASP A 1 208 ? 15.539 -15.945 15.148 1 98.12 208 ASP A C 1
ATOM 1624 O O . ASP A 1 208 ? 15.727 -16.906 14.398 1 98.12 208 ASP A O 1
ATOM 1628 N N . SER A 1 209 ? 14.664 -15.938 16.109 1 98.38 209 SER A N 1
ATOM 1629 C CA . SER A 1 209 ? 13.703 -17.031 16.234 1 98.38 209 SER A CA 1
ATOM 1630 C C . SER A 1 209 ? 12.414 -16.734 15.469 1 98.38 209 SER A C 1
ATOM 1632 O O . SER A 1 209 ? 11.422 -17.453 15.609 1 98.38 209 SER A O 1
ATOM 1634 N N . LEU A 1 210 ? 12.367 -15.57 14.734 1 98.56 210 LEU A N 1
ATOM 1635 C CA . LEU A 1 210 ? 11.25 -15.109 13.922 1 98.56 210 LEU A CA 1
ATOM 1636 C C . LEU A 1 210 ? 10.039 -14.797 14.797 1 98.56 210 LEU A C 1
ATOM 1638 O O . LEU A 1 210 ? 8.898 -15.062 14.406 1 98.56 210 LEU A O 1
ATOM 1642 N N . GLU A 1 211 ? 10.391 -14.328 15.984 1 98.81 211 GLU A N 1
ATOM 1643 C CA . GLU A 1 211 ? 9.359 -13.781 16.875 1 98.81 211 GLU A CA 1
ATOM 1644 C C . GLU A 1 211 ? 9.18 -12.281 16.641 1 98.81 211 GLU A C 1
ATOM 1646 O O . GLU A 1 211 ? 10.164 -11.555 16.469 1 98.81 211 GLU A O 1
ATOM 1651 N N . MET A 1 212 ? 7.977 -11.82 16.734 1 98.75 212 MET A N 1
ATOM 1652 C CA . MET A 1 212 ? 7.68 -10.43 16.375 1 98.75 212 MET A CA 1
ATOM 1653 C C . MET A 1 212 ? 8.188 -9.469 17.438 1 98.75 212 MET A C 1
ATOM 1655 O O . MET A 1 212 ? 8.016 -9.719 18.641 1 98.75 212 MET A O 1
ATOM 1659 N N . LEU A 1 213 ? 8.844 -8.484 17.016 1 98.81 213 LEU A N 1
ATOM 1660 C CA . LEU A 1 213 ? 9.234 -7.332 17.812 1 98.81 213 LEU A CA 1
ATOM 1661 C C . LEU A 1 213 ? 8.352 -6.129 17.5 1 98.81 213 LEU A C 1
ATOM 1663 O O . LEU A 1 213 ? 8.039 -5.875 16.328 1 98.81 213 LEU A O 1
ATOM 1667 N N . LEU A 1 214 ? 7.945 -5.434 18.484 1 98.69 214 LEU A N 1
ATOM 1668 C CA . LEU A 1 214 ? 7.152 -4.223 18.312 1 98.69 214 LEU A CA 1
ATOM 1669 C C . LEU A 1 214 ? 7.973 -2.979 18.641 1 98.69 214 LEU A C 1
ATOM 1671 O O . LEU A 1 214 ? 8.734 -2.973 19.609 1 98.69 214 LEU A O 1
ATOM 1675 N N . SER A 1 215 ? 7.797 -1.969 17.906 1 98.31 215 SER A N 1
ATOM 1676 C CA . SER A 1 215 ? 8.375 -0.672 18.25 1 98.31 215 SER A CA 1
ATOM 1677 C C . SER A 1 215 ? 7.637 -0.041 19.438 1 98.31 215 SER A C 1
ATOM 1679 O O . SER A 1 215 ? 6.512 -0.433 19.75 1 98.31 215 SER A O 1
ATOM 1681 N N . THR A 1 216 ? 8.234 0.938 20.031 1 96.75 216 THR A N 1
ATOM 1682 C CA . THR A 1 216 ? 7.598 1.66 21.125 1 96.75 216 THR A CA 1
ATOM 1683 C C . THR A 1 216 ? 6.344 2.387 20.625 1 96.75 216 THR A C 1
ATOM 1685 O O . THR A 1 216 ? 5.371 2.523 21.375 1 96.75 216 THR A O 1
ATOM 1688 N N . ARG A 1 217 ? 6.371 2.785 19.406 1 96.12 217 ARG A N 1
ATOM 1689 C CA . ARG A 1 217 ? 5.23 3.484 18.828 1 96.12 217 ARG A CA 1
ATOM 1690 C C . ARG A 1 217 ? 3.992 2.594 18.797 1 96.12 217 ARG A C 1
ATOM 1692 O O . ARG A 1 217 ? 2.891 3.045 19.109 1 96.12 217 ARG A O 1
ATOM 1699 N N . ILE A 1 218 ? 4.223 1.364 18.469 1 98.12 218 ILE A N 1
ATOM 1700 C CA . ILE A 1 218 ? 3.107 0.426 18.438 1 98.12 218 ILE A CA 1
ATOM 1701 C C . ILE A 1 218 ? 2.672 0.084 19.859 1 98.12 218 ILE A C 1
ATOM 1703 O O . ILE A 1 218 ? 1.475 0.007 20.141 1 98.12 218 ILE A O 1
ATOM 1707 N N . LYS A 1 219 ? 3.605 -0.043 20.75 1 97.25 219 LYS A N 1
ATOM 1708 C CA . LYS A 1 219 ? 3.318 -0.448 22.125 1 97.25 219 LYS A CA 1
ATOM 1709 C C . LYS A 1 219 ? 2.498 0.615 22.844 1 97.25 219 LYS A C 1
ATOM 1711 O O . LYS A 1 219 ? 1.776 0.308 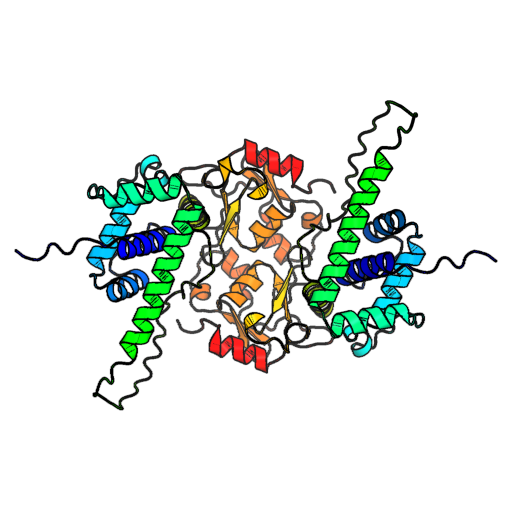23.797 1 97.25 219 LYS A O 1
ATOM 1716 N N . LYS A 1 220 ? 2.572 1.792 22.375 1 96.75 220 LYS A N 1
ATOM 1717 C CA . LYS A 1 220 ? 1.911 2.9 23.062 1 96.75 220 LYS A CA 1
ATOM 1718 C C . LYS A 1 220 ? 0.476 3.07 22.578 1 96.75 220 LYS A C 1
ATOM 1720 O O . LYS A 1 220 ? -0.294 3.844 23.141 1 96.75 220 LYS A O 1
ATOM 1725 N N . LEU A 1 221 ? 0.12 2.424 21.531 1 97.56 221 LEU A N 1
ATOM 1726 C CA . LEU A 1 221 ? -1.234 2.543 21 1 97.56 221 LEU A CA 1
ATOM 1727 C C . LEU A 1 221 ? -2.258 2.02 22.016 1 97.56 221 LEU A C 1
ATOM 1729 O O . LEU A 1 221 ? -1.954 1.127 22.797 1 97.56 221 LEU A O 1
ATOM 1733 N N . LYS A 1 222 ? -3.469 2.611 21.891 1 96.94 222 LYS A N 1
ATOM 1734 C CA . LYS A 1 222 ? -4.473 2.291 22.906 1 96.94 222 LYS A CA 1
ATOM 1735 C C . LYS A 1 222 ? -5.691 1.623 22.266 1 96.94 222 LYS A C 1
ATOM 1737 O O . LYS A 1 222 ? -6.527 1.054 22.969 1 96.94 222 LYS A O 1
ATOM 1742 N N . SER A 1 223 ? -5.781 1.621 21.016 1 96.81 223 SER A N 1
ATOM 1743 C CA . SER A 1 223 ? -6.949 1.056 20.344 1 96.81 223 SER A CA 1
ATOM 1744 C C . SER A 1 223 ? -7 -0.46 20.5 1 96.81 223 SER A C 1
ATOM 1746 O O . SER A 1 223 ? -5.961 -1.126 20.484 1 96.81 223 SER A O 1
ATOM 1748 N N . ALA A 1 224 ? -8.188 -1.008 20.578 1 96.88 224 ALA A N 1
ATOM 1749 C CA . ALA A 1 224 ? -8.375 -2.451 20.688 1 96.88 224 ALA A CA 1
ATOM 1750 C C . ALA A 1 224 ? -7.852 -3.174 19.453 1 96.88 224 ALA A C 1
ATOM 1752 O O . ALA A 1 224 ? -7.305 -4.273 19.547 1 96.88 224 ALA A O 1
ATOM 1753 N N . ILE A 1 225 ? -7.973 -2.531 18.328 1 98.06 225 ILE A N 1
ATOM 1754 C CA . ILE A 1 225 ? -7.57 -3.17 17.078 1 98.06 225 ILE A CA 1
ATOM 1755 C C . ILE A 1 225 ? -6.051 -3.322 17.047 1 98.06 225 ILE A C 1
ATOM 1757 O O . ILE A 1 225 ? -5.531 -4.266 16.453 1 98.06 225 ILE A O 1
ATOM 1761 N N . SER A 1 226 ? -5.328 -2.361 17.656 1 98.19 226 SER A N 1
ATOM 1762 C CA . SER A 1 226 ? -3.875 -2.488 17.703 1 98.19 226 SER A CA 1
ATOM 1763 C C . SER A 1 226 ? -3.455 -3.701 18.531 1 98.19 226 SER A C 1
ATOM 1765 O O . SER A 1 226 ? -2.461 -4.359 18.203 1 98.19 226 SER A O 1
ATOM 1767 N N . ASP A 1 227 ? -4.195 -4.027 19.531 1 97.94 227 ASP A N 1
ATOM 1768 C CA . ASP A 1 227 ? -3.904 -5.203 20.344 1 97.94 227 ASP A CA 1
ATOM 1769 C C . ASP A 1 227 ? -4.039 -6.484 19.531 1 97.94 227 ASP A C 1
ATOM 1771 O O . ASP A 1 227 ? -3.143 -7.332 19.531 1 97.94 227 ASP A O 1
ATOM 1775 N N . VAL A 1 228 ? -5.066 -6.504 18.812 1 97.94 228 VAL A N 1
ATOM 1776 C CA . VAL A 1 228 ? -5.402 -7.738 18.109 1 97.94 228 VAL A CA 1
ATOM 1777 C C . VAL A 1 228 ? -4.48 -7.91 16.906 1 97.94 228 VAL A C 1
ATOM 1779 O O . VAL A 1 228 ? -4.145 -9.031 16.531 1 97.94 228 VAL A O 1
ATOM 1782 N N . ASN A 1 229 ? -4.059 -6.809 16.312 1 98.44 229 ASN A N 1
ATOM 1783 C CA . ASN A 1 229 ? -3.248 -6.91 15.094 1 98.44 229 ASN A CA 1
ATOM 1784 C C . ASN A 1 229 ? -1.757 -6.914 15.414 1 98.44 229 ASN A C 1
ATOM 1786 O O . ASN A 1 229 ? -0.938 -7.289 14.578 1 98.44 229 ASN A O 1
ATOM 1790 N N . PHE A 1 230 ? -1.396 -6.445 16.641 1 98.62 230 PHE A N 1
ATOM 1791 C CA . PHE A 1 230 ? 0.032 -6.297 16.906 1 98.62 230 PHE A CA 1
ATOM 1792 C C . PHE A 1 230 ? 0.397 -6.863 18.266 1 98.62 230 PHE A C 1
ATOM 1794 O O . PHE A 1 230 ? 1.08 -7.883 18.359 1 98.62 230 PHE A O 1
ATOM 1801 N N . ALA A 1 231 ? -0.115 -6.371 19.328 1 98.5 231 ALA A N 1
ATOM 1802 C CA . ALA A 1 231 ? 0.322 -6.668 20.688 1 98.5 231 ALA A CA 1
ATOM 1803 C C . ALA A 1 231 ? 0.222 -8.164 20.984 1 98.5 231 ALA A C 1
ATOM 1805 O O . ALA A 1 231 ? 1.113 -8.734 21.625 1 98.5 231 ALA A O 1
ATOM 1806 N N . GLN A 1 232 ? -0.807 -8.797 20.578 1 97.94 232 GLN A N 1
ATOM 1807 C CA . GLN A 1 232 ? -1.025 -10.203 20.906 1 97.94 232 GLN A CA 1
ATOM 1808 C C . GLN A 1 232 ? 0.022 -11.094 20.25 1 97.94 232 GLN A C 1
ATOM 1810 O O . GLN A 1 232 ? 0.209 -12.242 20.656 1 97.94 232 GLN A O 1
ATOM 1815 N N . TYR A 1 233 ? 0.726 -10.578 19.281 1 98.56 233 TYR A N 1
ATOM 1816 C CA . TYR A 1 233 ? 1.689 -11.383 18.531 1 98.56 233 TYR A CA 1
ATOM 1817 C C . TYR A 1 233 ? 3.113 -11.086 18.984 1 98.56 233 TYR A C 1
ATOM 1819 O O . TYR A 1 233 ? 4.062 -11.734 18.531 1 98.56 233 TYR A O 1
ATOM 1827 N N . GLU A 1 234 ? 3.301 -10.117 19.797 1 98.5 234 GLU A N 1
ATOM 1828 C CA . GLU A 1 234 ? 4.641 -9.844 20.312 1 98.5 234 GLU A CA 1
ATOM 1829 C C . GLU A 1 234 ? 5.25 -11.078 20.969 1 98.5 234 GLU A C 1
ATOM 1831 O O . GLU A 1 234 ? 4.598 -11.75 21.766 1 98.5 234 GLU A O 1
ATOM 1836 N N . GLY A 1 235 ? 6.434 -11.359 20.531 1 98.5 235 GLY A N 1
ATOM 1837 C CA . GLY A 1 235 ? 7.148 -12.492 21.094 1 98.5 235 GLY A CA 1
ATOM 1838 C C . GLY A 1 235 ? 6.676 -13.828 20.562 1 98.5 235 GLY A C 1
ATOM 1839 O O . GLY A 1 235 ? 7.188 -14.875 20.953 1 98.5 235 GLY A O 1
ATOM 1840 N N . LYS A 1 236 ? 5.742 -13.844 19.688 1 98.69 236 LYS A N 1
ATOM 1841 C CA . LYS A 1 236 ? 5.27 -15.086 19.094 1 98.69 236 LYS A CA 1
ATOM 1842 C C . LYS A 1 236 ? 5.941 -15.328 17.734 1 98.69 236 LYS A C 1
ATOM 1844 O O . LYS A 1 236 ? 6.133 -14.391 16.953 1 98.69 236 LYS A O 1
ATOM 1849 N N . GLN A 1 237 ? 6.305 -16.531 17.484 1 98.75 237 GLN A N 1
ATOM 1850 C CA . GLN A 1 237 ? 6.914 -16.922 16.219 1 98.75 237 GLN A CA 1
ATOM 1851 C C . GLN A 1 237 ? 5.898 -16.859 15.078 1 98.75 237 GLN A C 1
ATOM 1853 O O . GLN A 1 237 ? 4.734 -17.234 15.258 1 98.75 237 GLN A O 1
ATOM 1858 N N . ILE A 1 238 ? 6.289 -16.406 14 1 98.75 238 ILE A N 1
ATOM 1859 C CA . ILE A 1 238 ? 5.422 -16.406 12.828 1 98.75 238 ILE A CA 1
ATOM 1860 C C . ILE A 1 238 ? 5.125 -17.844 12.414 1 98.75 238 ILE A C 1
ATOM 1862 O O . ILE A 1 238 ? 5.82 -18.781 12.828 1 98.75 238 ILE A O 1
ATOM 1866 N N . HIS A 1 239 ? 4.066 -18.031 11.594 1 98.38 239 HIS A N 1
ATOM 1867 C CA . HIS A 1 239 ? 3.898 -19.312 10.914 1 98.38 239 HIS A CA 1
ATOM 1868 C C . HIS A 1 239 ? 5.039 -19.578 9.938 1 98.38 239 HIS A C 1
ATOM 1870 O O . HIS A 1 239 ? 5.23 -18.812 8.984 1 98.38 239 HIS A O 1
ATOM 1876 N N . LEU A 1 240 ? 5.738 -20.547 10.117 1 97.75 240 LEU A N 1
ATOM 1877 C CA . LEU A 1 240 ? 6.934 -20.828 9.328 1 97.75 240 LEU A CA 1
ATOM 1878 C C . LEU A 1 240 ? 6.559 -21.25 7.91 1 97.75 240 LEU A C 1
ATOM 1880 O O . LEU A 1 240 ? 5.508 -21.875 7.703 1 97.75 240 LEU A O 1
ATOM 1884 N N . PRO A 1 241 ? 7.422 -20.922 6.996 1 96.62 241 PRO A N 1
ATOM 1885 C CA . PRO A 1 241 ? 7.141 -21.297 5.609 1 96.62 241 PRO A CA 1
ATOM 1886 C C . PRO A 1 241 ? 7.41 -22.781 5.34 1 96.62 241 PRO A C 1
ATOM 1888 O O . PRO A 1 241 ? 7.992 -23.469 6.184 1 96.62 241 PRO A O 1
ATOM 1891 N N . ASP A 1 242 ? 6.98 -23.219 4.211 1 91.38 242 ASP A N 1
ATOM 1892 C CA . ASP A 1 242 ? 7.055 -24.641 3.836 1 91.38 242 ASP A CA 1
ATOM 1893 C C . ASP A 1 242 ? 8.477 -25.031 3.457 1 91.38 242 ASP A C 1
ATOM 1895 O O . ASP A 1 242 ? 8.961 -26.094 3.846 1 91.38 242 ASP A O 1
ATOM 1899 N N . ALA A 1 243 ? 9.188 -24.172 2.723 1 90.5 243 ALA A N 1
ATOM 1900 C CA . ALA A 1 243 ? 10.438 -24.656 2.141 1 90.5 243 ALA A CA 1
ATOM 1901 C C . ALA A 1 243 ? 11.539 -23.609 2.273 1 90.5 243 ALA A C 1
ATOM 1903 O O . ALA A 1 243 ? 12.703 -23.953 2.518 1 90.5 243 ALA A O 1
ATOM 1904 N N . TYR A 1 244 ? 11.234 -22.391 2.17 1 93.38 244 TYR A N 1
ATOM 1905 C CA . TYR A 1 244 ? 12.227 -21.328 2.131 1 93.38 244 TYR A CA 1
ATOM 1906 C C . TYR A 1 244 ? 12.086 -20.406 3.338 1 93.38 244 TYR A C 1
ATOM 1908 O O . TYR A 1 244 ? 11.344 -19.422 3.293 1 93.38 244 TYR A O 1
ATOM 1916 N N . PRO A 1 245 ? 12.852 -20.641 4.324 1 95.88 245 PRO A N 1
ATOM 1917 C CA . PRO A 1 245 ? 12.773 -19.766 5.492 1 95.88 245 PRO A CA 1
ATOM 1918 C C . PRO A 1 245 ? 13.375 -18.391 5.238 1 95.88 245 PRO A C 1
ATOM 1920 O O . PRO A 1 245 ? 14.25 -18.234 4.379 1 95.88 245 PRO A O 1
ATOM 1923 N N . PRO A 1 246 ? 12.914 -17.375 6.023 1 97.69 246 PRO A N 1
ATOM 1924 C CA . PRO A 1 246 ? 13.508 -16.031 5.875 1 97.69 246 PRO A CA 1
ATOM 1925 C C . PRO A 1 246 ? 15.016 -16.031 6.109 1 97.69 246 PRO A C 1
ATOM 1927 O O . PRO A 1 246 ? 15.508 -16.734 6.996 1 97.69 246 PRO A O 1
ATOM 1930 N N . ASP A 1 247 ? 15.688 -15.32 5.262 1 96.81 247 ASP A N 1
ATOM 1931 C CA . ASP A 1 247 ? 17.125 -15.125 5.445 1 96.81 247 ASP A CA 1
ATOM 1932 C C . ASP A 1 247 ? 17.406 -14.281 6.688 1 96.81 247 ASP A C 1
ATOM 1934 O O . ASP A 1 247 ? 17.094 -13.094 6.73 1 96.81 247 ASP A O 1
ATOM 1938 N N . LEU A 1 248 ? 18.094 -14.867 7.637 1 97.62 248 LEU A N 1
ATOM 1939 C CA . LEU A 1 248 ? 18.281 -14.227 8.938 1 97.62 248 LEU A CA 1
ATOM 1940 C C . LEU A 1 248 ? 19.234 -13.047 8.828 1 97.62 248 LEU A C 1
ATOM 1942 O O . LEU A 1 248 ? 19.125 -12.086 9.594 1 97.62 248 LEU A O 1
ATOM 1946 N N . SER A 1 249 ? 20.125 -13.094 7.871 1 96.62 249 SER A N 1
ATOM 1947 C CA . SER A 1 249 ? 21.016 -11.953 7.676 1 96.62 249 SER A CA 1
ATOM 1948 C C . SER A 1 249 ? 20.25 -10.727 7.199 1 96.62 249 SER A C 1
ATOM 1950 O O . SER A 1 249 ? 20.531 -9.609 7.617 1 96.62 249 SER A O 1
ATOM 1952 N N . GLN A 1 250 ? 19.312 -10.969 6.336 1 96.81 250 GLN A N 1
ATOM 1953 C CA . GLN A 1 250 ? 18.484 -9.867 5.875 1 96.81 250 GLN A CA 1
ATOM 1954 C C . GLN A 1 250 ? 17.578 -9.367 6.996 1 96.81 250 GLN A C 1
ATOM 1956 O O . GLN A 1 250 ? 17.312 -8.164 7.098 1 96.81 250 GLN A O 1
ATOM 1961 N N . MET A 1 251 ? 17.141 -10.281 7.797 1 97.94 251 MET A N 1
ATOM 1962 C CA . MET A 1 251 ? 16.312 -9.891 8.938 1 97.94 251 MET A CA 1
ATOM 1963 C C . MET A 1 251 ? 17.125 -9.039 9.914 1 97.94 251 MET A C 1
ATOM 1965 O O . MET A 1 251 ? 16.609 -8.07 10.469 1 97.94 251 MET A O 1
ATOM 1969 N N . GLU A 1 252 ? 18.344 -9.438 10.094 1 97.81 252 GLU A N 1
ATOM 1970 C CA . GLU A 1 252 ? 19.234 -8.648 10.938 1 97.81 252 GLU A CA 1
ATOM 1971 C C . GLU A 1 252 ? 19.422 -7.238 10.375 1 97.81 252 GLU A C 1
ATOM 1973 O O . GLU A 1 252 ? 19.422 -6.262 11.125 1 97.81 252 GLU A O 1
ATOM 1978 N N . TYR A 1 253 ? 19.609 -7.191 9.109 1 96.5 253 TYR A N 1
ATOM 1979 C CA . TYR A 1 253 ? 19.703 -5.883 8.469 1 96.5 253 TYR A CA 1
ATOM 1980 C C . TYR A 1 253 ? 18.484 -5.035 8.766 1 96.5 253 TYR A C 1
ATOM 1982 O O . TYR A 1 253 ? 18.594 -3.854 9.094 1 96.5 253 TYR A O 1
ATOM 1990 N N . HIS A 1 254 ? 17.297 -5.605 8.656 1 97.81 254 HIS A N 1
ATOM 1991 C CA . HIS A 1 254 ? 16.062 -4.895 8.938 1 97.81 254 HIS A CA 1
ATOM 1992 C C . HIS A 1 254 ? 16.047 -4.379 10.367 1 97.81 254 HIS A C 1
ATOM 1994 O O . HIS A 1 254 ? 15.664 -3.23 10.617 1 97.81 254 HIS A O 1
ATOM 2000 N N . ARG A 1 255 ? 16.469 -5.199 11.312 1 97.81 255 ARG A N 1
ATOM 2001 C CA . ARG A 1 255 ? 16.5 -4.801 12.719 1 97.81 255 ARG A CA 1
ATOM 2002 C C . ARG A 1 255 ? 17.469 -3.639 12.938 1 97.81 255 ARG A C 1
ATOM 2004 O O . ARG A 1 255 ? 17.172 -2.717 13.703 1 97.81 255 ARG A O 1
ATOM 2011 N N . GLU A 1 256 ? 18.531 -3.613 12.25 1 96.69 256 GLU A N 1
ATOM 2012 C CA . GLU A 1 256 ? 19.609 -2.664 12.508 1 96.69 256 GLU A CA 1
ATOM 2013 C C . GLU A 1 256 ? 19.344 -1.337 11.797 1 96.69 256 GLU A C 1
ATOM 2015 O O . GLU A 1 256 ? 19.703 -0.274 12.305 1 96.69 256 GLU A O 1
ATOM 2020 N N . HIS A 1 257 ? 18.703 -1.435 10.656 1 95.5 257 HIS A N 1
ATOM 2021 C CA . HIS A 1 257 ? 18.703 -0.242 9.812 1 95.5 257 HIS A CA 1
ATOM 2022 C C . HIS A 1 257 ? 17.297 0.307 9.617 1 95.5 257 HIS A C 1
ATOM 2024 O O . HIS A 1 257 ? 17.125 1.456 9.203 1 95.5 257 HIS A O 1
ATOM 2030 N N . ILE A 1 258 ? 16.297 -0.469 9.93 1 96.06 258 ILE A N 1
ATOM 2031 C CA . ILE A 1 258 ? 14.945 -0.045 9.562 1 96.06 258 ILE A CA 1
ATOM 2032 C C . ILE A 1 258 ? 14.055 -0.025 10.797 1 96.06 258 ILE A C 1
ATOM 2034 O O . ILE A 1 258 ? 13.344 0.953 11.047 1 96.06 258 ILE A O 1
ATOM 2038 N N . PHE A 1 259 ? 14.18 -1.008 11.633 1 97.62 259 PHE A N 1
ATOM 2039 C CA . PHE A 1 259 ? 13.336 -1.187 12.812 1 97.62 259 PHE A CA 1
ATOM 2040 C C . PHE A 1 259 ? 13.523 -0.031 13.789 1 97.62 259 PHE A C 1
ATOM 2042 O O . PHE A 1 259 ? 14.656 0.36 14.094 1 97.62 259 PHE A O 1
ATOM 2049 N N . LEU A 1 260 ? 12.336 0.49 14.203 1 92.88 260 LEU A N 1
ATOM 2050 C CA . LEU A 1 260 ? 12.328 1.59 15.164 1 92.88 260 LEU A CA 1
ATOM 2051 C C . LEU A 1 260 ? 12.109 1.075 16.578 1 92.88 260 LEU A C 1
ATOM 2053 O O . LEU A 1 260 ? 11.094 1.386 17.203 1 92.88 260 LEU A O 1
ATOM 2057 N N . GLY A 1 261 ? 12.992 0.191 17.062 1 84 261 GLY A N 1
ATOM 2058 C CA . GLY A 1 261 ? 12.867 -0.424 18.375 1 84 261 GLY A CA 1
ATOM 2059 C C . GLY A 1 261 ? 12.656 0.583 19.484 1 84 261 GLY A C 1
ATOM 2060 O O . GLY A 1 261 ? 11.633 0.55 20.172 1 84 261 GLY A O 1
ATOM 2061 N N . GLN A 1 262 ? 13.836 1.279 20.062 1 67.75 262 GLN A N 1
ATOM 2062 C CA . GLN A 1 262 ? 13.82 2.125 21.25 1 67.75 262 GLN A CA 1
ATOM 2063 C C . GLN A 1 262 ? 13.602 3.59 20.875 1 67.75 262 GLN A C 1
ATOM 2065 O O . GLN A 1 262 ? 13.359 4.426 21.75 1 67.75 262 GLN A O 1
ATOM 2070 N N . GLY A 1 263 ? 12.859 4.039 19.906 1 48.91 263 GLY A N 1
ATOM 2071 C CA . GLY A 1 263 ? 12.828 5.48 19.719 1 48.91 263 GLY A CA 1
ATOM 2072 C C . GLY A 1 263 ? 11.617 6.141 20.344 1 48.91 263 GLY A C 1
ATOM 2073 O O . GLY A 1 263 ? 10.625 5.469 20.641 1 48.91 263 GLY A O 1
ATOM 2074 N N . MET B 1 1 ? 19.453 50.125 9.352 1 35.25 1 MET B N 1
ATOM 2075 C CA . MET B 1 1 ? 18.125 49.5 9.172 1 35.25 1 MET B CA 1
ATOM 2076 C C . MET B 1 1 ? 18.203 48 9.25 1 35.25 1 MET B C 1
ATOM 2078 O O . MET B 1 1 ? 19.109 47.375 8.672 1 35.25 1 MET B O 1
ATOM 2082 N N . ALA B 1 2 ? 17.859 47.438 10.344 1 42.22 2 ALA B N 1
ATOM 2083 C CA . ALA B 1 2 ? 17.953 45.969 10.492 1 42.22 2 ALA B CA 1
ATOM 2084 C C . ALA B 1 2 ? 17.5 45.25 9.219 1 42.22 2 ALA B C 1
ATOM 2086 O O . ALA B 1 2 ? 16.453 45.594 8.656 1 42.22 2 ALA B O 1
ATOM 2087 N N . ALA B 1 3 ? 18.25 44.812 8.344 1 44.62 3 ALA B N 1
ATOM 2088 C CA . ALA B 1 3 ? 17.938 44.125 7.094 1 44.62 3 ALA B CA 1
ATOM 2089 C C . ALA B 1 3 ? 16.719 43.219 7.254 1 44.62 3 ALA B C 1
ATOM 2091 O O . ALA B 1 3 ? 16.688 42.375 8.148 1 44.62 3 ALA B O 1
ATOM 2092 N N . THR B 1 4 ? 15.484 43.719 7.062 1 54.38 4 THR B N 1
ATOM 2093 C CA . THR B 1 4 ? 14.234 43 7.176 1 54.38 4 THR B CA 1
ATOM 2094 C C . THR B 1 4 ? 14.367 41.594 6.57 1 54.38 4 THR B C 1
ATOM 2096 O O . THR B 1 4 ? 14.742 41.438 5.402 1 54.38 4 THR B O 1
ATOM 2099 N N . ASN B 1 5 ? 14.781 40.594 7.27 1 72.31 5 ASN B N 1
ATOM 2100 C CA . ASN B 1 5 ? 15.016 39.219 6.844 1 72.31 5 ASN B CA 1
ATOM 2101 C C . ASN B 1 5 ? 13.758 38.594 6.25 1 72.31 5 ASN B C 1
ATOM 2103 O O . ASN B 1 5 ? 13.023 37.875 6.938 1 72.31 5 ASN B O 1
ATOM 2107 N N . HIS B 1 6 ? 13.461 39.094 4.973 1 89.12 6 HIS B N 1
ATOM 2108 C CA . HIS B 1 6 ? 12.297 38.594 4.242 1 89.12 6 HIS B CA 1
ATOM 2109 C C . HIS B 1 6 ? 12.461 37.125 3.875 1 89.12 6 HIS B C 1
ATOM 2111 O O . HIS B 1 6 ? 13.578 36.625 3.707 1 89.12 6 HIS B O 1
ATOM 2117 N N . TRP B 1 7 ? 11.328 36.438 3.865 1 95.81 7 TRP B N 1
ATOM 2118 C CA . TRP B 1 7 ? 11.328 35.031 3.424 1 95.81 7 TRP B CA 1
ATOM 2119 C C . TRP B 1 7 ? 11.664 34.938 1.94 1 95.81 7 TRP B C 1
ATOM 2121 O O . TRP B 1 7 ? 11.07 35.625 1.114 1 95.81 7 TRP B O 1
ATOM 2131 N N . THR B 1 8 ? 12.633 34.125 1.62 1 95.38 8 THR B N 1
ATOM 2132 C CA . THR B 1 8 ? 12.961 33.906 0.218 1 95.38 8 THR B CA 1
ATOM 2133 C C . THR B 1 8 ? 11.977 32.938 -0.418 1 95.38 8 THR B C 1
ATOM 2135 O O . THR B 1 8 ? 11.242 32.219 0.286 1 95.38 8 THR B O 1
ATOM 2138 N N . ARG B 1 9 ? 11.992 32.938 -1.703 1 96.25 9 ARG B N 1
ATOM 2139 C CA . ARG B 1 9 ? 11.133 32 -2.438 1 96.25 9 ARG B CA 1
ATOM 2140 C C . ARG B 1 9 ? 11.383 30.562 -2.018 1 96.25 9 ARG B C 1
ATOM 2142 O O . ARG B 1 9 ? 10.445 29.812 -1.771 1 96.25 9 ARG B O 1
ATOM 2149 N N . ASP B 1 10 ? 12.609 30.156 -1.911 1 96.12 10 ASP B N 1
ATOM 2150 C CA . ASP B 1 10 ? 12.961 28.797 -1.521 1 96.12 10 ASP B CA 1
ATOM 2151 C C . ASP B 1 10 ? 12.477 28.5 -0.106 1 96.12 10 ASP B C 1
ATOM 2153 O O . ASP B 1 10 ? 11.945 27.406 0.15 1 96.12 10 ASP B O 1
ATOM 2157 N N . GLN B 1 11 ? 12.648 29.438 0.738 1 97.5 11 GLN B N 1
ATOM 2158 C CA . GLN B 1 11 ? 12.195 29.25 2.111 1 97.5 11 GLN B CA 1
ATOM 2159 C C . GLN B 1 11 ? 10.688 29.047 2.17 1 97.5 11 GLN B C 1
ATOM 2161 O O . GLN B 1 11 ? 10.188 28.203 2.918 1 97.5 11 GLN B O 1
ATOM 2166 N N . LEU B 1 12 ? 10.016 29.812 1.354 1 98 12 LEU B N 1
ATOM 2167 C CA . LEU B 1 12 ? 8.562 29.734 1.306 1 98 12 LEU B CA 1
ATOM 2168 C C . LEU B 1 12 ? 8.109 28.375 0.77 1 98 12 LEU B C 1
ATOM 2170 O O . LEU B 1 12 ? 7.156 27.781 1.286 1 98 12 LEU B O 1
ATOM 2174 N N . LEU B 1 13 ? 8.758 27.891 -0.225 1 97.56 13 LEU B N 1
ATOM 2175 C CA . LEU B 1 13 ? 8.422 26.594 -0.811 1 97.56 13 LEU B CA 1
ATOM 2176 C C . LEU B 1 13 ? 8.695 25.469 0.178 1 97.56 13 LEU B C 1
ATOM 2178 O O . LEU B 1 13 ? 7.914 24.516 0.263 1 97.56 13 LEU B O 1
ATOM 2182 N N . ILE B 1 14 ? 9.727 25.578 0.922 1 96.81 14 ILE B N 1
ATOM 2183 C CA . ILE B 1 14 ? 10.062 24.609 1.948 1 96.81 14 ILE B CA 1
ATOM 2184 C C . ILE B 1 14 ? 9.008 24.625 3.053 1 96.81 14 ILE B C 1
ATOM 2186 O O . ILE B 1 14 ? 8.547 23.578 3.504 1 96.81 14 ILE B O 1
ATOM 2190 N N . ALA B 1 15 ? 8.648 25.828 3.412 1 97.81 15 ALA B N 1
ATOM 2191 C CA . ALA B 1 15 ? 7.598 25.969 4.422 1 97.81 15 ALA B CA 1
ATOM 2192 C C . ALA B 1 15 ? 6.297 25.328 3.957 1 97.81 15 ALA B C 1
ATOM 2194 O O . ALA B 1 15 ? 5.633 24.625 4.727 1 97.81 15 ALA B O 1
ATOM 2195 N N . PHE B 1 16 ? 5.965 25.562 2.729 1 97.75 16 PHE B N 1
ATOM 2196 C CA . PHE B 1 16 ? 4.727 25.016 2.193 1 97.75 16 PHE B CA 1
ATOM 2197 C C . PHE B 1 16 ? 4.793 23.484 2.16 1 97.75 16 PHE B C 1
ATOM 2199 O O . PHE B 1 16 ? 3.805 22.812 2.463 1 97.75 16 PHE B O 1
ATOM 2206 N N . THR B 1 17 ? 5.934 22.984 1.802 1 96.38 17 THR B N 1
ATOM 2207 C CA . THR B 1 17 ? 6.141 21.531 1.795 1 96.38 17 THR B CA 1
ATOM 2208 C C . THR B 1 17 ? 5.945 20.953 3.193 1 96.38 17 THR B C 1
ATOM 2210 O O . THR B 1 17 ? 5.234 19.969 3.365 1 96.38 17 THR B O 1
ATOM 2213 N N . LEU B 1 18 ? 6.52 21.609 4.152 1 96.44 18 LEU B N 1
ATOM 2214 C CA . LEU B 1 18 ? 6.383 21.172 5.535 1 96.44 18 LEU B CA 1
ATOM 2215 C C . LEU B 1 18 ? 4.93 21.25 5.992 1 96.44 18 LEU B C 1
ATOM 2217 O O . LEU B 1 18 ? 4.426 20.328 6.645 1 96.44 18 LEU B O 1
ATOM 2221 N N . TYR B 1 19 ? 4.293 22.359 5.629 1 96.69 19 TYR B N 1
ATOM 2222 C CA . TYR B 1 19 ? 2.885 22.516 5.973 1 96.69 19 TYR B CA 1
ATOM 2223 C C . TYR B 1 19 ? 2.057 21.359 5.438 1 96.69 19 TYR B C 1
ATOM 2225 O O . TYR B 1 19 ? 1.189 20.828 6.137 1 96.69 19 TYR B O 1
ATOM 2233 N N . SER B 1 20 ? 2.318 20.953 4.23 1 95.56 20 SER B N 1
ATOM 2234 C CA . SER B 1 20 ? 1.52 19.938 3.572 1 95.56 20 SER B CA 1
ATOM 2235 C C . SER B 1 20 ? 1.715 18.578 4.238 1 95.56 20 SER B C 1
ATOM 2237 O O . SER B 1 20 ? 0.844 17.703 4.156 1 95.56 20 SER B O 1
ATOM 2239 N N . GLN B 1 21 ? 2.779 18.359 4.938 1 93.81 21 GLN B N 1
ATOM 2240 C CA . GLN B 1 21 ? 3.141 17.047 5.438 1 93.81 21 GLN B CA 1
ATOM 2241 C C . GLN B 1 21 ? 2.803 16.906 6.918 1 93.81 21 GLN B C 1
ATOM 2243 O O . GLN B 1 21 ? 2.535 15.797 7.398 1 93.81 21 GLN B O 1
ATOM 2248 N N . LEU B 1 22 ? 2.793 18.016 7.621 1 94.88 22 LEU B N 1
ATOM 2249 C CA . LEU B 1 22 ? 2.598 17.969 9.07 1 94.88 22 LEU B CA 1
ATOM 2250 C C . LEU B 1 22 ? 1.116 18.062 9.422 1 94.88 22 LEU B C 1
ATOM 2252 O O . LEU B 1 22 ? 0.381 18.844 8.812 1 94.88 22 LEU B O 1
ATOM 2256 N N . PRO B 1 23 ? 0.713 17.234 10.406 1 93.69 23 PRO B N 1
ATOM 2257 C CA . PRO B 1 23 ? -0.663 17.391 10.883 1 93.69 23 PRO B CA 1
ATOM 2258 C C . PRO B 1 23 ? -0.923 18.766 11.484 1 93.69 23 PRO B C 1
ATOM 2260 O O . PRO B 1 23 ? 0.007 19.422 11.961 1 93.69 23 PRO B O 1
ATOM 2263 N N . PHE B 1 24 ? -2.17 19.203 11.516 1 91.12 24 PHE B N 1
ATOM 2264 C CA . PHE B 1 24 ? -2.561 20.531 11.984 1 91.12 24 PHE B CA 1
ATOM 2265 C C . PHE B 1 24 ? -2.156 20.734 13.438 1 91.12 24 PHE B C 1
ATOM 2267 O O . PHE B 1 24 ? -1.783 21.844 13.836 1 91.12 24 PHE B O 1
ATOM 2274 N N . GLY B 1 25 ? -2.127 19.734 14.234 1 89.44 25 GLY B N 1
ATOM 2275 C CA . GLY B 1 25 ? -1.815 19.859 15.656 1 89.44 25 GLY B CA 1
ATOM 2276 C C . GLY B 1 25 ? -0.325 19.859 15.938 1 89.44 25 GLY B C 1
ATOM 2277 O O . GLY B 1 25 ? 0.092 20.016 17.094 1 89.44 25 GLY B O 1
ATOM 2278 N N . ARG B 1 26 ? 0.453 19.828 14.883 1 94.12 26 ARG B N 1
ATOM 2279 C CA . ARG B 1 26 ? 1.895 19.719 15.078 1 94.12 26 ARG B CA 1
ATOM 2280 C C . ARG B 1 26 ? 2.629 20.891 14.438 1 94.12 26 ARG B C 1
ATOM 2282 O O . ARG B 1 26 ? 3.816 20.781 14.117 1 94.12 26 ARG B O 1
ATOM 2289 N N . LEU B 1 27 ? 1.958 22.031 14.297 1 95.25 27 LEU B N 1
ATOM 2290 C CA . LEU B 1 27 ? 2.549 23.219 13.711 1 95.25 27 LEU B CA 1
ATOM 2291 C C . LEU B 1 27 ? 3.061 24.172 14.789 1 95.25 27 LEU B C 1
ATOM 2293 O O . LEU B 1 27 ? 2.578 25.297 14.914 1 95.25 27 LEU B O 1
ATOM 2297 N N . HIS B 1 28 ? 4.051 23.688 15.594 1 96.75 28 HIS B N 1
ATOM 2298 C CA . HIS B 1 28 ? 4.578 24.484 16.703 1 96.75 28 HIS B CA 1
ATOM 2299 C C . HIS B 1 28 ? 6.098 24.375 16.781 1 96.75 28 HIS B C 1
ATOM 2301 O O . HIS B 1 28 ? 6.691 23.469 16.203 1 96.75 28 HIS B O 1
ATOM 2307 N N . SER B 1 29 ? 6.691 25.281 17.516 1 97.5 29 SER B N 1
ATOM 2308 C CA . SER B 1 29 ? 8.141 25.469 17.5 1 97.5 29 SER B CA 1
ATOM 2309 C C . SER B 1 29 ? 8.852 24.328 18.203 1 97.5 29 SER B C 1
ATOM 2311 O O . SER B 1 29 ? 10.07 24.172 18.078 1 97.5 29 SER B O 1
ATOM 2313 N N . ARG B 1 30 ? 8.148 23.484 18.938 1 97.19 30 ARG B N 1
ATOM 2314 C CA . ARG B 1 30 ? 8.758 22.359 19.656 1 97.19 30 ARG B CA 1
ATOM 2315 C C . ARG B 1 30 ? 8.805 21.109 18.781 1 97.19 30 ARG B C 1
ATOM 2317 O O . ARG B 1 30 ? 9.398 20.109 19.172 1 97.19 30 ARG B O 1
ATOM 2324 N N . ASN B 1 31 ? 8.172 21.156 17.609 1 96.31 31 ASN B N 1
ATOM 2325 C CA . ASN B 1 31 ? 8.195 20.031 16.688 1 96.31 31 ASN B CA 1
ATOM 2326 C C . ASN B 1 31 ? 9.602 19.797 16.125 1 96.31 31 ASN B C 1
ATOM 2328 O O . ASN B 1 31 ? 10.211 20.719 15.57 1 96.31 31 ASN B O 1
ATOM 2332 N N . PRO B 1 32 ? 10.062 18.562 16.219 1 94.88 32 PRO B N 1
ATOM 2333 C CA . PRO B 1 32 ? 11.438 18.297 15.805 1 94.88 32 PRO B CA 1
ATOM 2334 C C . PRO B 1 32 ? 11.672 18.594 14.32 1 94.88 32 PRO B C 1
ATOM 2336 O O . PRO B 1 32 ? 12.766 19.016 13.945 1 94.88 32 PRO B O 1
ATOM 2339 N N . ASP B 1 33 ? 10.688 18.359 13.516 1 94.44 33 ASP B N 1
ATOM 2340 C CA . ASP B 1 33 ? 10.836 18.656 12.094 1 94.44 33 ASP B CA 1
ATOM 2341 C C . ASP B 1 33 ? 10.953 20.156 11.859 1 94.44 33 ASP B C 1
ATOM 2343 O O . ASP B 1 33 ? 11.766 20.609 11.055 1 94.44 33 ASP B O 1
ATOM 2347 N N . ILE B 1 34 ? 10.156 20.875 12.523 1 97.44 34 ILE B N 1
ATOM 2348 C CA . ILE B 1 34 ? 10.188 22.328 12.383 1 97.44 34 ILE B CA 1
ATOM 2349 C C . ILE B 1 34 ? 11.523 22.859 12.883 1 97.44 34 ILE B C 1
ATOM 2351 O O . ILE B 1 34 ? 12.133 23.719 12.242 1 97.44 34 ILE B O 1
ATOM 2355 N N . ILE B 1 35 ? 12.023 22.344 14 1 97.56 35 ILE B N 1
ATOM 2356 C CA . ILE B 1 35 ? 13.32 22.75 14.539 1 97.56 35 ILE B CA 1
ATOM 2357 C C . ILE B 1 35 ? 14.414 22.453 13.516 1 97.56 35 ILE B C 1
ATOM 2359 O O . ILE B 1 35 ? 15.234 23.328 13.211 1 97.56 35 ILE B O 1
ATOM 2363 N N . ARG B 1 36 ? 14.328 21.312 12.938 1 95.56 36 ARG B N 1
ATOM 2364 C CA . ARG B 1 36 ? 15.344 20.891 11.984 1 95.56 36 ARG B CA 1
ATOM 2365 C C . ARG B 1 36 ? 15.352 21.766 10.742 1 95.56 36 ARG B C 1
ATOM 2367 O O . ARG B 1 36 ? 16.391 22.297 10.352 1 95.56 36 ARG B O 1
ATOM 2374 N N . TYR B 1 37 ? 14.195 21.953 10.156 1 96.06 37 TYR B N 1
ATOM 2375 C CA . TYR B 1 37 ? 14.133 22.672 8.891 1 96.06 37 TYR B CA 1
ATOM 2376 C C . TYR B 1 37 ? 14.336 24.172 9.109 1 96.06 37 TYR B C 1
ATOM 2378 O O . TYR B 1 37 ? 14.883 24.859 8.242 1 96.06 37 TYR B O 1
ATOM 2386 N N . ALA B 1 38 ? 13.938 24.688 10.242 1 97.38 38 ALA B N 1
ATOM 2387 C CA . ALA B 1 38 ? 14.234 26.078 10.578 1 97.38 38 ALA B CA 1
ATOM 2388 C C . ALA B 1 38 ? 15.734 26.344 10.555 1 97.38 38 ALA B C 1
ATOM 2390 O O . ALA B 1 38 ? 16.188 27.344 9.992 1 97.38 38 ALA B O 1
ATOM 2391 N N . ALA B 1 39 ? 16.469 25.438 11.148 1 95.56 39 ALA B N 1
ATOM 2392 C CA . ALA B 1 39 ? 17.922 25.547 11.172 1 95.56 39 ALA B CA 1
ATOM 2393 C C . ALA B 1 39 ? 18.484 25.516 9.758 1 95.56 39 ALA B C 1
ATOM 2395 O O . ALA B 1 39 ? 19.375 26.297 9.414 1 95.56 39 ALA B O 1
ATOM 2396 N N . LEU B 1 40 ? 17.953 24.656 8.945 1 94.31 40 LEU B N 1
ATOM 2397 C CA . LEU B 1 40 ? 18.469 24.469 7.594 1 94.31 40 LEU B CA 1
ATOM 2398 C C . LEU B 1 40 ? 18.219 25.703 6.738 1 94.31 40 LEU B C 1
ATOM 2400 O O . LEU B 1 40 ? 19 26.016 5.84 1 94.31 40 LEU B O 1
ATOM 2404 N N . ILE B 1 41 ? 17.172 26.453 7.055 1 95.69 41 ILE B N 1
ATOM 2405 C CA . ILE B 1 41 ? 16.844 27.594 6.203 1 95.69 41 ILE B CA 1
ATOM 2406 C C . ILE B 1 41 ? 17.219 28.891 6.914 1 95.69 41 ILE B C 1
ATOM 2408 O O . ILE B 1 41 ? 16.781 29.969 6.512 1 95.69 41 ILE B O 1
ATOM 2412 N N . ASN B 1 42 ? 17.969 28.797 8.039 1 94.31 42 ASN B N 1
ATOM 2413 C CA . ASN B 1 42 ? 18.484 29.938 8.797 1 94.31 42 ASN B CA 1
ATOM 2414 C C . ASN B 1 42 ? 17.359 30.797 9.352 1 94.31 42 ASN B C 1
ATOM 2416 O O . ASN B 1 42 ? 17.375 32.031 9.172 1 94.31 42 ASN B O 1
ATOM 2420 N N . ARG B 1 43 ? 16.359 30.156 9.945 1 96.88 43 ARG B N 1
ATOM 2421 C CA . ARG B 1 43 ? 15.258 30.781 10.672 1 96.88 43 ARG B CA 1
ATOM 2422 C C . ARG B 1 43 ? 15.133 30.203 12.078 1 96.88 43 ARG B C 1
ATOM 2424 O O . ARG B 1 43 ? 15.789 29.219 12.406 1 96.88 43 ARG B O 1
ATOM 2431 N N . THR B 1 44 ? 14.391 30.828 12.898 1 97.44 44 THR B N 1
ATOM 2432 C CA . THR B 1 44 ? 14.086 30.266 14.203 1 97.44 44 THR B CA 1
ATOM 2433 C C . THR B 1 44 ? 12.898 29.312 14.109 1 97.44 44 THR B C 1
ATOM 2435 O O . THR B 1 44 ? 12.039 29.453 13.227 1 97.44 44 THR B O 1
ATOM 2438 N N . PRO B 1 45 ? 12.82 28.328 14.961 1 98.12 45 PRO B N 1
ATOM 2439 C CA . PRO B 1 45 ? 11.648 27.438 14.977 1 98.12 45 PRO B CA 1
ATOM 2440 C C . PRO B 1 45 ? 10.336 28.188 15.125 1 98.12 45 PRO B C 1
ATOM 2442 O O . PRO B 1 45 ? 9.336 27.844 14.492 1 98.12 45 PRO B O 1
ATOM 2445 N N . SER B 1 46 ? 10.383 29.234 15.906 1 97.88 46 SER B N 1
ATOM 2446 C CA . SER B 1 46 ? 9.172 30.031 16.109 1 97.88 46 SER B CA 1
ATOM 2447 C C . SER B 1 46 ? 8.742 30.719 14.82 1 97.88 46 SER B C 1
ATOM 2449 O O . SER B 1 46 ? 7.555 30.781 14.508 1 97.88 46 SER B O 1
ATOM 2451 N N . ALA B 1 47 ? 9.695 31.203 14.094 1 97.06 47 ALA B N 1
ATOM 2452 C CA . ALA B 1 47 ? 9.383 31.891 12.836 1 97.06 47 ALA B CA 1
ATOM 2453 C C . ALA B 1 47 ? 8.797 30.922 11.82 1 97.06 47 ALA B C 1
ATOM 2455 O O . ALA B 1 47 ? 7.816 31.25 11.141 1 97.06 47 ALA B O 1
ATOM 2456 N N . LEU B 1 48 ? 9.375 29.75 11.719 1 97.81 48 LEU B N 1
ATOM 2457 C CA . LEU B 1 48 ? 8.867 28.766 10.773 1 97.81 48 LEU B CA 1
ATOM 2458 C C . LEU B 1 48 ? 7.496 28.25 11.211 1 97.81 48 LEU B C 1
ATOM 2460 O O . LEU B 1 48 ? 6.598 28.109 10.383 1 97.81 48 LEU B O 1
ATOM 2464 N N . ALA B 1 49 ? 7.336 28 12.461 1 97.56 49 ALA B N 1
ATOM 2465 C CA . ALA B 1 49 ? 6.035 27.578 12.969 1 97.56 49 ALA B CA 1
ATOM 2466 C C . ALA B 1 49 ? 4.957 28.609 12.633 1 97.56 49 ALA B C 1
ATOM 2468 O O . ALA B 1 49 ? 3.873 28.25 12.172 1 97.56 49 ALA B O 1
ATOM 2469 N N . MET B 1 50 ? 5.32 29.859 12.844 1 96.5 50 MET B N 1
ATOM 2470 C CA . MET B 1 50 ? 4.371 30.922 12.547 1 96.5 50 MET B CA 1
ATOM 2471 C C . MET B 1 50 ? 4.039 30.969 11.062 1 96.5 50 MET B C 1
ATOM 2473 O O . MET B 1 50 ? 2.891 31.188 10.68 1 96.5 50 MET B O 1
ATOM 2477 N N . LYS B 1 51 ? 5.023 30.766 10.258 1 96.75 51 LYS B N 1
ATOM 2478 C CA . LYS B 1 51 ? 4.805 30.734 8.812 1 96.75 51 LYS B CA 1
ATOM 2479 C C . LYS B 1 51 ? 3.83 29.609 8.438 1 96.75 51 LYS B C 1
ATOM 2481 O O . LYS B 1 51 ? 2.949 29.812 7.594 1 96.75 51 LYS B O 1
ATOM 2486 N N . LEU B 1 52 ? 3.998 28.422 9.055 1 97.12 52 LEU B N 1
ATOM 2487 C CA . LEU B 1 52 ? 3.115 27.297 8.789 1 97.12 52 LEU B CA 1
ATOM 2488 C C . LEU B 1 52 ? 1.689 27.609 9.234 1 97.12 52 LEU B C 1
ATOM 2490 O O . LEU B 1 52 ? 0.728 27.25 8.547 1 97.12 52 LEU B O 1
ATOM 2494 N N . VAL B 1 53 ? 1.54 28.25 10.328 1 95.75 53 VAL B N 1
ATOM 2495 C CA . VAL B 1 53 ? 0.221 28.609 10.836 1 95.75 53 VAL B CA 1
ATOM 2496 C C . VAL B 1 53 ? -0.422 29.641 9.906 1 95.75 53 VAL B C 1
ATOM 2498 O O . VAL B 1 53 ? -1.632 29.609 9.672 1 95.75 53 VAL B O 1
ATOM 2501 N N . ASN B 1 54 ? 0.418 30.578 9.391 1 94.94 54 ASN B N 1
ATOM 2502 C CA . ASN B 1 54 ? -0.086 31.531 8.398 1 94.94 54 ASN B CA 1
ATOM 2503 C C . ASN B 1 54 ? -0.613 30.812 7.16 1 94.94 54 ASN B C 1
ATOM 2505 O O . ASN B 1 54 ? -1.678 31.156 6.645 1 94.94 54 ASN B O 1
ATOM 2509 N N . LEU B 1 55 ? 0.123 29.828 6.734 1 95.94 55 LEU B N 1
ATOM 2510 C CA . LEU B 1 55 ? -0.325 29.031 5.598 1 95.94 55 LEU B CA 1
ATOM 2511 C C . LEU B 1 55 ? -1.625 28.312 5.922 1 95.94 55 LEU B C 1
ATOM 2513 O O . LEU B 1 55 ? -2.518 28.219 5.078 1 95.94 55 LEU B O 1
ATOM 2517 N N . ALA B 1 56 ? -1.709 27.766 7.133 1 94.56 56 ALA B N 1
ATOM 2518 C CA . ALA B 1 56 ? -2.914 27.078 7.586 1 94.56 56 ALA B CA 1
ATOM 2519 C C . ALA B 1 56 ? -4.129 28 7.535 1 94.56 56 ALA B C 1
ATOM 2521 O O . ALA B 1 56 ? -5.219 27.578 7.137 1 94.56 56 ALA B O 1
ATOM 2522 N N . SER B 1 57 ? -3.943 29.266 7.895 1 93.44 57 SER B N 1
ATOM 2523 C CA . SER B 1 57 ? -5.039 30.234 7.957 1 93.44 57 SER B CA 1
ATOM 2524 C C . SER B 1 57 ? -5.629 30.484 6.574 1 93.44 57 SER B C 1
ATOM 2526 O O . SER B 1 57 ? -6.742 31 6.453 1 93.44 57 SER B O 1
ATOM 2528 N N . LEU B 1 58 ? -4.891 30.109 5.551 1 93.5 58 LEU B N 1
ATOM 2529 C CA . LEU B 1 58 ? -5.332 30.328 4.18 1 93.5 58 LEU B CA 1
ATOM 2530 C C . LEU B 1 58 ? -5.871 29.047 3.562 1 93.5 58 LEU B C 1
ATOM 2532 O O . LEU B 1 58 ? -6.355 29.047 2.43 1 93.5 58 LEU B O 1
ATOM 2536 N N . ASP B 1 59 ? -5.719 27.891 4.266 1 91.81 59 ASP B N 1
ATOM 2537 C CA . ASP B 1 59 ? -6.203 26.594 3.795 1 91.81 59 ASP B CA 1
ATOM 2538 C C . ASP B 1 59 ? -7.73 26.547 3.797 1 91.81 59 ASP B C 1
ATOM 2540 O O . ASP B 1 59 ? -8.359 26.734 4.84 1 91.81 59 ASP B O 1
ATOM 2544 N N . PRO B 1 60 ? -8.297 26.375 2.656 1 86.81 60 PRO B N 1
ATOM 2545 C CA . PRO B 1 60 ? -9.766 26.344 2.578 1 86.81 60 PRO B CA 1
ATOM 2546 C C . PRO B 1 60 ? -10.391 25.344 3.545 1 86.81 60 PRO B C 1
ATOM 2548 O O . PRO B 1 60 ? -11.492 25.578 4.047 1 86.81 60 PRO B O 1
ATOM 2551 N N . PHE B 1 61 ? -9.789 24.266 3.795 1 85.69 61 PHE B N 1
ATOM 2552 C CA . PHE B 1 61 ? -10.273 23.266 4.742 1 85.69 61 PHE B CA 1
ATOM 2553 C C . PHE B 1 61 ? -10.391 23.859 6.141 1 85.69 61 PHE B C 1
ATOM 2555 O O . PHE B 1 61 ? -11.367 23.594 6.855 1 85.69 61 PHE B O 1
ATOM 2562 N N . ILE B 1 62 ? -9.414 24.641 6.469 1 85.38 62 ILE B N 1
ATOM 2563 C CA . ILE B 1 62 ? -9.406 25.25 7.785 1 85.38 62 ILE B CA 1
ATOM 2564 C C . ILE B 1 62 ? -10.438 26.375 7.832 1 85.38 62 ILE B C 1
ATOM 2566 O O . ILE B 1 62 ? -11.203 26.484 8.789 1 85.38 62 ILE B O 1
ATOM 2570 N N . ILE B 1 63 ? -10.469 27.172 6.84 1 83.81 63 ILE B N 1
ATOM 2571 C CA . ILE B 1 63 ? -11.406 28.281 6.766 1 83.81 63 ILE B CA 1
ATOM 2572 C C . ILE B 1 63 ? -12.836 27.75 6.844 1 83.81 63 ILE B C 1
ATOM 2574 O O . ILE B 1 63 ? -13.648 28.266 7.621 1 83.81 63 ILE B O 1
ATOM 2578 N N . ASP B 1 64 ? -13.117 26.672 6.152 1 82.69 64 ASP B N 1
ATOM 2579 C CA . ASP B 1 64 ? -14.461 26.109 6.062 1 82.69 64 ASP B CA 1
ATOM 2580 C C . ASP B 1 64 ? -14.875 25.469 7.391 1 82.69 64 ASP B C 1
ATOM 2582 O O . ASP B 1 64 ? -16.062 25.391 7.695 1 82.69 64 ASP B O 1
ATOM 2586 N N . SER B 1 65 ? -13.875 25 8.102 1 78.81 65 SER B N 1
ATOM 2587 C CA . SER B 1 65 ? -14.164 24.344 9.367 1 78.81 65 SER B CA 1
ATOM 2588 C C . SER B 1 65 ? -14.461 25.344 10.469 1 78.81 65 SER B C 1
ATOM 2590 O O . SER B 1 65 ? -14.938 24.984 11.547 1 78.81 65 SER B O 1
ATOM 2592 N N . GLY B 1 66 ? -14.195 26.672 10.156 1 75.19 66 GLY B N 1
ATOM 2593 C CA . GLY B 1 66 ? -14.414 27.719 11.148 1 75.19 66 GLY B CA 1
ATOM 2594 C C . GLY B 1 66 ? -13.211 27.938 12.055 1 75.19 66 GLY B C 1
ATOM 2595 O O . GLY B 1 66 ? -13.219 28.844 12.891 1 75.19 66 GLY B O 1
ATOM 2596 N N . ARG B 1 67 ? -12.281 27.047 11.867 1 70.94 67 ARG B N 1
ATOM 2597 C CA . ARG B 1 67 ? -11.055 27.25 12.633 1 70.94 67 ARG B CA 1
ATOM 2598 C C . ARG B 1 67 ? -10.289 28.469 12.117 1 70.94 67 ARG B C 1
ATOM 2600 O O . ARG B 1 67 ? -10.312 28.766 10.922 1 70.94 67 ARG B O 1
ATOM 2607 N N . THR B 1 68 ? -9.945 29.391 13.008 1 67.62 68 THR B N 1
ATOM 2608 C CA . THR B 1 68 ? -9.242 30.594 12.57 1 67.62 68 THR B CA 1
ATOM 2609 C C . THR B 1 68 ? -7.742 30.453 12.805 1 67.62 68 THR B C 1
ATOM 2611 O O . THR B 1 68 ? -7.312 30.016 13.867 1 67.62 68 THR B O 1
ATOM 2614 N N . GLY B 1 69 ? -7.027 30.25 11.719 1 63.19 69 GLY B N 1
ATOM 2615 C CA . GLY B 1 69 ? -5.598 30.453 11.898 1 63.19 69 GLY B CA 1
ATOM 2616 C C . GLY B 1 69 ? -5.227 31.891 12.227 1 63.19 69 GLY B C 1
ATOM 2617 O O . GLY B 1 69 ? -6.102 32.75 12.375 1 63.19 69 GLY B O 1
ATOM 2618 N N . LEU B 1 70 ? -3.965 32.125 12.555 1 68.44 70 LEU B N 1
ATOM 2619 C CA . LEU B 1 70 ? -3.498 33.5 12.844 1 68.44 70 LEU B CA 1
ATOM 2620 C C . LEU B 1 70 ? -3.748 34.406 11.656 1 68.44 70 LEU B C 1
ATOM 2622 O O . LEU B 1 70 ? -3.709 33.969 10.5 1 68.44 70 LEU B O 1
ATOM 2626 N N . ARG B 1 71 ? -4.234 35.594 11.844 1 72.25 71 ARG B N 1
ATOM 2627 C CA . ARG B 1 71 ? -4.559 36.594 10.852 1 72.25 71 ARG B CA 1
ATOM 2628 C C . ARG B 1 71 ? -3.293 37.188 10.234 1 72.25 71 ARG B C 1
ATOM 2630 O O . ARG B 1 71 ? -3.363 38.062 9.375 1 72.25 71 ARG B O 1
ATOM 2637 N N . GLY B 1 72 ? -2.184 36.594 10.344 1 83.94 72 GLY B N 1
ATOM 2638 C CA . GLY B 1 72 ? -0.953 37.25 9.938 1 83.94 72 GLY B CA 1
ATOM 2639 C C . GLY B 1 72 ? -0.418 36.719 8.609 1 83.94 72 GLY B C 1
ATOM 2640 O O . GLY B 1 72 ? 0.756 36.906 8.289 1 83.94 72 GLY B O 1
ATOM 2641 N N . ALA B 1 73 ? -1.255 36.188 7.738 1 91.19 73 ALA B N 1
ATOM 2642 C CA . ALA B 1 73 ? -0.763 35.656 6.465 1 91.19 73 ALA B CA 1
ATOM 2643 C C . ALA B 1 73 ? -0.35 36.812 5.531 1 91.19 73 ALA B C 1
ATOM 2645 O O . ALA B 1 73 ? -1.047 37.812 5.43 1 91.19 73 ALA B O 1
ATOM 2646 N N . SER B 1 74 ? 0.743 36.719 4.957 1 93 74 SER B N 1
ATOM 2647 C CA . SER B 1 74 ? 1.295 37.719 4.062 1 93 74 SER B CA 1
ATOM 2648 C C . SER B 1 74 ? 0.809 37.531 2.631 1 93 74 SER B C 1
ATOM 2650 O O . SER B 1 74 ? 0.158 36.5 2.33 1 93 74 SER B O 1
ATOM 2652 N N . ASN B 1 75 ? 1.119 38.5 1.765 1 94.38 75 ASN B N 1
ATOM 2653 C CA . ASN B 1 75 ? 0.839 38.344 0.34 1 94.38 75 ASN B CA 1
ATOM 2654 C C . ASN B 1 75 ? 1.612 37.188 -0.272 1 94.38 75 ASN B C 1
ATOM 2656 O O . ASN B 1 75 ? 1.118 36.531 -1.18 1 94.38 75 ASN B O 1
ATOM 2660 N N . ALA B 1 76 ? 2.773 37 0.235 1 95.62 76 ALA B N 1
ATOM 2661 C CA . ALA B 1 76 ? 3.586 35.875 -0.247 1 95.62 76 ALA B CA 1
ATOM 2662 C C . ALA B 1 76 ? 2.936 34.531 0.085 1 95.62 76 ALA B C 1
ATOM 2664 O O . ALA B 1 76 ? 2.963 33.625 -0.726 1 95.62 76 ALA B O 1
ATOM 2665 N N . ASP B 1 77 ? 2.389 34.438 1.243 1 96.25 77 ASP B N 1
ATOM 2666 C CA . ASP B 1 77 ? 1.673 33.219 1.625 1 96.25 77 ASP B CA 1
ATOM 2667 C C . ASP B 1 77 ? 0.497 32.969 0.688 1 96.25 77 ASP B C 1
ATOM 2669 O O . ASP B 1 77 ? 0.304 31.844 0.226 1 96.25 77 ASP B O 1
ATOM 2673 N N . ARG B 1 78 ? -0.291 34.031 0.371 1 96.06 78 ARG B N 1
ATOM 2674 C CA . ARG B 1 78 ? -1.442 33.906 -0.52 1 96.06 78 ARG B CA 1
ATOM 2675 C C . ARG B 1 78 ? -1.015 33.5 -1.925 1 96.06 78 ARG B C 1
ATOM 2677 O O . ARG B 1 78 ? -1.693 32.719 -2.582 1 96.06 78 ARG B O 1
ATOM 2684 N N . ALA B 1 79 ? 0.077 34.031 -2.303 1 96.81 79 ALA B N 1
ATOM 2685 C CA . ALA B 1 79 ? 0.59 33.719 -3.637 1 96.81 79 ALA B CA 1
ATOM 2686 C C . ALA B 1 79 ? 0.949 32.25 -3.77 1 96.81 79 ALA B C 1
ATOM 2688 O O . ALA B 1 79 ? 0.756 31.656 -4.828 1 96.81 79 ALA B O 1
ATOM 2689 N N . LEU B 1 80 ? 1.486 31.641 -2.732 1 97.31 80 LEU B N 1
ATOM 2690 C CA . LEU B 1 80 ? 1.827 30.219 -2.756 1 97.31 80 LEU B CA 1
ATOM 2691 C C . LEU B 1 80 ? 0.591 29.375 -3.023 1 97.31 80 LEU B C 1
ATOM 2693 O O . LEU B 1 80 ? 0.624 28.469 -3.859 1 97.31 80 LEU B O 1
ATOM 2697 N N . TRP B 1 81 ? -0.46 29.688 -2.346 1 95.94 81 TRP B N 1
ATOM 2698 C CA . TRP B 1 81 ? -1.699 28.938 -2.533 1 95.94 81 TRP B CA 1
ATOM 2699 C C . TRP B 1 81 ? -2.234 29.125 -3.949 1 95.94 81 TRP B C 1
ATOM 2701 O O . TRP B 1 81 ? -2.715 28.172 -4.566 1 95.94 81 TRP B O 1
ATOM 2711 N N . GLN B 1 82 ? -2.178 30.328 -4.465 1 96.12 82 GLN B N 1
ATOM 2712 C CA . GLN B 1 82 ? -2.635 30.609 -5.82 1 96.12 82 GLN B CA 1
ATOM 2713 C C . GLN B 1 82 ? -1.829 29.828 -6.848 1 96.12 82 GLN B C 1
ATOM 2715 O O . GLN B 1 82 ? -2.393 29.281 -7.805 1 96.12 82 GLN B O 1
ATOM 2720 N N . GLU B 1 83 ? -0.574 29.781 -6.57 1 96.25 83 GLU B N 1
ATOM 2721 C CA . GLU B 1 83 ? 0.292 29.031 -7.473 1 96.25 83 GLU B CA 1
ATOM 2722 C C . GLU B 1 83 ? -0.016 27.531 -7.418 1 96.25 83 GLU B C 1
ATOM 2724 O O . GLU B 1 83 ? -0.088 26.875 -8.453 1 96.25 83 GLU B O 1
ATOM 2729 N N . MET B 1 84 ? -0.17 27.016 -6.223 1 93.81 84 MET B N 1
ATOM 2730 C CA . MET B 1 84 ? -0.499 25.609 -6.047 1 93.81 84 MET B CA 1
ATOM 2731 C C . MET B 1 84 ? -1.814 25.266 -6.742 1 93.81 84 MET B C 1
ATOM 2733 O O . MET B 1 84 ? -1.91 24.25 -7.434 1 93.81 84 MET B O 1
ATOM 2737 N N . ASP B 1 85 ? -2.748 26.125 -6.621 1 90.25 85 ASP B N 1
ATOM 2738 C CA . ASP B 1 85 ? -4.066 25.906 -7.211 1 90.25 85 ASP B CA 1
ATOM 2739 C C . ASP B 1 85 ? -4.016 26.062 -8.727 1 90.25 85 ASP B C 1
ATOM 2741 O O . ASP B 1 85 ? -4.684 25.312 -9.453 1 90.25 85 ASP B O 1
ATOM 2745 N N . GLY B 1 86 ? -3.309 26.984 -9.195 1 91.19 86 GLY B N 1
ATOM 2746 C CA . GLY B 1 86 ? -3.262 27.297 -10.617 1 91.19 86 GLY B CA 1
ATOM 2747 C C . GLY B 1 86 ? -2.537 26.266 -11.438 1 91.19 86 GLY B C 1
ATOM 2748 O O . GLY B 1 86 ? -2.975 25.922 -12.539 1 91.19 86 GLY B O 1
ATOM 2749 N N . ASN B 1 87 ? -1.404 25.844 -10.945 1 92.75 87 ASN B N 1
ATOM 2750 C CA . ASN B 1 87 ? -0.592 24.812 -11.602 1 92.75 87 ASN B CA 1
ATOM 2751 C C . ASN B 1 87 ? 0.091 23.906 -10.586 1 92.75 87 ASN B C 1
ATOM 2753 O O . ASN B 1 87 ? 1.29 24.047 -10.336 1 92.75 87 ASN B O 1
ATOM 2757 N N . PRO B 1 88 ? -0.625 22.984 -10.148 1 89.69 88 PRO B N 1
ATOM 2758 C CA . PRO B 1 88 ? -0.114 22.125 -9.078 1 89.69 88 PRO B CA 1
ATOM 2759 C C . PRO B 1 88 ? 1.158 21.375 -9.477 1 89.69 88 PRO B C 1
ATOM 2761 O O . PRO B 1 88 ? 2.047 21.172 -8.641 1 89.69 88 PRO B O 1
ATOM 2764 N N . GLU B 1 89 ? 1.235 20.984 -10.664 1 89 89 GLU B N 1
ATOM 2765 C CA . GLU B 1 89 ? 2.398 20.234 -11.117 1 89 89 GLU B CA 1
ATOM 2766 C C . GLU B 1 89 ? 3.668 21.078 -11.055 1 89 89 GLU B C 1
ATOM 2768 O O . GLU B 1 89 ? 4.691 20.625 -10.523 1 89 89 GLU B O 1
ATOM 2773 N N . LEU B 1 90 ? 3.537 22.25 -11.648 1 93.31 90 LEU B N 1
ATOM 2774 C CA . LEU B 1 90 ? 4.684 23.156 -11.625 1 93.31 90 LEU B CA 1
ATOM 2775 C C . LEU B 1 90 ? 5.047 23.531 -10.188 1 93.31 90 LEU B C 1
ATOM 2777 O O . LEU B 1 90 ? 6.23 23.578 -9.836 1 93.31 90 LEU B O 1
ATOM 2781 N N . PHE B 1 91 ? 4.07 23.812 -9.406 1 95 91 PHE B N 1
ATOM 2782 C CA . PHE B 1 91 ? 4.293 24.172 -8.016 1 95 91 PHE B CA 1
ATOM 2783 C C . PHE B 1 91 ? 5.02 23.047 -7.277 1 95 91 PHE B C 1
ATOM 2785 O O . PHE B 1 91 ? 5.973 23.312 -6.535 1 95 91 PHE B O 1
ATOM 2792 N N . GLU B 1 92 ? 4.594 21.844 -7.523 1 93.5 92 GLU B N 1
ATOM 2793 C CA . GLU B 1 92 ? 5.215 20.672 -6.914 1 93.5 92 GLU B CA 1
ATOM 2794 C C . GLU B 1 92 ? 6.676 20.547 -7.332 1 93.5 92 GLU B C 1
ATOM 2796 O O . GLU B 1 92 ? 7.535 20.219 -6.508 1 93.5 92 GLU B O 1
ATOM 2801 N N . GLN B 1 93 ? 6.906 20.719 -8.539 1 93.56 93 GLN B N 1
ATOM 2802 C CA . GLN B 1 93 ? 8.273 20.641 -9.039 1 93.56 93 GLN B CA 1
ATOM 2803 C C . GLN B 1 93 ? 9.172 21.672 -8.352 1 93.56 93 GLN B C 1
ATOM 2805 O O . GLN B 1 93 ? 10.312 21.359 -8.008 1 93.56 93 GLN B O 1
ATOM 2810 N N . GLN B 1 94 ? 8.633 22.812 -8.18 1 95.75 94 GLN B N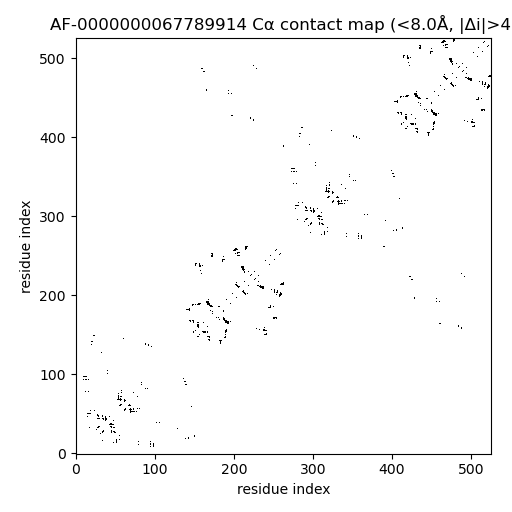 1
ATOM 2811 C CA . GLN B 1 94 ? 9.391 23.875 -7.52 1 95.75 94 GLN B CA 1
ATOM 2812 C C . GLN B 1 94 ? 9.672 23.531 -6.062 1 95.75 94 GLN B C 1
ATOM 2814 O O . GLN B 1 94 ? 10.773 23.75 -5.562 1 95.75 94 GLN B O 1
ATOM 2819 N N . CYS B 1 95 ? 8.711 22.984 -5.391 1 96.06 95 CYS B N 1
ATOM 2820 C CA . CYS B 1 95 ? 8.891 22.562 -4.008 1 96.06 95 CYS B CA 1
ATOM 2821 C C . CYS B 1 95 ? 9.961 21.469 -3.908 1 96.06 95 CYS B C 1
ATOM 2823 O O . CYS B 1 95 ? 10.828 21.531 -3.039 1 96.06 95 CYS B O 1
ATOM 2825 N N . GLN B 1 96 ? 9.875 20.547 -4.82 1 93.19 96 GLN B N 1
ATOM 2826 C CA . GLN B 1 96 ? 10.859 19.469 -4.84 1 93.19 96 GLN B CA 1
ATOM 2827 C C . GLN B 1 96 ? 12.266 20.016 -5.074 1 93.19 96 GLN B C 1
ATOM 2829 O O . GLN B 1 96 ? 13.219 19.578 -4.414 1 93.19 96 GLN B O 1
ATOM 2834 N N . GLN B 1 97 ? 12.359 20.922 -5.996 1 93.12 97 GLN B N 1
ATOM 2835 C CA . GLN B 1 97 ? 13.656 21.516 -6.301 1 93.12 97 GLN B CA 1
ATOM 2836 C C . GLN B 1 97 ? 14.203 22.281 -5.094 1 93.12 97 GLN B C 1
ATOM 2838 O O . GLN B 1 97 ? 15.398 22.203 -4.805 1 93.12 97 GLN B O 1
ATOM 2843 N N . ALA B 1 98 ? 13.367 22.984 -4.406 1 95 98 ALA B N 1
ATOM 2844 C CA . ALA B 1 98 ? 13.781 23.719 -3.217 1 95 98 ALA B CA 1
ATOM 2845 C C . ALA B 1 98 ? 14.289 22.766 -2.133 1 95 98 ALA B C 1
ATOM 2847 O O . ALA B 1 98 ? 15.297 23.047 -1.483 1 95 98 ALA B O 1
ATOM 2848 N N . MET B 1 99 ? 13.648 21.672 -1.998 1 93.25 99 MET B N 1
ATOM 2849 C CA . MET B 1 99 ? 14.031 20.688 -0.989 1 93.25 99 MET B CA 1
ATOM 2850 C C . MET B 1 99 ? 15.359 20.047 -1.342 1 93.25 99 MET B C 1
ATOM 2852 O O . MET B 1 99 ? 16.203 19.812 -0.467 1 93.25 99 MET B O 1
ATOM 2856 N N . ILE B 1 100 ? 15.516 19.734 -2.576 1 89.56 100 ILE B N 1
ATOM 2857 C CA . ILE B 1 100 ? 16.75 19.125 -3.051 1 89.56 100 ILE B CA 1
ATOM 2858 C C . ILE B 1 100 ? 17.922 20.078 -2.846 1 89.56 100 ILE B C 1
ATOM 2860 O O . ILE B 1 100 ? 18.984 19.688 -2.359 1 89.56 100 ILE B O 1
ATOM 2864 N N . SER B 1 101 ? 17.719 21.312 -3.186 1 90.38 101 SER B N 1
ATOM 2865 C CA . SER B 1 101 ? 18.75 22.344 -3.029 1 90.38 101 SER B CA 1
ATOM 2866 C C . SER B 1 101 ? 19.125 22.531 -1.564 1 90.38 101 SER B C 1
ATOM 2868 O O . SER B 1 101 ? 20.297 22.734 -1.242 1 90.38 101 SER B O 1
ATOM 2870 N N . LEU B 1 102 ? 18.172 22.469 -0.761 1 90.44 102 LEU B N 1
ATOM 2871 C CA . LEU B 1 102 ? 18.406 22.625 0.672 1 90.44 102 LEU B CA 1
ATOM 2872 C C . LEU B 1 102 ? 19.281 21.5 1.201 1 90.44 102 LEU B C 1
ATOM 2874 O O . LEU B 1 102 ? 20.219 21.734 1.958 1 90.44 102 LEU B O 1
ATOM 2878 N N . GLU B 1 103 ? 18.953 20.281 0.823 1 82.88 103 GLU B N 1
ATOM 2879 C CA . GLU B 1 103 ? 19.688 19.109 1.303 1 82.88 103 GLU B CA 1
ATOM 2880 C C . GLU B 1 103 ? 21.109 19.078 0.751 1 82.88 103 GLU B C 1
ATOM 2882 O O . GLU B 1 103 ? 22.047 18.672 1.441 1 82.88 103 GLU B O 1
ATOM 2887 N N . ALA B 1 104 ? 21.25 19.484 -0.456 1 78.56 104 ALA B N 1
ATOM 2888 C CA . ALA B 1 104 ? 22.578 19.547 -1.07 1 78.56 104 ALA B CA 1
ATOM 2889 C C . ALA B 1 104 ? 23.453 20.594 -0.377 1 78.56 104 ALA B C 1
ATOM 2891 O O . ALA B 1 104 ? 24.656 20.375 -0.186 1 78.56 104 ALA B O 1
ATOM 2892 N N . GLY B 1 105 ? 22.875 21.656 -0.052 1 73.38 105 GLY B N 1
ATOM 2893 C CA . GLY B 1 105 ? 23.609 22.703 0.647 1 73.38 105 GLY B CA 1
ATOM 2894 C C . GLY B 1 105 ? 24.031 22.297 2.051 1 73.38 105 GLY B C 1
ATOM 2895 O O . GLY B 1 105 ? 25.125 22.641 2.506 1 73.38 105 GLY B O 1
ATOM 2896 N N . ALA B 1 106 ? 23.188 21.656 2.775 1 68.5 106 ALA B N 1
ATOM 2897 C CA . ALA B 1 106 ? 23.484 21.188 4.125 1 68.5 106 ALA B CA 1
ATOM 2898 C C . ALA B 1 106 ? 24.641 20.188 4.113 1 68.5 106 ALA B C 1
ATOM 2900 O O . ALA B 1 106 ? 25.438 20.141 5.043 1 68.5 106 ALA B O 1
ATOM 2901 N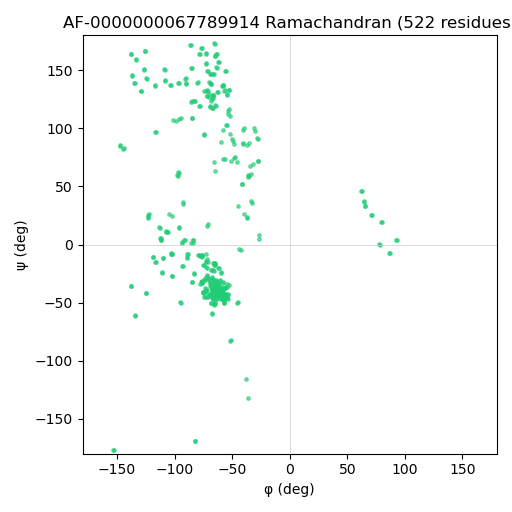 N . ALA B 1 107 ? 24.672 19.344 3.055 1 59.31 107 ALA B N 1
ATOM 2902 C CA . ALA B 1 107 ? 25.734 18.344 2.93 1 59.31 107 ALA B CA 1
ATOM 2903 C C . ALA B 1 107 ? 27.094 19.016 2.719 1 59.31 107 ALA B C 1
ATOM 2905 O O . ALA B 1 107 ? 28.109 18.516 3.215 1 59.31 107 ALA B O 1
ATOM 2906 N N . THR B 1 108 ? 27.062 20.078 2.039 1 52.91 108 THR B N 1
ATOM 2907 C CA . THR B 1 108 ? 28.297 20.812 1.775 1 52.91 108 THR B CA 1
ATOM 2908 C C . THR B 1 108 ? 28.719 21.609 3.004 1 52.91 108 THR B C 1
ATOM 2910 O O . THR B 1 108 ? 29.906 21.828 3.225 1 52.91 108 THR B O 1
ATOM 2913 N N . ALA B 1 109 ? 27.812 22.094 3.807 1 49.91 109 ALA B N 1
ATOM 2914 C CA . ALA B 1 109 ? 28.172 22.891 4.98 1 49.91 109 ALA B CA 1
ATOM 2915 C C . ALA B 1 109 ? 28.766 22 6.078 1 49.91 109 ALA B C 1
ATOM 2917 O O . ALA B 1 109 ? 29.547 22.469 6.902 1 49.91 109 ALA B O 1
ATOM 2918 N N . THR B 1 110 ? 28.406 20.734 6.168 1 45.28 110 THR B N 1
ATOM 2919 C CA . THR B 1 110 ? 28.922 19.875 7.223 1 45.28 110 THR B CA 1
ATOM 2920 C C . THR B 1 110 ? 30.375 19.516 6.969 1 45.28 110 THR B C 1
ATOM 2922 O O . THR B 1 110 ? 31.031 18.891 7.816 1 45.28 110 THR B O 1
ATOM 2925 N N . VAL B 1 111 ? 30.922 19.875 5.762 1 39.19 111 VAL B N 1
ATOM 2926 C CA . VAL B 1 111 ? 32.312 19.531 5.574 1 39.19 111 VAL B CA 1
ATOM 2927 C C . VAL B 1 111 ? 33.188 20.641 6.168 1 39.19 111 VAL B C 1
ATOM 2929 O O . VAL B 1 111 ? 34.406 20.641 5.973 1 39.19 111 VAL B O 1
ATOM 2932 N N . ALA B 1 112 ? 32.719 21.734 6.781 1 37.47 112 ALA B N 1
ATOM 2933 C CA . ALA B 1 112 ? 33.781 22.562 7.348 1 37.47 112 ALA B CA 1
ATOM 2934 C C . ALA B 1 112 ? 34.469 21.844 8.508 1 37.47 112 ALA B C 1
ATOM 2936 O O . ALA B 1 112 ? 33.812 21.188 9.32 1 37.47 112 ALA B O 1
ATOM 2937 N N . PRO B 1 113 ? 35.875 21.656 8.5 1 35.31 113 PRO B N 1
ATOM 2938 C CA . PRO B 1 113 ? 36.656 21.016 9.547 1 35.31 113 PRO B CA 1
ATOM 2939 C C . PRO B 1 113 ? 36.375 21.578 10.938 1 35.31 113 PRO B C 1
ATOM 2941 O O . PRO B 1 113 ? 36.594 22.781 11.172 1 35.31 113 PRO B O 1
ATOM 2944 N N . SER B 1 114 ? 35.25 21.344 11.578 1 33.53 114 SER B N 1
ATOM 2945 C CA . SER B 1 114 ? 35.344 21.828 12.953 1 33.53 114 SER B CA 1
ATOM 2946 C C . SER B 1 114 ? 36.562 21.297 13.672 1 33.53 114 SER B C 1
ATOM 2948 O O . SER B 1 114 ? 36.906 20.125 13.508 1 33.53 114 SER B O 1
ATOM 2950 N N . PRO B 1 115 ? 37.5 22.094 14.094 1 33.44 115 PRO B N 1
ATOM 2951 C CA . PRO B 1 115 ? 38.656 21.641 14.859 1 33.44 115 PRO B CA 1
ATOM 2952 C C . PRO B 1 115 ? 38.281 20.688 15.992 1 33.44 115 PRO B C 1
ATOM 2954 O O . PRO B 1 115 ? 39.188 20.203 16.703 1 33.44 115 PRO B O 1
ATOM 2957 N N . PHE B 1 116 ? 37.312 21.094 16.797 1 33.5 116 PHE B N 1
ATOM 2958 C CA . PHE B 1 116 ? 37.156 20.297 18 1 33.5 116 PHE B CA 1
ATOM 2959 C C . PHE B 1 116 ? 36.844 18.844 17.656 1 33.5 116 PHE B C 1
ATOM 2961 O O . PHE B 1 116 ? 35.812 18.531 17.062 1 33.5 116 PHE B O 1
ATOM 2968 N N . GLN B 1 117 ? 37.906 17.969 17.453 1 26.86 117 GLN B N 1
ATOM 2969 C CA . GLN B 1 117 ? 38.156 16.578 17.094 1 26.86 117 GLN B CA 1
ATOM 2970 C C . GLN B 1 117 ? 37.125 15.648 17.719 1 26.86 117 GLN B C 1
ATOM 2972 O O . GLN B 1 117 ? 36.5 14.844 17.016 1 26.86 117 GLN B O 1
ATOM 2977 N N . ALA B 1 118 ? 37.719 14.664 18.734 1 28.45 118 ALA B N 1
ATOM 2978 C CA . ALA B 1 118 ? 37.594 13.242 19.062 1 28.45 118 ALA B CA 1
ATOM 2979 C C . ALA B 1 118 ? 36.312 12.938 19.781 1 28.45 118 ALA B C 1
ATOM 2981 O O . ALA B 1 118 ? 36 11.773 20.062 1 28.45 118 ALA B O 1
ATOM 2982 N N . ASN B 1 119 ? 35.906 13.766 20.703 1 28.17 119 ASN B N 1
ATOM 2983 C CA . ASN B 1 119 ? 34.969 13.016 21.562 1 28.17 119 ASN B CA 1
ATOM 2984 C C . ASN B 1 119 ? 33.719 12.633 20.812 1 28.17 119 ASN B C 1
ATOM 2986 O O . ASN B 1 119 ? 32.906 13.5 20.422 1 28.17 119 ASN B O 1
ATOM 2990 N N . GLU B 1 120 ? 33.812 11.719 19.906 1 29.45 120 GLU B N 1
ATOM 2991 C CA . GLU B 1 120 ? 32.906 10.93 19.047 1 29.45 120 GLU B CA 1
ATOM 2992 C C . GLU B 1 120 ? 31.656 10.508 19.797 1 29.45 120 GLU B C 1
ATOM 2994 O O . GLU B 1 120 ? 31.594 9.414 20.344 1 29.45 120 GLU B O 1
ATOM 2999 N N . SER B 1 121 ? 31.312 11.32 20.828 1 28.84 121 SER B N 1
ATOM 3000 C CA . SER B 1 121 ? 30.094 10.742 21.391 1 28.84 121 SER B CA 1
ATOM 3001 C C . SER B 1 121 ? 29.047 10.508 20.312 1 28.84 121 SER B C 1
ATOM 3003 O O . SER B 1 121 ? 28.766 11.406 19.5 1 28.84 121 SER B O 1
ATOM 3005 N N . ASP B 1 122 ? 29 9.328 19.781 1 29.98 122 ASP B N 1
ATOM 3006 C CA . ASP B 1 122 ? 28 8.648 18.969 1 29.98 122 ASP B CA 1
ATOM 3007 C C . ASP B 1 122 ? 26.594 9.086 19.344 1 29.98 122 ASP B C 1
ATOM 3009 O O . ASP B 1 122 ? 25.953 8.461 20.203 1 29.98 122 ASP B O 1
ATOM 3013 N N . ILE B 1 123 ? 26.453 10.359 19.688 1 29.34 123 ILE B N 1
ATOM 3014 C CA . ILE B 1 123 ? 25.031 10.664 19.859 1 29.34 123 ILE B CA 1
ATOM 3015 C C . ILE B 1 123 ? 24.234 10.141 18.656 1 29.34 123 ILE B C 1
ATOM 3017 O O . ILE B 1 123 ? 24.438 10.602 17.531 1 29.34 123 ILE B O 1
ATOM 3021 N N . ARG B 1 124 ? 24.078 8.898 18.641 1 30.56 124 ARG B N 1
ATOM 3022 C CA . ARG B 1 124 ? 23.016 8.266 17.859 1 30.56 124 ARG B CA 1
ATOM 3023 C C . ARG B 1 124 ? 21.766 9.133 17.812 1 30.56 124 ARG B C 1
ATOM 3025 O O . ARG B 1 124 ? 21.156 9.398 18.859 1 30.56 124 ARG B O 1
ATOM 3032 N N . ASP B 1 125 ? 21.859 10.266 17.141 1 29.52 125 ASP B N 1
ATOM 3033 C CA . ASP B 1 125 ? 20.656 11.023 16.844 1 29.52 125 ASP B CA 1
ATOM 3034 C C . ASP B 1 125 ? 19.484 10.102 16.547 1 29.52 125 ASP B C 1
ATOM 3036 O O . ASP B 1 125 ? 19.359 9.57 15.438 1 29.52 125 ASP B O 1
ATOM 3040 N N . TYR B 1 126 ? 19.203 9.25 17.547 1 29.38 126 TYR B N 1
ATOM 3041 C CA . TYR B 1 126 ? 17.938 8.516 17.578 1 29.38 126 TYR B CA 1
ATOM 3042 C C . TYR B 1 126 ? 16.766 9.438 17.234 1 29.38 126 TYR B C 1
ATOM 3044 O O . TYR B 1 126 ? 15.625 9.133 17.578 1 29.38 126 TYR B O 1
ATOM 3052 N N . HIS B 1 127 ? 17.016 10.742 17.031 1 29.06 127 HIS B N 1
ATOM 3053 C CA . HIS B 1 127 ? 15.828 11.57 16.875 1 29.06 127 HIS B CA 1
ATOM 3054 C C . HIS B 1 127 ? 14.914 11.016 15.789 1 29.06 127 HIS B C 1
ATOM 3056 O O . HIS B 1 127 ? 15.383 10.414 14.82 1 29.06 127 HIS B O 1
ATOM 3062 N N . GLY B 1 128 ? 13.797 10.547 16.188 1 31.48 128 GLY B N 1
ATOM 3063 C CA . GLY B 1 128 ? 12.594 10.227 15.438 1 31.48 128 GLY B CA 1
ATOM 3064 C C . GLY B 1 128 ? 12.438 11.039 14.172 1 31.48 128 GLY B C 1
ATOM 3065 O O . GLY B 1 128 ? 11.359 11.578 13.898 1 31.48 128 GLY B O 1
ATOM 3066 N N . GLY B 1 129 ? 13.484 11.797 13.82 1 31.34 129 GLY B N 1
ATOM 3067 C CA . GLY B 1 129 ? 13.117 12.492 12.594 1 31.34 129 GLY B CA 1
ATOM 3068 C C . GLY B 1 129 ? 12.523 11.57 11.547 1 31.34 129 GLY B C 1
ATOM 3069 O O . GLY B 1 129 ? 13.102 10.531 11.227 1 31.34 129 GLY B O 1
ATOM 3070 N N . GLU B 1 130 ? 11.25 11.367 11.625 1 36.84 130 GLU B N 1
ATOM 3071 C CA . GLU B 1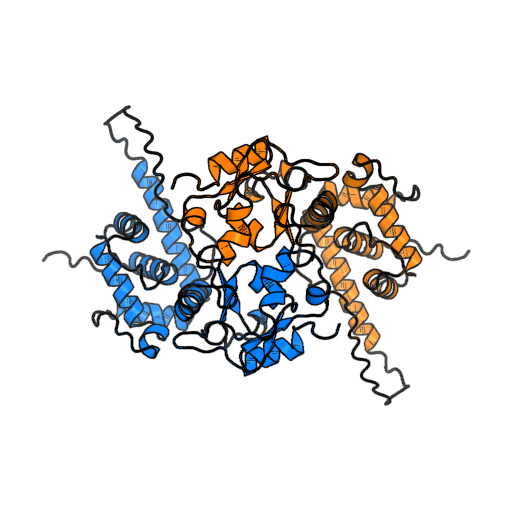 130 ? 10.523 10.82 10.477 1 36.84 130 GLU B CA 1
ATOM 3072 C C . GLU B 1 130 ? 11.203 11.188 9.164 1 36.84 130 GLU B C 1
ATOM 3074 O O . GLU B 1 130 ? 11.344 12.367 8.844 1 36.84 130 GLU B O 1
ATOM 3079 N N . ARG B 1 131 ? 12.289 10.602 8.906 1 35.03 131 ARG B N 1
ATOM 3080 C CA . ARG B 1 131 ? 12.859 10.781 7.578 1 35.03 131 ARG B CA 1
ATOM 3081 C C . ARG B 1 131 ? 11.773 11.062 6.543 1 35.03 131 ARG B C 1
ATOM 3083 O O . ARG B 1 131 ? 10.789 10.32 6.453 1 35.03 131 ARG B O 1
ATOM 3090 N N . PHE B 1 132 ? 11.539 12.391 6.391 1 37.31 132 PHE B N 1
ATOM 3091 C CA . PHE B 1 132 ? 10.789 12.711 5.18 1 37.31 132 PHE B CA 1
ATOM 3092 C C . PHE B 1 132 ? 11.195 11.789 4.035 1 37.31 132 PHE B C 1
ATOM 3094 O O . PHE B 1 132 ? 12.352 11.812 3.594 1 37.31 132 PHE B O 1
ATOM 3101 N N . ALA B 1 133 ? 11.008 10.602 4.258 1 40.94 133 ALA B N 1
ATOM 3102 C CA . ALA B 1 133 ? 11.234 9.789 3.062 1 40.94 133 ALA B CA 1
ATOM 3103 C C . ALA B 1 133 ? 10.891 10.578 1.798 1 40.94 133 ALA B C 1
ATOM 3105 O O . ALA B 1 133 ? 9.844 11.211 1.718 1 40.94 133 ALA B O 1
ATOM 3106 N N . GLN B 1 134 ? 11.836 11.086 1.16 1 43 134 GLN B N 1
ATOM 3107 C CA . GLN B 1 134 ? 11.734 11.719 -0.15 1 43 134 GLN B CA 1
ATOM 3108 C C . GLN B 1 134 ? 10.727 10.984 -1.037 1 43 134 GLN B C 1
ATOM 3110 O O . GLN B 1 134 ? 11.117 10.188 -1.887 1 43 134 GLN B O 1
ATOM 3115 N N . VAL B 1 135 ? 9.82 10.297 -0.413 1 47.69 135 VAL B N 1
ATOM 3116 C CA . VAL B 1 135 ? 8.867 9.812 -1.404 1 47.69 135 VAL B CA 1
ATOM 3117 C C . VAL B 1 135 ? 8.305 10.992 -2.197 1 47.69 135 VAL B C 1
ATOM 3119 O O . VAL B 1 135 ? 7.852 11.977 -1.614 1 47.69 135 VAL B O 1
ATOM 3122 N N . LYS B 1 136 ? 8.75 11.164 -3.336 1 57.09 136 LYS B N 1
ATOM 3123 C CA . LYS B 1 136 ? 8.258 12.102 -4.344 1 57.09 136 LYS B CA 1
ATOM 3124 C C . LYS B 1 136 ? 6.734 12.133 -4.379 1 57.09 136 LYS B C 1
ATOM 3126 O O . LYS B 1 136 ? 6.117 11.562 -5.277 1 57.09 136 LYS B O 1
ATOM 3131 N N . THR B 1 137 ? 6.203 12.352 -3.066 1 65.56 137 THR B N 1
ATOM 3132 C CA . THR B 1 137 ? 4.75 12.5 -3.1 1 65.56 137 THR B CA 1
ATOM 3133 C C . THR B 1 137 ? 4.359 13.914 -3.512 1 65.56 137 THR B C 1
ATOM 3135 O O . THR B 1 137 ? 5.004 14.883 -3.107 1 65.56 137 THR B O 1
ATOM 3138 N N . ARG B 1 138 ? 3.406 13.953 -4.281 1 81.5 138 ARG B N 1
ATOM 3139 C CA . ARG B 1 138 ? 2.881 15.203 -4.816 1 81.5 138 ARG B CA 1
ATOM 3140 C C . ARG B 1 138 ? 2.229 16.031 -3.715 1 81.5 138 ARG B C 1
ATOM 3142 O O . ARG B 1 138 ? 1.59 15.484 -2.812 1 81.5 138 ARG B O 1
ATOM 3149 N N . ILE B 1 139 ? 2.439 17.328 -3.672 1 89.56 139 ILE B N 1
ATOM 3150 C CA . ILE B 1 139 ? 1.968 18.281 -2.666 1 89.56 139 ILE B CA 1
ATOM 3151 C C . ILE B 1 139 ? 0.453 18.156 -2.514 1 89.56 139 ILE B C 1
ATOM 3153 O O . ILE B 1 139 ? -0.065 18.141 -1.396 1 89.56 139 ILE B O 1
ATOM 3157 N N . GLY B 1 140 ? -0.243 18.047 -3.584 1 88.31 140 GLY B N 1
ATOM 3158 C CA . GLY B 1 140 ? -1.688 17.891 -3.541 1 88.31 140 GLY B CA 1
ATOM 3159 C C . GLY B 1 140 ? -2.139 16.656 -2.777 1 88.31 140 GLY B C 1
ATOM 3160 O O . GLY B 1 140 ? -3.092 16.719 -1.999 1 88.31 140 GLY B O 1
ATOM 3161 N N . GLN B 1 141 ? -1.442 15.602 -2.98 1 91.25 141 GLN B N 1
ATOM 3162 C CA . GLN B 1 141 ? -1.767 14.359 -2.289 1 91.25 141 GLN B CA 1
ATOM 3163 C C . GLN B 1 141 ? -1.486 14.469 -0.792 1 91.25 141 GLN B C 1
ATOM 3165 O O . GLN B 1 141 ? -2.238 13.938 0.027 1 91.25 141 GLN B O 1
ATOM 3170 N N . GLN B 1 142 ? -0.45 15.219 -0.468 1 94.31 142 GLN B N 1
ATOM 3171 C CA . GLN B 1 142 ? -0.12 15.43 0.938 1 94.31 142 GLN B CA 1
ATOM 3172 C C . GLN B 1 142 ? -1.182 16.266 1.636 1 94.31 142 GLN B C 1
ATOM 3174 O O . GLN B 1 142 ? -1.57 15.977 2.768 1 94.31 142 GLN B O 1
ATOM 3179 N N . LEU B 1 143 ? -1.6 17.297 0.962 1 94 143 LEU B N 1
ATOM 3180 C CA . LEU B 1 143 ? -2.654 18.141 1.513 1 94 143 LEU B CA 1
ATOM 3181 C C . LEU B 1 143 ? -3.949 17.359 1.679 1 94 143 LEU B C 1
ATOM 3183 O O . LEU B 1 143 ? -4.625 17.469 2.703 1 94 143 LEU B O 1
ATOM 3187 N N . PHE B 1 144 ? -4.285 16.578 0.651 1 94.75 144 PHE B N 1
ATOM 3188 C CA . PHE B 1 144 ? -5.469 15.727 0.723 1 94.75 144 PHE B CA 1
ATOM 3189 C C . PHE B 1 144 ? -5.395 14.789 1.925 1 94.75 144 PHE B C 1
ATOM 3191 O O . PHE B 1 144 ? -6.344 14.703 2.707 1 94.75 144 PHE B O 1
ATOM 3198 N N . ARG B 1 145 ? -4.301 14.094 2.086 1 97.06 145 ARG B N 1
ATOM 3199 C CA . ARG B 1 145 ? -4.098 13.195 3.217 1 97.06 145 ARG B CA 1
ATOM 3200 C C . ARG B 1 145 ? -4.242 13.938 4.539 1 97.06 145 ARG B C 1
ATOM 3202 O O . ARG B 1 145 ? -4.949 13.477 5.441 1 97.06 145 ARG B O 1
ATOM 3209 N N . LYS B 1 146 ? -3.59 15.055 4.66 1 95.94 146 LYS B N 1
ATOM 3210 C CA . LYS B 1 146 ? -3.645 15.867 5.867 1 95.94 146 LYS B CA 1
ATOM 3211 C C . LYS B 1 146 ? -5.086 16.203 6.246 1 95.94 146 LYS B C 1
ATOM 3213 O O . LYS B 1 146 ? -5.488 16.031 7.398 1 95.94 146 LYS B O 1
ATOM 3218 N N . ARG B 1 147 ? -5.848 16.594 5.328 1 95.81 147 ARG B N 1
ATOM 3219 C CA . ARG B 1 147 ? -7.234 17 5.543 1 95.81 147 ARG B CA 1
ATOM 3220 C C . ARG B 1 147 ? -8.102 15.797 5.914 1 95.81 147 ARG B C 1
ATOM 3222 O O . ARG B 1 147 ? -8.875 15.852 6.867 1 95.81 147 ARG B O 1
ATOM 3229 N N . VAL B 1 148 ? -7.918 14.734 5.234 1 97.44 148 VAL B N 1
ATOM 3230 C CA . VAL B 1 148 ? -8.742 13.555 5.465 1 97.44 148 VAL B CA 1
ATOM 3231 C C . VAL B 1 148 ? -8.438 12.961 6.84 1 97.44 148 VAL B C 1
ATOM 3233 O O . VAL B 1 148 ? -9.344 12.648 7.609 1 97.44 148 VAL B O 1
ATOM 3236 N N . LEU B 1 149 ? -7.168 12.766 7.105 1 97.94 149 LEU B N 1
ATOM 3237 C CA . LEU B 1 149 ? -6.828 12.211 8.414 1 97.94 149 LEU B CA 1
ATOM 3238 C C . LEU B 1 149 ? -7.344 13.109 9.531 1 97.94 149 LEU B C 1
ATOM 3240 O O . LEU B 1 149 ? -7.926 12.617 10.5 1 97.94 149 LEU B O 1
ATOM 3244 N N . SER B 1 150 ? -7.199 14.383 9.375 1 96 150 SER B N 1
ATOM 3245 C CA . SER B 1 150 ? -7.691 15.312 10.383 1 96 150 SER B CA 1
ATOM 3246 C C . SER B 1 150 ? -9.211 15.234 10.516 1 96 150 SER B C 1
ATOM 3248 O O . SER B 1 150 ? -9.742 15.273 11.625 1 96 150 SER B O 1
ATOM 3250 N N . ASN B 1 151 ? -9.875 15.102 9.406 1 96.19 151 ASN B N 1
ATOM 3251 C CA . ASN B 1 151 ? -11.328 15.031 9.383 1 96.19 151 ASN B CA 1
ATOM 3252 C C . ASN B 1 151 ? -11.852 13.852 10.195 1 96.19 151 ASN B C 1
ATOM 3254 O O . ASN B 1 151 ? -12.969 13.883 10.703 1 96.19 151 ASN B O 1
ATOM 3258 N N . TYR B 1 152 ? -11.008 12.836 10.359 1 97.81 152 TYR B N 1
ATOM 3259 C CA . TYR B 1 152 ? -11.414 11.641 11.078 1 97.81 152 TYR B CA 1
ATOM 3260 C C . TYR B 1 152 ? -10.656 11.5 12.391 1 97.81 152 TYR B C 1
ATOM 3262 O O . TYR B 1 152 ? -10.555 10.398 12.938 1 97.81 152 TYR B O 1
ATOM 3270 N N . GLY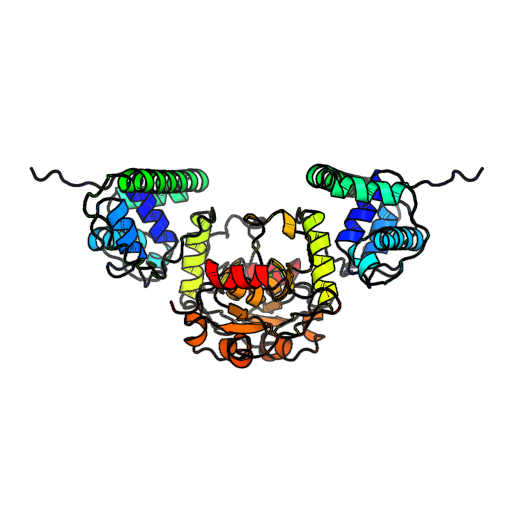 B 1 153 ? -9.992 12.555 12.82 1 96.25 153 GLY B N 1
ATOM 3271 C CA . GLY B 1 153 ? -9.312 12.539 14.109 1 96.25 153 GLY B CA 1
ATOM 3272 C C . GLY B 1 153 ? -8.078 11.656 14.117 1 96.25 153 GLY B C 1
ATOM 3273 O O . GLY B 1 153 ? -7.75 11.055 15.148 1 96.25 153 GLY B O 1
ATOM 3274 N N . GLU B 1 154 ? -7.504 11.461 12.961 1 97.19 154 GLU B N 1
ATOM 3275 C CA . GLU B 1 154 ? -6.281 10.672 12.82 1 97.19 154 GLU B CA 1
ATOM 3276 C C . GLU B 1 154 ? -6.52 9.219 13.211 1 97.19 154 GLU B C 1
ATOM 3278 O O . GLU B 1 154 ? -5.672 8.602 13.867 1 97.19 154 GLU B O 1
ATOM 3283 N N . ARG B 1 155 ? -7.66 8.758 12.883 1 98.31 155 ARG B N 1
ATOM 3284 C CA . ARG B 1 155 ? -8.008 7.375 13.188 1 98.31 155 ARG B CA 1
ATOM 3285 C C . ARG B 1 155 ? -8.711 6.719 12 1 98.31 155 ARG B C 1
ATOM 3287 O O . ARG B 1 155 ? -9.461 7.375 11.273 1 98.31 155 ARG B O 1
ATOM 3294 N N . CYS B 1 156 ? -8.438 5.453 11.875 1 98.88 156 CYS B N 1
ATOM 3295 C CA . CYS B 1 156 ? -9.242 4.691 10.922 1 98.88 156 CYS B CA 1
ATOM 3296 C C . CYS B 1 156 ? -10.727 4.789 11.25 1 98.88 156 CYS B C 1
ATOM 3298 O O . CYS B 1 156 ? -11.133 4.516 12.383 1 98.88 156 CYS B O 1
ATOM 3300 N N . CYS B 1 157 ? -11.523 5.066 10.289 1 98.88 157 CYS B N 1
ATOM 3301 C CA . CYS B 1 157 ? -12.938 5.316 10.578 1 98.88 157 CYS B CA 1
ATOM 3302 C C . CYS B 1 157 ? -13.688 4.008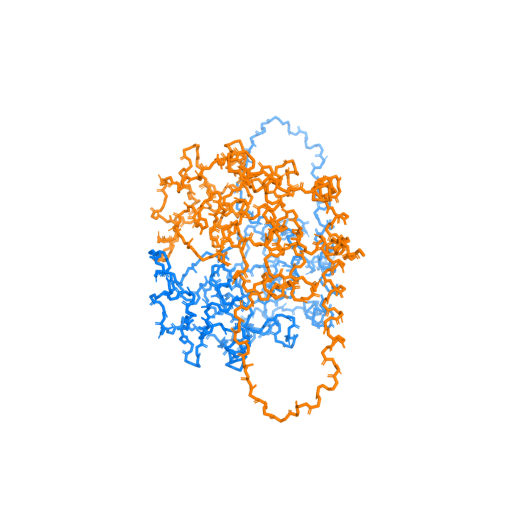 10.789 1 98.88 157 CYS B C 1
ATOM 3304 O O . CYS B 1 157 ? -14.82 4.008 11.273 1 98.88 157 CYS B O 1
ATOM 3306 N N . VAL B 1 158 ? -13.07 2.848 10.508 1 98.81 158 VAL B N 1
ATOM 3307 C CA . VAL B 1 158 ? -13.695 1.543 10.703 1 98.81 158 VAL B CA 1
ATOM 3308 C C . VAL B 1 158 ? -13.289 0.986 12.07 1 98.81 158 VAL B C 1
ATOM 3310 O O . VAL B 1 158 ? -14.156 0.678 12.898 1 98.81 158 VAL B O 1
ATOM 3313 N N . THR B 1 159 ? -11.984 0.998 12.367 1 98.69 159 THR B N 1
ATOM 3314 C CA . THR B 1 159 ? -11.508 0.186 13.484 1 98.69 159 THR B CA 1
ATOM 3315 C C . THR B 1 159 ? -11.055 1.069 14.641 1 98.69 159 THR B C 1
ATOM 3317 O O . THR B 1 159 ? -10.891 0.592 15.766 1 98.69 159 THR B O 1
ATOM 3320 N N . GLY B 1 160 ? -10.68 2.346 14.289 1 98.56 160 GLY B N 1
ATOM 3321 C CA . GLY B 1 160 ? -10.18 3.238 15.312 1 98.56 160 GLY B CA 1
ATOM 3322 C C . GLY B 1 160 ? -8.664 3.199 15.453 1 98.56 160 GLY B C 1
ATOM 3323 O O . GLY B 1 160 ? -8.102 3.871 16.312 1 98.56 160 GLY B O 1
ATOM 3324 N N . LEU B 1 161 ? -7.969 2.453 14.602 1 98.69 161 LEU B N 1
ATOM 3325 C CA . LEU B 1 161 ? -6.512 2.426 14.625 1 98.69 161 LEU B CA 1
ATOM 3326 C C . LEU B 1 161 ? -5.938 3.838 14.562 1 98.69 161 LEU B C 1
ATOM 3328 O O . LEU B 1 161 ? -6.371 4.652 13.75 1 98.69 161 LEU B O 1
ATOM 3332 N N . GLU B 1 162 ? -4.949 4.203 15.43 1 98.06 162 GLU B N 1
ATOM 3333 C CA . GLU B 1 162 ? -4.57 5.605 15.578 1 98.06 162 GLU B CA 1
ATOM 3334 C C . GLU B 1 162 ? -3.086 5.809 15.289 1 98.06 162 GLU B C 1
ATOM 3336 O O . GLU B 1 162 ? -2.477 6.762 15.781 1 98.06 162 GLU B O 1
ATOM 3341 N N . GLU B 1 163 ? -2.439 4.938 14.547 1 97.56 163 GLU B N 1
ATOM 3342 C CA . GLU B 1 163 ? -1.071 5.148 14.078 1 97.56 163 GLU B CA 1
ATOM 3343 C C . GLU B 1 163 ? -1.05 5.746 12.68 1 97.56 163 GLU B C 1
ATOM 3345 O O . GLU B 1 163 ? -1.314 5.047 11.695 1 97.56 163 GLU B O 1
ATOM 3350 N N . PRO B 1 164 ? -0.673 7.008 12.555 1 96.69 164 PRO B N 1
ATOM 3351 C CA . PRO B 1 164 ? -0.818 7.703 11.273 1 96.69 164 PRO B CA 1
ATOM 3352 C C . PRO B 1 164 ? -0.067 7.016 10.141 1 96.69 164 PRO B C 1
ATOM 3354 O O . PRO B 1 164 ? -0.536 7.008 9 1 96.69 164 PRO B O 1
ATOM 3357 N N . THR B 1 165 ? 1.051 6.395 10.445 1 96.5 165 THR B N 1
ATOM 3358 C CA . THR B 1 165 ? 1.853 5.734 9.422 1 96.5 165 THR B CA 1
ATOM 3359 C C . THR B 1 165 ? 1.099 4.551 8.82 1 96.5 165 THR B C 1
ATOM 3361 O O . THR B 1 165 ? 1.418 4.098 7.719 1 96.5 165 THR B O 1
ATOM 3364 N N . LEU B 1 166 ? 0.091 4.086 9.477 1 98.69 166 LEU B N 1
ATOM 3365 C CA . LEU B 1 166 ? -0.666 2.918 9.047 1 98.69 166 LEU B CA 1
ATOM 3366 C C . LEU B 1 166 ? -2.041 3.322 8.523 1 98.69 166 LEU B C 1
ATOM 3368 O O . LEU B 1 166 ? -2.922 2.477 8.359 1 98.69 166 LEU B O 1
ATOM 3372 N N . LEU B 1 167 ? -2.188 4.625 8.352 1 98.69 167 LEU B N 1
ATOM 3373 C CA . LEU B 1 167 ? -3.443 5.152 7.832 1 98.69 167 LEU B CA 1
ATOM 3374 C C . LEU B 1 167 ? -3.27 5.66 6.406 1 98.69 167 LEU B C 1
ATOM 3376 O O . LEU B 1 167 ? -2.174 6.074 6.02 1 98.69 167 LEU B O 1
ATOM 3380 N N . VAL B 1 168 ? -4.359 5.566 5.688 1 98.5 168 VAL B N 1
ATOM 3381 C CA . VAL B 1 168 ? -4.406 6.039 4.309 1 98.5 168 VAL B CA 1
ATOM 3382 C C . VAL B 1 168 ? -5.613 6.957 4.117 1 98.5 168 VAL B C 1
ATOM 3384 O O . VAL B 1 168 ? -6.699 6.68 4.629 1 98.5 168 VAL B O 1
ATOM 3387 N N . ALA B 1 169 ? -5.359 8.094 3.5 1 98 169 ALA B N 1
ATOM 3388 C CA . ALA B 1 169 ? -6.48 8.844 2.938 1 98 169 ALA B CA 1
ATOM 3389 C C . ALA B 1 169 ? -7 8.18 1.666 1 98 169 ALA B C 1
ATOM 3391 O O . ALA B 1 169 ? -6.477 8.422 0.574 1 98 169 ALA B O 1
ATOM 3392 N N . SER B 1 170 ? -7.984 7.391 1.824 1 98.19 170 SER B N 1
ATOM 3393 C CA . SER B 1 170 ? -8.508 6.578 0.729 1 98.19 170 SER B CA 1
ATOM 3394 C C . SER B 1 170 ? -9.477 7.375 -0.135 1 98.19 170 SER B C 1
ATOM 3396 O O . SER B 1 170 ? -10.453 7.934 0.371 1 98.19 170 SER B O 1
ATOM 3398 N N . HIS B 1 171 ? -9.195 7.457 -1.405 1 97.31 171 HIS B N 1
ATOM 3399 C CA . HIS B 1 171 ? -10.156 8.078 -2.316 1 97.31 171 HIS B CA 1
ATOM 3400 C C . HIS B 1 171 ? -11.375 7.188 -2.525 1 97.31 171 HIS B C 1
ATOM 3402 O O . HIS B 1 171 ? -11.242 6.012 -2.867 1 97.31 171 HIS B O 1
ATOM 3408 N N . ILE B 1 172 ? -12.5 7.742 -2.332 1 97.88 172 ILE B N 1
ATOM 3409 C CA . ILE B 1 172 ? -13.719 6.996 -2.604 1 97.88 172 ILE B CA 1
ATOM 3410 C C . ILE B 1 172 ? -13.852 6.75 -4.105 1 97.88 172 ILE B C 1
ATOM 3412 O O . ILE B 1 172 ? -13.969 5.605 -4.547 1 97.88 172 ILE B O 1
ATOM 3416 N N . ARG B 1 173 ? -13.891 7.824 -4.77 1 95 173 ARG B N 1
ATOM 3417 C CA . ARG B 1 173 ? -13.734 7.73 -6.219 1 95 173 ARG B CA 1
ATOM 3418 C C . ARG B 1 173 ? -12.266 7.711 -6.609 1 95 173 ARG B C 1
ATOM 3420 O O . ARG B 1 173 ? -11.508 8.609 -6.242 1 95 173 ARG B O 1
ATOM 3427 N N . PRO B 1 174 ? -11.891 6.672 -7.324 1 91.25 174 PRO B N 1
ATOM 3428 C CA . PRO B 1 174 ? -10.469 6.547 -7.648 1 91.25 174 PRO B CA 1
ATOM 3429 C C . PRO B 1 174 ? -9.914 7.773 -8.367 1 91.25 174 PRO B C 1
ATOM 3431 O O . PRO B 1 174 ? -10.609 8.375 -9.188 1 91.25 174 PRO B O 1
ATOM 3434 N N . TRP B 1 175 ? -8.672 8.062 -8.172 1 79.75 175 TRP B N 1
ATOM 3435 C CA . TRP B 1 175 ? -7.941 9.242 -8.633 1 79.75 175 TRP B CA 1
ATOM 3436 C C . TRP B 1 175 ? -8.016 9.375 -10.156 1 79.75 175 TRP B C 1
ATOM 3438 O O . TRP B 1 175 ? -8.203 10.477 -10.68 1 79.75 175 TRP B O 1
ATOM 3448 N N . LYS B 1 176 ? -7.977 8.312 -10.773 1 79 176 LYS B N 1
ATOM 3449 C CA . LYS B 1 176 ? -7.902 8.297 -12.234 1 79 176 LYS B CA 1
ATOM 3450 C C . LYS B 1 176 ? -9.25 8.648 -12.859 1 79 176 LYS B C 1
ATOM 3452 O O . LYS B 1 176 ? -9.312 9.086 -14.008 1 79 176 LYS B O 1
ATOM 3457 N N . THR B 1 177 ? -10.289 8.562 -12.117 1 81 177 THR B N 1
ATOM 3458 C CA . THR B 1 177 ? -11.602 8.633 -12.742 1 81 177 THR B CA 1
ATOM 3459 C C . THR B 1 177 ? -12.305 9.945 -12.383 1 81 177 THR B C 1
ATOM 3461 O O . THR B 1 177 ? -13.328 10.289 -12.984 1 81 177 THR B O 1
ATOM 3464 N N . ALA B 1 178 ? -11.766 10.648 -11.438 1 82.56 178 ALA B N 1
ATOM 3465 C CA . ALA B 1 178 ? -12.477 11.852 -11.031 1 82.56 178 ALA B CA 1
ATOM 3466 C C . ALA B 1 178 ? -11.5 12.938 -10.586 1 82.56 178 ALA B C 1
ATOM 3468 O O . ALA B 1 178 ? -11.344 13.188 -9.383 1 82.56 178 ALA B O 1
ATOM 3469 N N . ALA B 1 179 ? -11 13.672 -11.469 1 80.62 179 ALA B N 1
ATOM 3470 C CA . ALA B 1 179 ? -9.992 14.695 -11.195 1 80.62 179 ALA B CA 1
ATOM 3471 C C . ALA B 1 179 ? -10.562 15.812 -10.336 1 80.62 179 ALA B C 1
ATOM 3473 O O . ALA B 1 179 ? -9.875 16.344 -9.461 1 80.62 179 ALA B O 1
ATOM 3474 N N . GLU B 1 180 ? -11.844 16.062 -10.484 1 83.06 180 GLU B N 1
ATOM 3475 C CA . GLU B 1 180 ? -12.484 17.188 -9.805 1 83.06 180 GLU B CA 1
ATOM 3476 C C . GLU B 1 180 ? -12.641 16.906 -8.312 1 83.06 180 GLU B C 1
ATOM 3478 O O . GLU B 1 180 ? -12.852 17.828 -7.52 1 83.06 180 GLU B O 1
ATOM 3483 N N . HIS B 1 181 ? -12.492 15.703 -7.953 1 85.94 181 HIS B N 1
ATOM 3484 C CA . HIS B 1 181 ? -12.742 15.336 -6.566 1 85.94 181 HIS B CA 1
ATOM 3485 C C . HIS B 1 181 ? -11.453 14.938 -5.855 1 85.94 181 HIS B C 1
ATOM 3487 O O . HIS B 1 181 ? -11.461 14.656 -4.656 1 85.94 181 HIS B O 1
ATOM 3493 N N . ARG B 1 182 ? -10.352 15.031 -6.48 1 84.56 182 ARG B N 1
ATOM 3494 C CA . ARG B 1 182 ? -9.094 14.469 -6.004 1 84.56 182 ARG B CA 1
ATOM 3495 C C . ARG B 1 182 ? -8.672 15.102 -4.684 1 84.56 182 ARG B C 1
ATOM 3497 O O . ARG B 1 182 ? -8.125 14.43 -3.809 1 84.56 182 ARG B O 1
ATOM 3504 N N . LEU B 1 183 ? -9.016 16.391 -4.539 1 86.62 183 LEU B N 1
ATOM 3505 C CA . LEU B 1 183 ? -8.5 17.078 -3.357 1 86.62 183 LEU B CA 1
ATOM 3506 C C . LEU B 1 183 ? -9.633 17.406 -2.391 1 86.62 183 LEU B C 1
ATOM 3508 O O . LEU B 1 183 ? -9.406 18.078 -1.375 1 86.62 183 LEU B O 1
ATOM 3512 N N . ASN B 1 184 ? -10.875 16.938 -2.695 1 90.69 184 ASN B N 1
ATOM 3513 C CA . ASN B 1 184 ? -12.047 17.125 -1.839 1 90.69 184 ASN B CA 1
ATOM 3514 C C . ASN B 1 184 ? -12.047 16.156 -0.67 1 90.69 184 ASN B C 1
ATOM 3516 O O . ASN B 1 184 ? -12.133 14.938 -0.873 1 90.69 184 ASN B O 1
ATOM 3520 N N . PRO B 1 185 ? -12.023 16.672 0.54 1 94.31 185 PRO B N 1
ATOM 3521 C CA . PRO B 1 185 ? -11.992 15.766 1.688 1 94.31 185 PRO B CA 1
ATOM 3522 C C . PRO B 1 185 ? -13.234 14.883 1.772 1 94.31 185 PRO B C 1
ATOM 3524 O O . PRO B 1 185 ? -13.18 13.797 2.361 1 94.31 185 PRO B O 1
ATOM 3527 N N . SER B 1 186 ? -14.297 15.266 1.145 1 95.88 186 SER B N 1
ATOM 3528 C CA . SER B 1 186 ? -15.516 14.461 1.147 1 95.88 186 SER B CA 1
ATOM 3529 C C . SER B 1 186 ? -15.391 13.266 0.208 1 95.88 186 SER B C 1
ATOM 3531 O O . SER B 1 186 ? -16.234 12.367 0.22 1 95.88 186 SER B O 1
ATOM 3533 N N . ASN B 1 187 ? -14.383 13.258 -0.521 1 96.75 187 ASN B N 1
ATOM 3534 C CA . ASN B 1 187 ? -14.078 12.086 -1.336 1 96.75 187 ASN B CA 1
ATOM 3535 C C . ASN B 1 187 ? -13.07 11.172 -0.643 1 96.75 187 ASN B C 1
ATOM 3537 O O . ASN B 1 187 ? -12.414 10.359 -1.294 1 96.75 187 ASN B O 1
ATOM 3541 N N . GLY B 1 188 ? -12.859 11.359 0.614 1 97.75 188 GLY B N 1
ATOM 3542 C CA . GLY B 1 188 ? -11.844 10.602 1.327 1 97.75 188 GLY B CA 1
ATOM 3543 C C . GLY B 1 188 ? -12.391 9.867 2.535 1 97.75 188 GLY B C 1
ATOM 3544 O O . GLY B 1 188 ? -13.273 10.367 3.232 1 97.75 188 GLY B O 1
ATOM 3545 N N . LEU B 1 189 ? -11.914 8.711 2.803 1 98.75 189 LEU B N 1
ATOM 3546 C CA . LEU B 1 189 ? -12.07 7.941 4.031 1 98.75 189 LEU B CA 1
ATOM 3547 C C . LEU B 1 189 ? -10.719 7.715 4.699 1 98.75 189 LEU B C 1
ATOM 3549 O O . LEU B 1 189 ? -9.719 7.461 4.023 1 98.75 189 LEU B O 1
ATOM 3553 N N . CYS B 1 190 ? -10.672 7.871 5.941 1 98.81 190 CYS B N 1
ATOM 3554 C CA . CYS B 1 190 ? -9.461 7.484 6.66 1 98.81 190 CYS B CA 1
ATOM 3555 C C . CYS B 1 190 ? -9.484 6 7.004 1 98.81 190 CYS B C 1
ATOM 3557 O O . CYS B 1 190 ? -10.227 5.574 7.895 1 98.81 190 CYS B O 1
ATOM 3559 N N . LEU B 1 191 ? -8.664 5.234 6.344 1 98.94 191 LEU B N 1
ATOM 3560 C CA . LEU B 1 191 ? -8.664 3.785 6.496 1 98.94 191 LEU B CA 1
ATOM 3561 C C . LEU B 1 191 ? -7.266 3.275 6.84 1 98.94 191 LEU B C 1
ATOM 3563 O O . LEU B 1 191 ? -6.27 3.934 6.531 1 98.94 191 LEU B O 1
ATOM 3567 N N . SER B 1 192 ? -7.203 2.18 7.547 1 98.88 192 SER B N 1
ATOM 3568 C CA . SER B 1 192 ? -5.918 1.492 7.648 1 98.88 192 SER B CA 1
ATOM 3569 C C . SER B 1 192 ? -5.457 0.979 6.289 1 98.88 192 SER B C 1
ATOM 3571 O O . SER B 1 192 ? -6.258 0.876 5.355 1 98.88 192 SER B O 1
ATOM 3573 N N . ASN B 1 193 ? -4.191 0.649 6.242 1 98.75 193 ASN B N 1
ATOM 3574 C CA . ASN B 1 193 ? -3.664 0.082 5.004 1 98.75 193 ASN B CA 1
ATOM 3575 C C . ASN B 1 193 ? -4.445 -1.157 4.578 1 98.75 193 ASN B C 1
ATOM 3577 O O . ASN B 1 193 ? -4.68 -1.367 3.387 1 98.75 193 ASN B O 1
ATOM 3581 N N . LEU B 1 194 ? -4.859 -1.958 5.484 1 98.88 194 LEU B N 1
ATOM 3582 C CA . LEU B 1 194 ? -5.617 -3.172 5.191 1 98.88 194 LEU B CA 1
ATOM 3583 C C . LEU B 1 194 ? -6.988 -2.834 4.617 1 98.88 194 LEU B C 1
ATOM 3585 O O . LEU B 1 194 ? -7.367 -3.352 3.562 1 98.88 194 LEU B O 1
ATOM 3589 N N . HIS B 1 195 ? -7.648 -1.933 5.242 1 98.94 195 HIS B N 1
ATOM 3590 C CA . HIS B 1 195 ? -9.016 -1.616 4.848 1 98.94 195 HIS B CA 1
ATOM 3591 C C . HIS B 1 195 ? -9.039 -0.772 3.576 1 98.94 195 HIS B C 1
ATOM 3593 O O . HIS B 1 195 ? -9.969 -0.879 2.771 1 98.94 195 HIS B O 1
ATOM 3599 N N . ASP B 1 196 ? -8.039 0.025 3.469 1 98.75 196 ASP B N 1
ATOM 3600 C CA . ASP B 1 196 ? -7.914 0.754 2.209 1 98.75 196 ASP B CA 1
ATOM 3601 C C . ASP B 1 196 ? -7.789 -0.206 1.028 1 98.75 196 ASP B C 1
ATOM 3603 O O . ASP B 1 196 ? -8.469 -0.039 0.012 1 98.75 196 ASP B O 1
ATOM 3607 N N . LYS B 1 197 ? -6.922 -1.196 1.195 1 98.75 197 LYS B N 1
ATOM 3608 C CA . LYS B 1 197 ? -6.766 -2.186 0.132 1 98.75 197 LYS B CA 1
ATOM 3609 C C . LYS B 1 197 ? -8.078 -2.924 -0.126 1 98.75 197 LYS B C 1
ATOM 3611 O O . LYS B 1 197 ? -8.461 -3.135 -1.278 1 98.75 197 LYS B O 1
ATOM 3616 N N . ALA B 1 198 ? -8.727 -3.314 0.916 1 98.81 198 ALA B N 1
ATOM 3617 C CA . ALA B 1 198 ? -10 -4.012 0.785 1 98.81 198 ALA B CA 1
ATOM 3618 C C . ALA B 1 198 ? -11.023 -3.152 0.049 1 98.81 198 ALA B C 1
ATOM 3620 O O . ALA B 1 198 ? -11.781 -3.654 -0.783 1 98.81 198 ALA B O 1
ATOM 3621 N N . PHE B 1 199 ? -11.031 -1.876 0.359 1 98.75 199 PHE B N 1
ATOM 3622 C CA . PHE B 1 199 ? -11.953 -0.936 -0.272 1 98.75 199 PHE B CA 1
ATOM 3623 C C . PHE B 1 199 ? -11.602 -0.74 -1.742 1 98.75 199 PHE B C 1
ATOM 3625 O O . PHE B 1 199 ? -12.469 -0.829 -2.611 1 98.75 199 PHE B O 1
ATOM 3632 N N . ASP B 1 200 ? -10.352 -0.592 -2.037 1 97.5 200 ASP B N 1
ATOM 3633 C CA . ASP B 1 200 ? -9.852 -0.388 -3.396 1 97.5 200 ASP B CA 1
ATOM 3634 C C . ASP B 1 200 ? -10.164 -1.593 -4.281 1 97.5 200 ASP B C 1
ATOM 3636 O O . ASP B 1 200 ? -10.453 -1.439 -5.469 1 97.5 200 ASP B O 1
ATOM 3640 N N . MET B 1 201 ? -10.117 -2.73 -3.656 1 97.44 201 MET B N 1
ATOM 3641 C CA . MET B 1 201 ? -10.266 -3.963 -4.426 1 97.44 201 MET B CA 1
ATOM 3642 C C . MET B 1 201 ? -11.727 -4.418 -4.449 1 97.44 201 MET B C 1
ATOM 3644 O O . MET B 1 201 ? -12.039 -5.488 -4.98 1 97.44 201 MET B O 1
ATOM 3648 N N . GLY B 1 202 ? -12.562 -3.689 -3.855 1 98.25 202 GLY B N 1
ATOM 3649 C CA . GLY B 1 202 ? -13.992 -3.961 -3.9 1 98.25 202 GLY B CA 1
ATOM 3650 C C . GLY B 1 202 ? -14.422 -5.051 -2.934 1 98.25 202 GLY B C 1
ATOM 3651 O O . GLY B 1 202 ? -15.492 -5.637 -3.09 1 98.25 202 GLY B O 1
ATOM 3652 N N . LEU B 1 203 ? -13.609 -5.309 -1.963 1 98.62 203 LEU B N 1
ATOM 3653 C CA . LEU B 1 203 ? -13.93 -6.352 -0.996 1 98.62 203 LEU B CA 1
ATOM 3654 C C . LEU B 1 203 ? -14.859 -5.816 0.093 1 98.62 203 LEU B C 1
ATOM 3656 O O . LEU B 1 203 ? -15.539 -6.59 0.773 1 98.62 203 LEU B O 1
ATOM 3660 N N . ILE B 1 204 ? -14.805 -4.504 0.309 1 98.81 204 ILE B N 1
ATOM 3661 C CA . ILE B 1 204 ? -15.734 -3.846 1.223 1 98.81 204 ILE B CA 1
ATOM 3662 C C . ILE B 1 204 ? -16.297 -2.584 0.569 1 98.81 204 ILE B C 1
ATOM 3664 O O . ILE B 1 204 ? -15.734 -2.082 -0.407 1 98.81 204 ILE B O 1
ATOM 3668 N N . SER B 1 205 ? -17.344 -2.137 1.021 1 98.81 205 SER B N 1
ATOM 3669 C CA . SER B 1 205 ? -17.969 -0.857 0.685 1 98.81 205 SER B CA 1
ATOM 3670 C C . SER B 1 205 ? -18.844 -0.348 1.825 1 98.81 205 SER B C 1
ATOM 3672 O O . SER B 1 205 ? -18.828 -0.911 2.922 1 98.81 205 SER B O 1
ATOM 3674 N N . PHE B 1 206 ? -19.5 0.757 1.606 1 98.75 206 PHE B N 1
ATOM 3675 C CA . PHE B 1 206 ? -20.375 1.342 2.609 1 98.75 206 PHE B CA 1
ATOM 3676 C C . PHE B 1 206 ? -21.688 1.777 1.983 1 98.75 206 PHE B C 1
ATOM 3678 O O . PHE B 1 206 ? -21.719 2.314 0.873 1 98.75 206 PHE B O 1
ATOM 3685 N N . ASN B 1 207 ? -22.75 1.541 2.672 1 98.44 207 ASN B N 1
ATOM 3686 C CA . ASN B 1 207 ? -24.062 1.955 2.164 1 98.44 207 ASN B CA 1
ATOM 3687 C C . ASN B 1 207 ? -24.344 3.426 2.461 1 98.44 207 ASN B C 1
ATOM 3689 O O . ASN B 1 207 ? -23.438 4.156 2.891 1 98.44 207 ASN B O 1
ATOM 3693 N N . ASP B 1 208 ? -25.578 3.887 2.256 1 98.12 208 ASP B N 1
ATOM 3694 C CA . ASP B 1 208 ? -25.906 5.305 2.352 1 98.12 208 ASP B CA 1
ATOM 3695 C C . ASP B 1 208 ? -25.906 5.77 3.805 1 98.12 208 ASP B C 1
ATOM 3697 O O . ASP B 1 208 ? -25.844 6.973 4.078 1 98.12 208 ASP B O 1
ATOM 3701 N N . SER B 1 209 ? -26.016 4.836 4.684 1 98.38 209 SER B N 1
ATOM 3702 C CA . SER B 1 209 ? -25.891 5.137 6.105 1 98.38 209 SER B CA 1
ATOM 3703 C C . SER B 1 209 ? -24.453 4.977 6.586 1 98.38 209 SER B C 1
ATOM 3705 O O . SER B 1 209 ? -24.188 5.016 7.789 1 98.38 209 SER B O 1
ATOM 3707 N N . LEU B 1 210 ? -23.5 4.672 5.648 1 98.56 210 LEU B N 1
ATOM 3708 C CA . LEU B 1 210 ? -22.078 4.5 5.887 1 98.56 210 LEU B CA 1
ATOM 3709 C C . LEU B 1 210 ? -21.828 3.287 6.777 1 98.56 210 LEU B C 1
ATOM 3711 O O . LEU B 1 210 ? -20.938 3.316 7.633 1 98.56 210 LEU B O 1
ATOM 3715 N N . GLU B 1 211 ? -22.703 2.318 6.57 1 98.81 211 GLU B N 1
ATOM 3716 C CA . GLU B 1 211 ? -22.484 1.009 7.18 1 98.81 211 GLU B CA 1
ATOM 3717 C C . GLU B 1 211 ? -21.688 0.095 6.258 1 98.81 211 GLU B C 1
ATOM 3719 O O . GLU B 1 211 ? -21.906 0.081 5.047 1 98.81 211 GLU B O 1
ATOM 3724 N N . MET B 1 212 ? -20.812 -0.69 6.809 1 98.75 212 MET B N 1
ATOM 3725 C CA . MET B 1 212 ? -19.891 -1.481 6.004 1 98.75 212 MET B CA 1
ATOM 3726 C C . MET B 1 212 ? -20.609 -2.645 5.332 1 98.75 212 MET B C 1
ATOM 3728 O O . MET B 1 212 ? -21.422 -3.32 5.957 1 98.75 212 MET B O 1
ATOM 3732 N N . LEU B 1 213 ? -20.375 -2.785 4.105 1 98.81 213 LEU B N 1
ATOM 3733 C CA . LEU B 1 213 ? -20.766 -3.943 3.311 1 98.81 213 LEU B CA 1
ATOM 3734 C C . LEU B 1 213 ? -19.562 -4.844 3.041 1 98.81 213 LEU B C 1
ATOM 3736 O O . LEU B 1 213 ? -18.469 -4.355 2.756 1 98.81 213 LEU B O 1
ATOM 3740 N N . LEU B 1 214 ? -19.75 -6.113 3.152 1 98.69 214 LEU B N 1
ATOM 3741 C CA . LEU B 1 214 ? -18.703 -7.078 2.857 1 98.69 214 LEU B CA 1
ATOM 3742 C C . LEU B 1 214 ? -19 -7.832 1.564 1 98.69 214 LEU B C 1
ATOM 3744 O O . LEU B 1 214 ? -20.156 -8.203 1.309 1 98.69 214 LEU B O 1
ATOM 3748 N N . SER B 1 215 ? -18.031 -8.078 0.815 1 98.38 215 SER B N 1
ATOM 3749 C CA . SER B 1 215 ? -18.172 -8.961 -0.334 1 98.38 215 SER B CA 1
ATOM 3750 C C . SER B 1 215 ? -18.312 -10.422 0.104 1 98.38 215 SER B C 1
ATOM 3752 O O . SER B 1 215 ? -17.969 -10.766 1.235 1 98.38 215 SER B O 1
ATOM 3754 N N . THR B 1 216 ? -18.75 -11.258 -0.787 1 96.81 216 THR B N 1
ATOM 3755 C CA . THR B 1 216 ? -18.859 -12.68 -0.501 1 96.81 216 THR B CA 1
ATOM 3756 C C . THR B 1 216 ? -17.484 -13.289 -0.25 1 96.81 216 THR B C 1
ATOM 3758 O O . THR B 1 216 ? -17.344 -14.219 0.552 1 96.81 216 THR B O 1
ATOM 3761 N N . ARG B 1 217 ? -16.5 -12.742 -0.878 1 96.25 217 ARG B N 1
ATOM 3762 C CA . ARG B 1 217 ? -15.133 -13.227 -0.713 1 96.25 217 ARG B CA 1
ATOM 3763 C C . ARG B 1 217 ? -14.664 -13.062 0.728 1 96.25 217 ARG B C 1
ATOM 3765 O O . ARG B 1 217 ? -14.039 -13.961 1.29 1 96.25 217 ARG B O 1
ATOM 3772 N N . ILE B 1 218 ? -15.016 -11.961 1.284 1 98.12 218 ILE B N 1
ATOM 3773 C CA . ILE B 1 218 ? -14.625 -11.703 2.666 1 98.12 218 ILE B CA 1
ATOM 3774 C C . ILE B 1 218 ? -15.469 -12.562 3.605 1 98.12 218 ILE B C 1
ATOM 3776 O O . ILE B 1 218 ? -14.945 -13.125 4.574 1 98.12 218 ILE B O 1
ATOM 3780 N N . LYS B 1 219 ? -16.703 -12.727 3.291 1 97.31 219 LYS B N 1
ATOM 3781 C CA . LYS B 1 219 ? -17.625 -13.461 4.156 1 97.31 219 LYS B CA 1
ATOM 3782 C C . LYS B 1 219 ? -17.25 -14.938 4.238 1 97.31 219 LYS B C 1
ATOM 3784 O O . LYS B 1 219 ? -17.562 -15.609 5.219 1 97.31 219 LYS B O 1
ATOM 3789 N N . LYS B 1 220 ? -16.547 -15.383 3.275 1 96.88 220 LYS B N 1
ATOM 3790 C CA . LYS B 1 220 ? -16.234 -16.797 3.207 1 96.88 220 LYS B CA 1
ATOM 3791 C C . LYS B 1 220 ? -14.93 -17.109 3.957 1 96.88 220 LYS B C 1
ATOM 3793 O O . LYS B 1 220 ? -14.578 -18.266 4.152 1 96.88 220 LYS B O 1
ATOM 3798 N N . LEU B 1 221 ? -14.211 -16.125 4.328 1 97.62 221 LEU B N 1
ATOM 3799 C CA . LEU B 1 221 ? -12.953 -16.344 5.039 1 97.62 221 LEU B CA 1
ATOM 3800 C C . LEU B 1 221 ? -13.203 -17.016 6.387 1 97.62 221 LEU B C 1
ATOM 3802 O O . LEU B 1 221 ? -14.266 -16.828 6.988 1 97.62 221 LEU B O 1
ATOM 3806 N N . LYS B 1 222 ? -12.164 -17.75 6.816 1 97.12 222 LYS B N 1
ATOM 3807 C CA . LYS B 1 222 ? -12.359 -18.562 8.016 1 97.12 222 LYS B CA 1
ATOM 3808 C C . LYS B 1 222 ? -11.398 -18.141 9.125 1 97.12 222 LYS B C 1
ATOM 3810 O O . LYS B 1 222 ? -11.57 -18.516 10.281 1 97.12 222 LYS B O 1
ATOM 3815 N N . SER B 1 223 ? -10.453 -17.344 8.82 1 97 223 SER B N 1
ATOM 3816 C CA . SER B 1 223 ? -9.461 -16.938 9.805 1 97 223 SER B CA 1
ATOM 3817 C C . SER B 1 223 ? -10.078 -16.047 10.883 1 97 223 SER B C 1
ATOM 3819 O O . SER B 1 223 ? -10.945 -15.227 10.594 1 97 223 SER B O 1
ATOM 3821 N N . ALA B 1 224 ? -9.586 -16.156 12.102 1 97 224 ALA B N 1
ATOM 3822 C CA . ALA B 1 224 ? -10.062 -15.336 13.211 1 97 224 ALA B CA 1
ATOM 3823 C C . ALA B 1 224 ? -9.781 -13.859 12.961 1 97 224 ALA B C 1
ATOM 3825 O O . ALA B 1 224 ? -10.586 -13 13.328 1 97 224 ALA B O 1
ATOM 3826 N N . ILE B 1 225 ? -8.695 -13.594 12.289 1 98.12 225 ILE B N 1
ATOM 3827 C CA . ILE B 1 225 ? -8.305 -12.211 12.07 1 98.12 225 ILE B CA 1
ATOM 3828 C C . ILE B 1 225 ? -9.281 -11.547 11.102 1 98.12 225 ILE B C 1
ATOM 3830 O O . ILE B 1 225 ? -9.523 -10.336 11.18 1 98.12 225 ILE B O 1
ATOM 3834 N N . SER B 1 226 ? -9.82 -12.328 10.156 1 98.25 226 SER B N 1
ATOM 3835 C CA . SER B 1 226 ? -10.805 -11.766 9.242 1 98.25 226 SER B CA 1
ATOM 3836 C C . SER B 1 226 ? -12.07 -11.344 9.984 1 98.25 226 SER B C 1
ATOM 3838 O O . SER B 1 226 ? -12.703 -10.352 9.625 1 98.25 226 SER B O 1
ATOM 3840 N N . ASP B 1 227 ? -12.43 -12.039 11.008 1 98 227 ASP B N 1
ATOM 3841 C CA . ASP B 1 227 ? -13.594 -11.688 11.812 1 98 227 ASP B CA 1
ATOM 3842 C C . ASP B 1 227 ? -13.391 -10.352 12.516 1 98 227 ASP B C 1
ATOM 3844 O O . ASP B 1 227 ? -14.25 -9.469 12.453 1 98 227 ASP B O 1
ATOM 3848 N N . VAL B 1 228 ? -12.242 -10.242 13.023 1 97.94 228 VAL B N 1
ATOM 3849 C CA . VAL B 1 228 ? -11.977 -9.07 13.859 1 97.94 228 VAL B CA 1
ATOM 3850 C C . VAL B 1 228 ? -11.773 -7.84 12.984 1 97.94 228 VAL B C 1
ATOM 3852 O O . VAL B 1 228 ? -12.125 -6.727 13.375 1 97.94 228 VAL B O 1
ATOM 3855 N N . ASN B 1 229 ? -11.242 -8.023 11.789 1 98.44 229 ASN B N 1
ATOM 3856 C CA . ASN B 1 229 ? -10.938 -6.875 10.945 1 98.44 229 ASN B CA 1
ATOM 3857 C C . ASN B 1 229 ? -12.086 -6.555 10 1 98.44 229 ASN B C 1
ATOM 3859 O O . ASN B 1 229 ? -12.141 -5.461 9.43 1 98.44 229 ASN B O 1
ATOM 3863 N N . PHE B 1 230 ? -13 -7.543 9.797 1 98.69 230 PHE B N 1
ATOM 3864 C CA . PHE B 1 230 ? -14.016 -7.301 8.781 1 98.69 230 PHE B CA 1
ATOM 3865 C C . PHE B 1 230 ? -15.398 -7.691 9.289 1 98.69 230 PHE B C 1
ATOM 3867 O O . PHE B 1 230 ? -16.25 -6.828 9.516 1 98.69 230 PHE B O 1
ATOM 3874 N N . ALA B 1 231 ? -15.648 -8.898 9.641 1 98.5 231 ALA B N 1
ATOM 3875 C CA . ALA B 1 231 ? -16.969 -9.438 9.914 1 98.5 231 ALA B CA 1
ATOM 3876 C C . ALA B 1 231 ? -17.656 -8.672 11.055 1 98.5 231 ALA B C 1
ATOM 3878 O O . ALA B 1 231 ? -18.844 -8.383 10.992 1 98.5 231 ALA B O 1
ATOM 3879 N N . GLN B 1 232 ? -16.969 -8.352 12.078 1 97.94 232 GLN B N 1
ATOM 3880 C CA . GLN B 1 232 ? -17.562 -7.711 13.25 1 97.94 232 GLN B CA 1
ATOM 3881 C C . GLN B 1 232 ? -18.062 -6.309 12.906 1 97.94 232 GLN B C 1
ATOM 3883 O O . GLN B 1 232 ? -18.859 -5.738 13.648 1 97.94 232 GLN B O 1
ATOM 3888 N N . TYR B 1 233 ? -17.641 -5.762 11.797 1 98.62 233 TYR B N 1
ATOM 3889 C CA . TYR B 1 233 ? -18 -4.398 11.438 1 98.62 233 TYR B CA 1
ATOM 3890 C C . TYR B 1 233 ? -19.109 -4.387 10.375 1 98.62 233 TYR B C 1
ATOM 3892 O O . TYR B 1 233 ? -19.609 -3.324 10.008 1 98.62 233 TYR B O 1
ATOM 3900 N N . GLU B 1 234 ? -19.438 -5.504 9.852 1 98.5 234 GLU B N 1
ATOM 3901 C CA . GLU B 1 234 ? -20.531 -5.543 8.883 1 98.5 234 GLU B CA 1
ATOM 3902 C C . GLU B 1 234 ? -21.797 -4.93 9.461 1 98.5 234 GLU B C 1
ATOM 3904 O O . GLU B 1 234 ? -22.188 -5.246 10.578 1 98.5 234 GLU B O 1
ATOM 3909 N N . GLY B 1 235 ? -22.328 -4.035 8.688 1 98.5 235 GLY B N 1
ATOM 3910 C CA . GLY B 1 235 ? -23.578 -3.402 9.094 1 98.5 235 GLY B CA 1
ATOM 3911 C C . GLY B 1 235 ? -23.375 -2.33 10.148 1 98.5 235 GLY B C 1
ATOM 3912 O O . GLY B 1 235 ? -24.344 -1.704 10.594 1 98.5 235 GLY B O 1
ATOM 3913 N N . LYS B 1 236 ? -22.203 -2.09 10.562 1 98.69 236 LYS B N 1
ATOM 3914 C CA . LYS B 1 236 ? -21.922 -1.036 11.531 1 98.69 236 LYS B CA 1
ATOM 3915 C C . LYS B 1 236 ? -21.484 0.25 10.836 1 98.69 236 LYS B C 1
ATOM 3917 O O . LYS B 1 236 ? -20.734 0.212 9.867 1 98.69 236 LYS B O 1
ATOM 3922 N N . GLN B 1 237 ? -21.969 1.349 11.312 1 98.75 237 GLN B N 1
ATOM 3923 C CA . GLN B 1 237 ? -21.609 2.656 10.773 1 98.75 237 GLN B CA 1
ATOM 3924 C C . GLN B 1 237 ? -20.156 3.004 11.109 1 98.75 237 GLN B C 1
ATOM 3926 O O . GLN B 1 237 ? -19.688 2.717 12.211 1 98.75 237 GLN B O 1
ATOM 3931 N N . ILE B 1 238 ? -19.5 3.555 10.219 1 98.75 238 ILE B N 1
ATOM 3932 C CA . ILE B 1 238 ? -18.141 4.023 10.492 1 98.75 238 ILE B CA 1
ATOM 3933 C C . ILE B 1 238 ? -18.188 5.148 11.523 1 98.75 238 ILE B C 1
ATOM 3935 O O . ILE B 1 238 ? -19.234 5.734 11.773 1 98.75 238 ILE B O 1
ATOM 3939 N N . HIS B 1 239 ? -17.016 5.426 12.148 1 98.31 239 HIS B N 1
ATOM 3940 C CA . HIS B 1 239 ? -16.906 6.664 12.906 1 98.31 239 HIS B CA 1
ATOM 3941 C C . HIS B 1 239 ? -17.016 7.883 12 1 98.31 239 HIS B C 1
ATOM 3943 O O . HIS B 1 239 ? -16.203 8.062 11.086 1 98.31 239 HIS B O 1
ATOM 3949 N N . LEU B 1 240 ? -17.922 8.672 12.203 1 97.69 240 LEU B N 1
ATOM 3950 C CA . LEU B 1 240 ? -18.203 9.797 11.32 1 97.69 240 LEU B CA 1
ATOM 3951 C C . LEU B 1 240 ? -17.141 10.883 11.453 1 97.69 240 LEU B C 1
ATOM 3953 O O . LEU B 1 240 ? -16.562 11.055 12.523 1 97.69 240 LEU B O 1
ATOM 3957 N N . PRO B 1 241 ? -16.922 11.562 10.375 1 96.62 241 PRO B N 1
ATOM 3958 C CA . PRO B 1 241 ? -15.922 12.625 10.414 1 96.62 241 PRO B CA 1
ATOM 3959 C C . PRO B 1 241 ? -16.422 13.883 11.125 1 96.62 241 PRO B C 1
ATOM 3961 O O . PRO B 1 241 ? -17.625 13.992 11.414 1 96.62 241 PRO B O 1
ATOM 3964 N N . ASP B 1 242 ? -15.523 14.766 11.391 1 91.31 242 ASP B N 1
ATOM 3965 C CA . ASP B 1 242 ? -15.812 15.969 12.164 1 91.31 242 ASP B CA 1
ATOM 3966 C C . ASP B 1 242 ? -16.578 16.984 11.32 1 91.31 242 ASP B C 1
ATOM 3968 O O . ASP B 1 242 ? -17.516 17.625 11.797 1 91.31 242 ASP B O 1
ATOM 3972 N N . ALA B 1 243 ? -16.219 17.156 10.047 1 90.5 243 ALA B N 1
ATOM 3973 C CA . ALA B 1 243 ? -16.75 18.297 9.32 1 90.5 243 ALA B CA 1
ATOM 3974 C C . ALA B 1 243 ? -17.172 17.922 7.906 1 90.5 243 ALA B C 1
ATOM 3976 O O . ALA B 1 243 ? -18.188 18.391 7.398 1 90.5 243 ALA B O 1
ATOM 3977 N N . TYR B 1 244 ? -16.469 17.047 7.289 1 93.38 244 TYR B N 1
ATOM 3978 C CA . TYR B 1 244 ? -16.688 16.719 5.887 1 93.38 244 TYR B CA 1
ATOM 3979 C C . TYR B 1 244 ? -17.109 15.266 5.727 1 93.38 244 TYR B C 1
ATOM 3981 O O . TYR B 1 244 ? -16.266 14.383 5.582 1 93.38 244 TYR B O 1
ATOM 3989 N N . PRO B 1 245 ? -18.344 15.039 5.629 1 95.81 245 PRO B N 1
ATOM 3990 C CA . PRO B 1 245 ? -18.797 13.656 5.445 1 95.81 245 PRO B CA 1
ATOM 3991 C C . PRO B 1 245 ? -18.5 13.125 4.043 1 95.81 245 PRO B C 1
ATOM 3993 O O . PRO B 1 245 ? -18.406 13.906 3.094 1 95.81 245 PRO B O 1
ATOM 3996 N N . PRO B 1 246 ? -18.406 11.766 3.922 1 97.69 246 PRO B N 1
ATOM 3997 C CA . PRO B 1 246 ? -18.203 11.188 2.594 1 97.69 246 PRO B CA 1
ATOM 3998 C C . PRO B 1 246 ? -19.312 11.57 1.608 1 97.69 246 PRO B C 1
ATOM 4000 O O . PRO B 1 246 ? -20.484 11.625 1.982 1 97.69 246 PRO B O 1
ATOM 4003 N N . ASP B 1 247 ? -18.891 11.891 0.43 1 96.75 247 ASP B N 1
ATOM 4004 C CA . ASP B 1 247 ? -19.844 12.148 -0.648 1 96.75 247 ASP B CA 1
ATOM 4005 C C . ASP B 1 247 ? -20.594 10.875 -1.038 1 96.75 247 ASP B C 1
ATOM 4007 O O . ASP B 1 247 ? -20 9.945 -1.584 1 96.75 247 ASP B O 1
ATOM 4011 N N . LEU B 1 248 ? -21.875 10.891 -0.858 1 97.62 248 LEU B N 1
ATOM 4012 C CA . LEU B 1 248 ? -22.672 9.68 -1.038 1 97.62 248 LEU B CA 1
ATOM 4013 C C . LEU B 1 248 ? -22.766 9.305 -2.514 1 97.62 248 LEU B C 1
ATOM 4015 O O . LEU B 1 248 ? -22.891 8.125 -2.852 1 97.62 248 LEU B O 1
ATOM 4019 N N . SER B 1 249 ? -22.688 10.289 -3.375 1 96.62 249 SER B N 1
ATOM 4020 C CA . SER B 1 249 ? -22.688 9.977 -4.801 1 96.62 249 SER B CA 1
ATOM 4021 C C . SER B 1 249 ? -21.453 9.195 -5.203 1 96.62 249 SER B C 1
ATOM 4023 O O . SER B 1 249 ? -21.516 8.281 -6.027 1 96.62 249 SER B O 1
ATOM 4025 N N . GLN B 1 250 ? -20.344 9.594 -4.652 1 96.81 250 GLN B N 1
ATOM 4026 C CA . GLN B 1 250 ? -19.109 8.867 -4.922 1 96.81 250 GLN B CA 1
ATOM 4027 C C . GLN B 1 250 ? -19.141 7.473 -4.297 1 96.81 250 GLN B C 1
ATOM 4029 O O . GLN B 1 250 ? -18.625 6.516 -4.875 1 96.81 250 GLN B O 1
ATOM 4034 N N . MET B 1 251 ? -19.75 7.402 -3.16 1 97.94 251 MET B N 1
ATOM 4035 C CA . MET B 1 251 ? -19.906 6.102 -2.518 1 97.94 251 MET B CA 1
ATOM 4036 C C . MET B 1 251 ? -20.781 5.176 -3.354 1 97.94 251 MET B C 1
ATOM 4038 O O . MET B 1 251 ? -20.5 3.984 -3.477 1 97.94 251 MET B O 1
ATOM 4042 N N . GLU B 1 252 ? -21.812 5.754 -3.889 1 97.81 252 GLU B N 1
ATOM 4043 C CA . GLU B 1 252 ? -22.672 5 -4.789 1 97.81 252 GLU B CA 1
ATOM 4044 C C . GLU B 1 252 ? -21.891 4.496 -6.004 1 97.81 252 GLU B C 1
ATOM 4046 O O . GLU B 1 252 ? -22.062 3.35 -6.426 1 97.81 252 GLU B O 1
ATOM 4051 N N . TYR B 1 253 ? -21.125 5.363 -6.531 1 96.5 253 TYR B N 1
ATOM 4052 C CA . TYR B 1 253 ? -20.281 4.949 -7.641 1 96.5 253 TYR B CA 1
ATOM 4053 C C . TYR B 1 253 ? -19.422 3.752 -7.254 1 96.5 253 TYR B C 1
ATOM 4055 O O . TYR B 1 253 ? -19.297 2.791 -8.016 1 96.5 253 TYR B O 1
ATOM 4063 N N . HIS B 1 254 ? -18.797 3.787 -6.102 1 97.81 254 HIS B N 1
ATOM 4064 C CA . HIS B 1 254 ? -17.969 2.688 -5.625 1 97.81 254 HIS B CA 1
ATOM 4065 C C . HIS B 1 254 ? -18.781 1.393 -5.531 1 97.81 254 HIS B C 1
ATOM 4067 O O . HIS B 1 254 ? -18.312 0.334 -5.953 1 97.81 254 HIS B O 1
ATOM 4073 N N . ARG B 1 255 ? -19.984 1.47 -5.016 1 97.81 255 ARG B N 1
ATOM 4074 C CA . ARG B 1 255 ? -20.844 0.293 -4.895 1 97.81 255 ARG B CA 1
ATOM 4075 C C . ARG B 1 255 ? -21.188 -0.281 -6.266 1 97.81 255 ARG B C 1
ATOM 4077 O O . ARG B 1 255 ? -21.203 -1.501 -6.445 1 97.81 255 ARG B O 1
ATOM 4084 N N . GLU B 1 256 ? -21.359 0.534 -7.211 1 96.69 256 GLU B N 1
ATOM 4085 C CA . GLU B 1 256 ? -21.875 0.12 -8.516 1 96.69 256 GLU B CA 1
ATOM 4086 C C . GLU B 1 256 ? -20.75 -0.389 -9.414 1 96.69 256 GLU B C 1
ATOM 4088 O O . GLU B 1 256 ? -20.938 -1.312 -10.203 1 96.69 256 GLU B O 1
ATOM 4093 N N . HIS B 1 257 ? -19.578 0.2 -9.234 1 95.44 257 HIS B N 1
ATOM 4094 C CA . HIS B 1 257 ? -18.578 -0.037 -10.266 1 95.44 257 HIS B CA 1
ATOM 4095 C C . HIS B 1 257 ? -17.375 -0.775 -9.703 1 95.44 257 HIS B C 1
ATOM 4097 O O . HIS B 1 257 ? -16.562 -1.327 -10.461 1 95.44 257 HIS B O 1
ATOM 4103 N N . ILE B 1 258 ? -17.234 -0.828 -8.398 1 96 258 ILE B N 1
ATOM 4104 C CA . ILE B 1 258 ? -15.992 -1.346 -7.844 1 96 258 ILE B CA 1
ATOM 4105 C C . ILE B 1 258 ? -16.297 -2.492 -6.879 1 96 258 ILE B C 1
ATOM 4107 O O . ILE B 1 258 ? -15.672 -3.557 -6.957 1 96 258 ILE B O 1
ATOM 4111 N N . PHE B 1 259 ? -17.297 -2.342 -6.082 1 97.56 259 PHE B N 1
ATOM 4112 C CA . PHE B 1 259 ? -17.656 -3.295 -5.039 1 97.56 259 PHE B CA 1
ATOM 4113 C C . PHE B 1 259 ? -18.031 -4.641 -5.645 1 97.56 259 PHE B C 1
ATOM 4115 O O . PHE B 1 259 ? -18.812 -4.699 -6.598 1 97.56 259 PHE B O 1
ATOM 4122 N N . LEU B 1 260 ? -17.406 -5.68 -5.035 1 93.06 260 LEU B N 1
ATOM 4123 C CA . LEU B 1 260 ? -17.672 -7.047 -5.469 1 93.06 260 LEU B CA 1
ATOM 4124 C C . LEU B 1 260 ? -18.703 -7.711 -4.562 1 93.06 260 LEU B C 1
ATOM 4126 O O . LEU B 1 260 ? -18.391 -8.68 -3.867 1 93.06 260 LEU B O 1
ATOM 4130 N N . GLY B 1 261 ? -19.906 -7.141 -4.48 1 84.19 261 GLY B N 1
ATOM 4131 C CA . GLY B 1 261 ? -20.953 -7.637 -3.613 1 84.19 261 GLY B CA 1
ATOM 4132 C C . GLY B 1 261 ? -21.219 -9.117 -3.789 1 84.19 261 GLY B C 1
ATOM 4133 O O . GLY B 1 261 ? -21.047 -9.906 -2.854 1 84.19 261 GLY B O 1
ATOM 4134 N N . GLN B 1 262 ? -22.109 -9.547 -4.906 1 68 262 GLN B N 1
ATOM 4135 C CA . GLN B 1 262 ? -22.609 -10.906 -5.105 1 68 262 GLN B CA 1
ATOM 4136 C C . GLN B 1 262 ? -21.688 -11.703 -6.027 1 68 262 GLN B C 1
ATOM 4138 O O . GLN B 1 262 ? -21.828 -12.922 -6.141 1 68 262 GLN B O 1
ATOM 4143 N N . GLY B 1 263 ? -20.406 -11.633 -6.082 1 48.88 263 GLY B N 1
ATOM 4144 C CA . GLY B 1 263 ? -19.734 -12.461 -7.062 1 48.88 263 GLY B CA 1
ATOM 4145 C C . GLY B 1 263 ? -19.172 -13.742 -6.473 1 48.88 263 GLY B C 1
ATOM 4146 O O . GLY B 1 263 ? -18.984 -13.844 -5.254 1 48.88 263 GLY B O 1
#

Foldseek 3Di:
DPPPPDQDPLNLLLLLLVLLQDAPVQLALPRPVLCVVCVLRVHHSHVSSLQSLLLVQVDVLCVQLVHHGDPPRDPSSVVLVVCCVVDQVVSLVSSLVSVVVSVVVVVVVVPPPPVPDDPPPCPVCPPPPPPPPPPSDGSLLSNLLSSLCVQLPCAQQQQGHRDNVQKDFAFLADCVPCVPCSNPSLRTGIHGPVVSVCLQQQQWAAAPQQQIAGAPVLVPDDDPVSCNRPVVRHRPHTRATDRHHHDNVSSVVSVVPRHRHHD/DPPPPDQDPLNLLLLLLVLLQDAPVQLALPRPVLCVVCVLRVHHSHVSSLQSLLLVQVDPLCVQLVNHGDPPRDPVSVVLVVCCVVDQVVSLVSSLVSVVVSVVVVVVVVPPPPPPDDPPPCPVCPPPPPPPPPPSDRSLLSNLLSSLCVQLPCAQQQQRHRDNVQKDFAFLADCVPCVPCSNPSLRTGIHGPVVSVCLQQQQWAAAPQQQIAGAPVLVPDDDPVSCNRPVVRHRPHTRATDRHHHDNVSSVVSVVPRHRHHD

pLDDT: mean 86.33, std 20.39, range [26.44, 98.94]

Organism: Pectobacterium atrosepticum (strain SCRI 1043 / ATCC BAA-672) (NCBI:txid218491)

Nearest PDB structures (foldseek):
  6yex-assembly1_B  TM=4.874E-01  e=1.148E-06  Vibrio campbellii
  6yjb-assembly1_A  TM=4.503E-01  e=1.085E-06  Vibrio campbellii
  6ghs-assembly1_A-2  TM=7.482E-01  e=8.390E-04  Thermocrispum agreste
  6yex-assembly1_B  TM=4.875E-01  e=6.988E-07  Vibrio campbellii
  6yjb-assembly1_A  TM=4.504E-01  e=1.165E-06  Vibrio campbellii

Sequence (526 aa):
MAATNHWTRDQLLIAFTLYSQLPFGRLHSRNPDIIRYAALINRTPSALAMKLVNLASLDPFIIDSGRTGLRGASNADRALWQEMDGNPELFEQQCQQAMISLEAGAATATVAPSPFQANESDIRDYHGGERFAQVKTRIGQQLFRKRVLSNYGERCCVTGLEEPTLLVASHIRPWKTAAEHRLNPSNGLCLSNLHDKAFDMGLISFNDSLEMLLSTRIKKLKSAISDVNFAQYEGKQIHLPDAYPPDLSQMEYHREHIFLGQGMAATNHWTRDQLLIAFTLYSQLPFGRLHSRNPDIIRYAALINRTPSALAMKLVNLASLDPFIIDSGRTGLRGASNADRALWQEMDGNPELFEQQCQQAMISLEAGAATATVAPSPFQANESDIRDYHGGERFAQVKTRIGQQLFRKRVLSNYGERCCVTGLEEPTLLVASHIRPWKTAAEHRLNPSNGLCLSNLHDKAFDMGLISFNDSLEMLLSTRIKKLKSAISDVNFAQYEGKQIHLPDAYPPDLSQMEYHREHIFLGQG

InterPro domains:
  IPR003615 HNH nuclease [PF13391] (156-207)

Secondary structure (DSSP, 8-state):
-----PPPHHHHHHHHHHHHHS-GGG-STT-HHHHHHHHHTT--HHHHHHHHHHHHHT-HHHHHHT----S---HHHHHHHHHHHH-HHHHHHHHHHHHHHHHHHHHHHTTS--S--S--------------------HHHHHHHHHHHHHTTTS-TTT----GGGEEEEESS-TTT-GGGTT-GGGEEEEEHHHHHHHHTTSEEE-TT-BEEE-HHHHT---HHHHHHTGGGBTPBPPPPSS-PPPHHHHHHHHHHT-----/-----PPPHHHHHHHHHHHHHS-GGG-STT-HHHHHHHHHTT--HHHHHHHHHHHHHT-HHHHHHT----S---HHHHHHHHHHHH-HHHHHHHHHHHHHHHHHHHHHHTTS--S-----------------------HHHHHHHHHHHHHTTTS-TTT----GGGEEEEESS-TTT-GGGTT-GGGEEEEEHHHHHHHHTTSEEE-TT-BEEE-HHHHT---HHHHHHTGGGBTPBPPPPSS-PPPHHHHHHHHHHT-----

Solvent-accessible surface area (backbone atoms only — not comparable to full-atom values): 28817 Å² total; per-residue (Å²): 123,80,76,76,84,70,82,47,72,54,55,50,34,43,44,50,52,49,45,30,68,44,53,85,92,56,58,39,47,84,31,68,65,44,40,52,51,14,56,75,69,75,46,49,25,59,57,46,18,49,51,35,35,20,48,44,39,68,32,65,70,36,50,72,70,66,51,77,44,58,87,74,51,49,71,68,52,54,48,51,54,51,42,40,70,74,38,46,67,62,42,37,51,50,30,51,50,35,49,51,52,50,54,55,49,53,60,60,62,68,63,59,81,67,77,84,79,69,88,67,70,75,69,69,76,61,67,72,66,70,67,73,62,81,61,92,64,54,54,65,60,33,40,29,32,43,48,18,28,56,34,37,72,44,21,19,27,82,70,45,44,63,54,66,92,50,47,36,55,33,54,50,51,51,64,91,79,35,72,91,42,62,66,41,46,28,35,33,44,26,22,33,42,43,53,36,49,33,42,75,70,6,40,29,47,50,51,96,77,41,20,33,40,66,8,44,71,58,68,66,58,79,40,70,50,47,38,72,76,43,60,74,43,52,69,38,59,46,59,73,46,78,77,52,58,65,43,61,68,40,37,48,47,32,54,73,74,47,33,42,52,90,94,124,81,76,77,84,70,82,45,71,55,54,49,34,43,43,51,53,50,44,30,70,46,53,85,92,56,58,39,46,82,31,67,66,44,38,51,51,13,56,75,69,76,47,48,25,59,58,48,20,50,51,35,34,20,49,45,38,68,33,63,70,36,50,73,69,65,50,76,43,56,88,73,52,48,71,67,54,52,47,51,54,51,42,39,68,73,39,45,66,62,42,37,50,51,31,51,50,36,47,50,52,51,54,54,50,54,60,59,60,68,63,58,81,66,76,87,75,71,87,70,71,76,68,68,74,59,66,74,66,70,67,73,62,82,60,90,64,54,54,63,58,33,39,30,33,42,48,17,29,56,34,36,71,45,20,18,29,82,70,45,43,64,54,65,91,49,46,36,55,34,54,51,52,50,66,90,79,34,73,89,41,62,66,41,47,28,35,32,44,27,22,32,43,43,54,36,51,33,41,75,69,5,39,29,46,48,50,95,79,41,19,32,41,66,8,45,70,59,69,67,58,80,40,70,49,47,38,72,76,44,58,76,45,53,70,37,58,45,59,73,45,78,80,51,57,64,42,63,70,39,39,49,48,32,53,73,74,48,33,42,50,88,92